Protein 8GY0 (pdb70)

CATH classification: 1.10.600.10

Nearest PDB structures (foldseek):
  8gy0-assembly1_A  TM=9.994E-01  e=1.488E-43  Agrocybe pediades
  8h72-assembly1_A  TM=9.267E-01  e=7.657E-19  Dendrothele bispora CBS 962.96
  8gr7-assembly2_B  TM=8.664E-01  e=2.071E-15  Taiwanofungus camphoratus
  7ofl-assembly1_B  TM=8.681E-01  e=1.494E-14  Coniophora puteana RWD-64-598 SS2
  8gr5-assembly1_A  TM=8.695E-01  e=6.087E-14  Taiwanofungus camphoratus

Sequence (628 aa):
IYIPDLLITWPWQKVRNPLLQEVQDEANEWVKSFVLFEPEQFEKFKACDFNLLGALVGPLGTKEELRISCDLMNFYFAFDEYTDLASADEAKVIARDVMESFRHTDKPSHNKITEMARQFFERTINTVGNDPTGIEQFIADFDAYTTSIIQEADDRASGHIRSVEDYFILRRDTCGGKPSFSFFGLGLNIPKEVFAHPMFISMTESATDLIAITNDMHSYNLEQSRGLDGHNVITAIMHEYKINLQGALYWLSGYATKTIAKFISDRKNLPSWGPVVDRAVEQYFDRVGRCVRGYDAWSYETKRYYGKNGLEIQIYIPDLLITWPWQKVRNPLLQEVQDEANEWVKSFVLFEPEQFEKFKACDFNLLGALVGPLGTKEELRISCDLMNFYFAFDEYTDLASADEAKVIARDVMESFRHTDKPSHNKITEMARQFFERTINTVGNDPTGIEQFIADFDAYTTSIIQEADDRASGHIRSVEDYFILRRDTCGGKPSFSFFGLGLNIPKEVFAHPMFISMTESATDLIAITNDMHSYNLEQSRGLDGHNVITAIMHEYKINLQGALYWLSGYATKTIAKFISDRKNLPSWGPVVDRAVEQYFDRVGRCVRGYDAWSYETKRYYGKNGLEIQ

Foldseek 3Di:
DFFDDLCPVQPDAWDFQPCPVVLVVVLVVLLVVLDVQDPVNVVVLVLLPLLRLLRQQADNDDNLSSSLSSLVSSLVVSLCVVCVPPALVRLLVLLVLLLVLLVCLPDDHDGSSSNSSSVSNVSLCVVQPDAVLLSVQLSVLSNLQSNLVSVVVVVPPDDDQAALVRLLVSQLNPLSLRNSLSSSLRNLNADNVLCVPVLVVLLSSLLSSLLQQLLLSLQCVVCVVPVNNRSGSLNNQCVNVVDDSVVSSVVSSVVSVVSSVSSVVSLVPPDDPDDSNNVSSVVSVVSSSSSSNSSSVSSNCSSPNDDPDGDDPD/DFFDDLCPVQPDAWDFQPCPVVQVVVLVVQLVVQDVADPVRVVVVVLLPQLRLLRQAADNDDNLSSSLSSLVSSLVVSLCVVCVPPALVRLLVLLVLLLVLLVCLPDDHDGSSSPSSSVSNVSLCVPLPDAVLLSVQLSVLSNLLSNLVSVCVVCPPDDDLDALVRLLVSQLNPLCLRNSLSSSLRNLNADNVLCVPVLVVLLSSLLSVLLLQLLLSLQCCVCVVPPRNSSGSLNNCCVNVVDDSVVSSVVSSVVSVVSSVSSVVSLVPPDDPDDSNNVSSVVSVVSSSSNSNSSSVSSNCNNPNDDPPRDDDD

Structure (mmCIF, N/CA/C/O backbone):
data_8GY0
#
_entry.id   8GY0
#
_cell.length_a   69.925
_cell.length_b   80.665
_cell.length_c   69.906
_cell.angle_alpha   90.000
_cell.angle_beta   96.050
_cell.angle_gamma   90.000
#
_symmetry.space_group_name_H-M   'P 1 21 1'
#
loop_
_entity.id
_entity.type
_entity.pdbx_description
1 polymer 'Terpene synthase'
2 water water
#
loop_
_atom_site.group_PDB
_atom_site.id
_atom_site.type_symbol
_atom_site.label_atom_id
_atom_site.label_alt_id
_atom_site.label_comp_id
_atom_site.label_asym_id
_atom_site.label_entity_id
_atom_site.label_seq_id
_atom_site.pdbx_PDB_ins_code
_atom_site.Cartn_x
_atom_site.Cartn_y
_atom_site.Cartn_z
_atom_site.occupancy
_atom_site.B_iso_or_equiv
_atom_site.auth_seq_id
_atom_site.auth_comp_id
_atom_site.auth_asym_id
_atom_site.auth_atom_id
_atom_site.pdbx_PDB_model_num
ATOM 1 N N . ILE A 1 5 ? 0.568 -27.680 12.341 1.000 77.451 5 ILE B N 1
ATOM 2 C CA . ILE A 1 5 ? 1.314 -27.484 11.054 1.000 73.117 5 ILE B CA 1
ATOM 3 C C . ILE A 1 5 ? 2.322 -28.615 10.910 1.000 68.593 5 ILE B C 1
ATOM 4 O O . ILE A 1 5 ? 3.020 -28.872 11.890 1.000 71.142 5 ILE B O 1
ATOM 9 N N . TYR A 1 6 ? 2.372 -29.269 9.744 1.000 65.520 6 TYR B N 1
ATOM 10 C CA . TYR A 1 6 ? 3.368 -30.320 9.414 1.000 60.636 6 TYR B CA 1
ATOM 11 C C . TYR A 1 6 ? 4.428 -29.696 8.489 1.000 56.727 6 TYR B C 1
ATOM 12 O O . TYR A 1 6 ? 4.080 -29.144 7.427 1.000 56.717 6 TYR B O 1
ATOM 21 N N . ILE A 1 7 ? 5.687 -29.744 8.923 1.000 58.690 7 ILE B N 1
ATOM 22 C CA . ILE A 1 7 ? 6.866 -29.178 8.217 1.000 58.364 7 ILE B CA 1
ATOM 23 C C . ILE A 1 7 ? 7.602 -30.319 7.537 1.000 57.269 7 ILE B C 1
ATOM 24 O O . ILE A 1 7 ? 8.214 -31.155 8.188 1.000 57.544 7 ILE B O 1
ATOM 29 N N . PRO A 1 8 ? 7.550 -30.406 6.196 1.000 52.494 8 PRO B N 1
ATOM 30 C CA . PRO A 1 8 ? 8.257 -31.471 5.487 1.000 52.706 8 PRO B CA 1
ATOM 31 C C . PRO A 1 8 ? 9.765 -31.250 5.572 1.000 46.378 8 PRO B C 1
ATOM 32 O O . PRO A 1 8 ? 10.155 -30.130 5.774 1.000 48.910 8 PRO B O 1
ATOM 36 N N . ASP A 1 9 ? 10.523 -32.337 5.465 1.000 50.674 9 ASP B N 1
ATOM 37 C CA . ASP A 1 9 ? 11.995 -32.359 5.294 1.000 49.213 9 ASP B CA 1
ATOM 38 C C . ASP A 1 9 ? 12.301 -32.185 3.803 1.000 45.537 9 ASP B C 1
ATOM 39 O O . ASP A 1 9 ? 12.153 -33.166 3.052 1.000 45.922 9 ASP B O 1
ATOM 44 N N . LEU A 1 10 ? 12.675 -30.970 3.380 1.000 45.027 10 LEU B N 1
ATOM 45 C CA . LEU A 1 10 ? 12.913 -30.655 1.942 1.000 49.178 10 LEU B CA 1
ATOM 46 C C . LEU A 1 10 ? 14.097 -31.447 1.393 1.000 44.716 10 LEU B C 1
ATOM 47 O O . LEU A 1 10 ? 14.166 -31.579 0.182 1.000 46.941 10 LEU B O 1
ATOM 52 N N . LEU A 1 11 ? 15.005 -31.923 2.246 1.000 52.223 11 LEU B N 1
ATOM 53 C CA . LEU A 1 11 ? 16.234 -32.649 1.804 1.000 52.321 11 LEU B CA 1
ATOM 54 C C . LEU A 1 11 ? 16.135 -34.160 2.066 1.000 53.443 11 LEU B C 1
ATOM 55 O O . LEU A 1 11 ? 17.182 -34.820 1.935 1.000 49.697 11 LEU B O 1
ATOM 60 N N . ILE A 1 12 ? 14.934 -34.707 2.313 1.000 52.504 12 ILE B N 1
ATOM 61 C CA . ILE A 1 12 ? 14.735 -36.172 2.549 1.000 52.706 12 ILE B CA 1
ATOM 62 C C . ILE A 1 12 ? 15.340 -36.960 1.398 1.000 50.770 12 ILE B C 1
ATOM 63 O O . ILE A 1 12 ? 15.824 -38.041 1.674 1.000 53.727 12 ILE B O 1
ATOM 68 N N . THR A 1 13 ? 15.312 -36.446 0.167 1.000 53.602 13 THR B N 1
ATOM 69 C CA . THR A 1 13 ? 15.829 -37.148 -1.043 1.000 48.899 13 THR B CA 1
ATOM 70 C C . THR A 1 13 ? 17.266 -36.712 -1.365 1.000 48.660 13 THR B C 1
ATOM 71 O O . THR A 1 13 ? 17.821 -37.177 -2.393 1.000 45.135 13 THR B O 1
ATOM 75 N N . TRP A 1 14 ? 17.860 -35.844 -0.551 1.000 47.608 14 TRP B N 1
ATOM 76 C CA . TRP A 1 14 ? 19.260 -35.387 -0.757 1.000 49.481 14 TRP B CA 1
ATOM 77 C C . TRP A 1 14 ? 20.217 -36.411 -0.154 1.000 48.848 14 TRP B C 1
ATOM 78 O O . TRP A 1 14 ? 20.243 -36.591 1.060 1.000 47.385 14 TRP B O 1
ATOM 89 N N . PRO A 1 15 ? 21.046 -37.093 -0.966 1.000 46.504 15 PRO B N 1
ATOM 90 C CA . PRO A 1 15 ? 21.797 -38.247 -0.479 1.000 55.563 15 PRO B CA 1
ATOM 91 C C . PRO A 1 15 ? 22.864 -37.887 0.567 1.000 58.990 15 PRO B C 1
ATOM 92 O O . PRO A 1 15 ? 23.104 -38.666 1.451 1.000 60.223 15 PRO B O 1
ATOM 96 N N . TRP A 1 16 ? 23.434 -36.695 0.487 1.000 57.199 16 TRP B N 1
ATOM 97 C CA . TRP A 1 16 ? 24.549 -36.271 1.366 1.000 49.039 16 TRP B CA 1
ATOM 98 C C . TRP A 1 16 ? 23.993 -36.160 2.760 1.000 53.149 16 TRP B C 1
ATOM 99 O O . TRP A 1 16 ? 22.882 -35.586 2.877 1.000 60.720 16 TRP B O 1
ATOM 110 N N . GLN A 1 17 ? 24.729 -36.694 3.747 1.000 54.822 17 GLN B N 1
ATOM 111 C CA . GLN A 1 17 ? 24.302 -36.752 5.173 1.000 53.470 17 GLN B CA 1
ATOM 112 C C . GLN A 1 17 ? 25.144 -35.756 5.980 1.000 54.589 17 GLN B C 1
ATOM 113 O O . GLN A 1 17 ? 26.293 -35.459 5.578 1.000 57.011 17 GLN B O 1
ATOM 119 N N . LYS A 1 18 ? 24.554 -35.228 7.048 1.000 58.123 18 LYS B N 1
ATOM 120 C CA . LYS A 1 18 ? 25.160 -34.269 8.010 1.000 64.277 18 LYS B CA 1
ATOM 121 C C . LYS A 1 18 ? 26.383 -34.878 8.723 1.000 71.865 18 LYS B C 1
ATOM 122 O O . LYS A 1 18 ? 26.284 -35.995 9.252 1.000 67.541 18 LYS B O 1
ATOM 128 N N . VAL A 1 19 ? 27.522 -34.180 8.718 1.000 68.267 19 VAL B N 1
ATOM 129 C CA . VAL A 1 19 ? 28.782 -34.607 9.406 1.000 60.006 19 VAL B CA 1
ATOM 130 C C . VAL A 1 19 ? 29.482 -33.348 9.963 1.000 68.179 19 VAL B C 1
ATOM 131 O O . VAL A 1 19 ? 29.732 -32.384 9.180 1.000 68.386 19 VAL B O 1
ATOM 135 N N . ARG A 1 20 ? 29.759 -33.321 11.272 1.000 75.000 20 ARG B N 1
ATOM 136 C CA . ARG A 1 20 ? 30.433 -32.186 11.958 1.000 70.602 20 ARG B CA 1
ATOM 137 C C . ARG A 1 20 ? 31.929 -32.433 11.954 1.000 67.492 20 ARG B C 1
ATOM 138 O O . ARG A 1 20 ? 32.326 -33.492 12.437 1.000 89.192 20 ARG B O 1
ATOM 146 N N . ASN A 1 21 ? 32.722 -31.495 11.435 1.000 70.616 21 ASN B N 1
ATOM 147 C CA . ASN A 1 21 ? 34.207 -31.603 11.474 1.000 74.399 21 ASN B CA 1
ATOM 148 C C . ASN A 1 21 ? 34.602 -31.789 12.939 1.000 80.711 21 ASN B C 1
ATOM 149 O O . ASN A 1 21 ? 34.236 -30.966 13.782 1.000 80.066 21 ASN B O 1
ATOM 154 N N . PRO A 1 22 ? 35.270 -32.914 13.303 1.000 85.450 22 PRO B N 1
ATOM 155 C CA . PRO A 1 22 ? 35.718 -33.132 14.683 1.000 89.725 22 PRO B CA 1
ATOM 156 C C . PRO A 1 22 ? 36.748 -32.102 15.191 1.000 94.774 22 PRO B C 1
ATOM 157 O O . PRO A 1 22 ? 36.805 -31.921 16.385 1.000 93.537 22 PRO B O 1
ATOM 161 N N . LEU A 1 23 ? 37.495 -31.441 14.285 1.000 93.934 23 LEU B N 1
ATOM 162 C CA . LEU A 1 23 ? 38.588 -30.472 14.599 1.000 76.319 23 LEU B CA 1
ATOM 163 C C . LEU A 1 23 ? 38.019 -29.124 15.058 1.000 75.116 23 LEU B C 1
ATOM 164 O O . LEU A 1 23 ? 38.840 -28.235 15.324 1.000 80.121 23 LEU B O 1
ATOM 169 N N . LEU A 1 24 ? 36.690 -28.937 15.098 1.000 70.679 24 LEU B N 1
ATOM 170 C CA . LEU A 1 24 ? 36.074 -27.756 15.757 1.000 76.145 24 LEU B CA 1
ATOM 171 C C . LEU A 1 24 ? 36.512 -27.792 17.223 1.000 98.249 24 LEU B C 1
ATOM 172 O O . LEU A 1 24 ? 37.130 -28.805 17.612 1.000 123.110 24 LEU B O 1
ATOM 177 N N . GLN A 1 25 ? 36.236 -26.739 18.000 1.000 108.897 25 GLN B N 1
ATOM 178 C CA . GLN A 1 25 ? 36.631 -26.629 19.434 1.000 101.704 25 GLN B CA 1
ATOM 179 C C . GLN A 1 25 ? 38.163 -26.558 19.530 1.000 94.192 25 GLN B C 1
ATOM 180 O O . GLN A 1 25 ? 38.644 -26.215 20.599 1.000 117.377 25 GLN B O 1
ATOM 186 N N . GLU A 1 26 ? 38.881 -26.871 18.444 1.000 91.647 26 GLU B N 1
ATOM 187 C CA . GLU A 1 26 ? 40.362 -26.826 18.292 1.000 92.086 26 GLU B CA 1
ATOM 188 C C . GLU A 1 26 ? 40.788 -25.666 17.373 1.000 101.038 26 GLU B C 1
ATOM 189 O O . GLU A 1 26 ? 42.006 -25.378 17.329 1.000 89.030 26 GLU B O 1
ATOM 195 N N . VAL A 1 27 ? 39.852 -25.074 16.611 1.000 107.511 27 VAL B N 1
ATOM 196 C CA . VAL A 1 27 ? 40.070 -23.815 15.825 1.000 98.772 27 VAL B CA 1
ATOM 197 C C . VAL A 1 27 ? 39.010 -22.763 16.194 1.000 93.771 27 VAL B C 1
ATOM 198 O O . VAL A 1 27 ? 39.228 -21.595 15.835 1.000 87.939 27 VAL B O 1
ATOM 202 N N . GLN A 1 28 ? 37.973 -23.137 16.953 1.000 82.549 28 GLN B N 1
ATOM 203 C CA . GLN A 1 28 ? 36.825 -22.271 17.359 1.000 89.788 28 GLN B CA 1
ATOM 204 C C . GLN A 1 28 ? 37.284 -20.994 18.107 1.000 93.633 28 GLN B C 1
ATOM 205 O O . GLN A 1 28 ? 36.545 -19.983 18.074 1.000 91.516 28 GLN B O 1
ATOM 211 N N . ASP A 1 29 ? 38.439 -21.036 18.782 1.000 98.979 29 ASP B N 1
ATOM 212 C CA . ASP A 1 29 ? 38.972 -19.955 19.662 1.000 95.468 29 ASP B CA 1
ATOM 213 C C . ASP A 1 29 ? 39.755 -18.928 18.821 1.000 85.869 29 ASP B C 1
ATOM 214 O O . ASP A 1 29 ? 39.321 -17.758 18.768 1.000 77.388 29 ASP B O 1
ATOM 219 N N . GLU A 1 30 ? 40.843 -19.359 18.167 1.000 78.919 30 GLU B N 1
ATOM 220 C CA . GLU A 1 30 ? 41.723 -18.530 17.300 1.000 82.377 30 GLU B CA 1
ATOM 221 C C . GLU A 1 30 ? 40.913 -17.956 16.133 1.000 95.510 30 GLU B C 1
ATOM 222 O O . GLU A 1 30 ? 41.333 -16.923 15.593 1.000 109.620 30 GLU B O 1
ATOM 228 N N . ALA A 1 31 ? 39.836 -18.631 15.725 1.000 85.713 31 ALA B N 1
ATOM 229 C CA . ALA A 1 31 ? 38.906 -18.165 14.680 1.000 87.495 31 ALA B CA 1
ATOM 230 C C . ALA A 1 31 ? 38.068 -17.013 15.223 1.000 87.529 31 ALA B C 1
ATOM 231 O O . ALA A 1 31 ? 37.877 -16.021 14.478 1.000 86.099 31 ALA B O 1
ATOM 233 N N . ASN A 1 32 ? 37.563 -17.155 16.447 1.000 80.513 32 ASN B N 1
ATOM 234 C CA . ASN A 1 32 ? 36.759 -16.098 17.114 1.000 87.839 32 ASN B CA 1
ATOM 235 C C . ASN A 1 32 ? 37.675 -14.953 17.566 1.000 84.819 32 ASN B C 1
ATOM 236 O O . ASN A 1 32 ? 37.174 -13.826 17.690 1.000 86.789 32 ASN B O 1
ATOM 241 N N . GLU A 1 33 ? 38.961 -15.224 17.796 1.000 78.673 33 GLU B N 1
ATOM 242 C CA . GLU A 1 33 ? 39.966 -14.181 18.129 1.000 86.816 33 GLU B CA 1
ATOM 243 C C . GLU A 1 33 ? 40.085 -13.269 16.904 1.000 93.077 33 GLU B C 1
ATOM 244 O O . GLU A 1 33 ? 39.833 -12.050 17.015 1.000 106.241 33 GLU B O 1
ATOM 246 N N . TRP A 1 34 ? 40.393 -13.870 15.760 1.000 83.649 34 TRP B N 1
ATOM 247 C CA . TRP A 1 34 ? 40.646 -13.170 14.480 1.000 81.922 34 TRP B CA 1
ATOM 248 C C . TRP A 1 34 ? 39.559 -12.134 14.196 1.000 84.774 34 TRP B C 1
ATOM 249 O O . TRP A 1 34 ? 39.905 -11.003 13.824 1.000 87.581 34 TRP B O 1
ATOM 260 N N . VAL A 1 35 ? 38.295 -12.526 14.338 1.000 77.589 35 VAL B N 1
ATOM 261 C CA . VAL A 1 35 ? 37.127 -11.690 13.946 1.000 78.081 35 VAL B CA 1
ATOM 262 C C . VAL A 1 35 ? 37.052 -10.482 14.887 1.000 82.574 35 VAL B C 1
ATOM 263 O O . VAL A 1 35 ? 36.834 -9.366 14.383 1.000 81.119 35 VAL B O 1
ATOM 267 N N . LYS A 1 36 ? 37.238 -10.689 16.197 1.000 95.929 36 LYS B N 1
ATOM 268 C CA . LYS A 1 36 ? 37.082 -9.623 17.227 1.000 92.450 36 LYS B CA 1
ATOM 269 C C . LYS A 1 36 ? 38.154 -8.548 16.994 1.000 89.867 36 LYS B C 1
ATOM 270 O O . LYS A 1 36 ? 37.828 -7.356 17.176 1.000 79.580 36 LYS B O 1
ATOM 276 N N . SER A 1 37 ? 39.344 -8.954 16.527 1.000 83.237 37 SER B N 1
ATOM 277 C CA . SER A 1 37 ? 40.468 -8.063 16.140 1.000 76.703 37 SER B CA 1
ATOM 278 C C . SER A 1 37 ? 40.060 -7.072 15.031 1.000 83.825 37 SER B C 1
ATOM 279 O O . SER A 1 37 ? 40.748 -6.046 14.902 1.000 87.832 37 SER B O 1
ATOM 282 N N . PHE A 1 38 ? 38.996 -7.342 14.261 1.000 84.802 38 PHE B N 1
ATOM 283 C CA . PHE A 1 38 ? 38.535 -6.508 13.115 1.000 76.378 38 PHE B CA 1
ATOM 284 C C . PHE A 1 38 ? 37.183 -5.847 13.388 1.000 80.111 38 PHE B C 1
ATOM 285 O O . PHE A 1 38 ? 36.916 -4.807 12.780 1.000 80.846 38 PHE B O 1
ATOM 293 N N . VAL A 1 39 ? 36.345 -6.433 14.243 1.000 88.154 39 VAL B N 1
ATOM 294 C CA . VAL A 1 39 ? 35.007 -5.874 14.599 1.000 87.470 39 VAL B CA 1
ATOM 295 C C . VAL A 1 39 ? 35.058 -5.431 16.063 1.000 90.567 39 VAL B C 1
ATOM 296 O O . VAL A 1 39 ? 35.345 -6.279 16.935 1.000 93.366 39 VAL B O 1
ATOM 300 N N . LEU A 1 40 ? 34.830 -4.143 16.318 1.000 102.384 40 LEU B N 1
ATOM 301 C CA . LEU A 1 40 ? 34.573 -3.602 17.681 1.000 104.391 40 LEU B CA 1
ATOM 302 C C . LEU A 1 40 ? 33.169 -4.047 18.106 1.000 92.181 40 LEU B C 1
ATOM 303 O O . LEU A 1 40 ? 32.193 -3.301 17.887 1.000 83.886 40 LEU B O 1
ATOM 308 N N . PHE A 1 41 ? 33.070 -5.244 18.676 1.000 97.920 41 PHE B N 1
ATOM 309 C CA . PHE A 1 41 ? 31.783 -5.849 19.107 1.000 109.565 41 PHE B CA 1
ATOM 310 C C . PHE A 1 41 ? 31.218 -5.047 20.282 1.000 105.862 41 PHE B C 1
ATOM 311 O O . PHE A 1 41 ? 31.895 -4.957 21.323 1.000 110.138 41 PHE B O 1
AT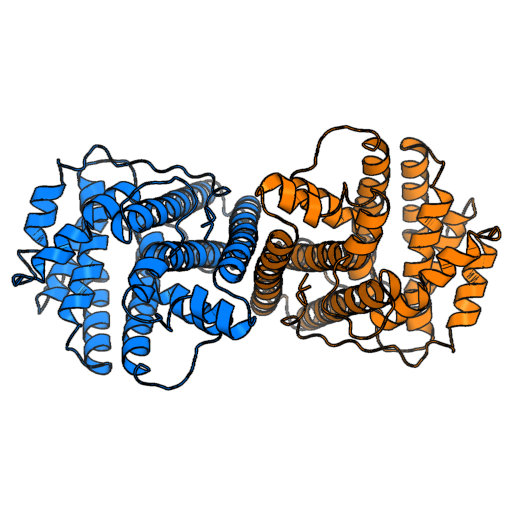OM 319 N N . GLU A 1 42 ? 30.025 -4.479 20.117 1.000 97.116 42 GLU B N 1
ATOM 320 C CA . GLU A 1 42 ? 29.227 -3.944 21.251 1.000 118.697 42 GLU B CA 1
ATOM 321 C C . GLU A 1 42 ? 28.562 -5.123 21.968 1.000 137.698 42 GLU B C 1
ATOM 322 O O . GLU A 1 42 ? 28.370 -6.185 21.372 1.000 139.120 42 GLU B O 1
ATOM 328 N N . PRO A 1 43 ? 28.262 -5.018 23.287 1.000 147.473 43 PRO B N 1
ATOM 329 C CA . PRO A 1 43 ? 27.320 -5.934 23.934 1.000 144.693 43 PRO B CA 1
ATOM 330 C C . PRO A 1 43 ? 25.960 -5.914 23.213 1.000 148.683 43 PRO B C 1
ATOM 331 O O . PRO A 1 43 ? 25.522 -4.835 22.850 1.000 163.741 43 PRO B O 1
ATOM 335 N N . GLU A 1 44 ? 25.348 -7.090 23.008 1.000 140.025 44 GLU B N 1
ATOM 336 C CA . GLU A 1 44 ? 24.057 -7.288 22.282 1.000 137.031 44 GLU B CA 1
ATOM 337 C C . GLU A 1 44 ? 24.339 -7.604 20.809 1.000 135.320 44 GLU B C 1
ATOM 338 O O . GLU A 1 44 ? 23.475 -8.246 20.181 1.000 121.699 44 GLU B O 1
ATOM 340 N N . GLN A 1 45 ? 25.488 -7.150 20.288 1.000 133.745 45 GLN B N 1
ATOM 341 C CA . GLN A 1 45 ? 25.990 -7.448 18.917 1.000 137.633 45 GLN B CA 1
ATOM 342 C C . GLN A 1 45 ? 26.853 -8.714 18.965 1.000 126.573 45 GLN B C 1
ATOM 343 O O . GLN A 1 45 ? 26.773 -9.505 18.005 1.000 126.917 45 GLN B O 1
ATOM 349 N N . PHE A 1 46 ? 27.642 -8.893 20.032 1.000 110.506 46 PHE B N 1
ATOM 350 C CA . PHE A 1 46 ? 28.414 -10.134 20.303 1.000 102.040 46 PHE B CA 1
ATOM 351 C C . PHE A 1 46 ? 27.446 -11.299 20.585 1.000 109.955 46 PHE B C 1
ATOM 352 O O . PHE A 1 46 ? 27.773 -12.452 20.230 1.000 118.216 46 PHE B O 1
ATOM 360 N N . GLU A 1 47 ? 26.287 -11.012 21.192 1.000 105.881 47 GLU B N 1
ATOM 361 C CA . GLU A 1 47 ? 25.232 -12.014 21.509 1.000 108.244 47 GLU B CA 1
ATOM 362 C C . GLU A 1 47 ? 24.786 -12.684 20.202 1.000 114.845 47 GLU B C 1
ATOM 363 O O . GLU A 1 47 ? 25.242 -13.816 19.946 1.000 118.271 47 GLU B O 1
ATOM 365 N N . LYS A 1 48 ? 23.990 -11.983 19.384 1.000 115.385 48 LYS B N 1
ATOM 366 C CA . LYS A 1 48 ? 23.355 -12.519 18.144 1.000 115.167 48 LYS B CA 1
ATOM 367 C C . LYS A 1 48 ? 24.424 -13.093 17.198 1.000 110.141 48 LYS B C 1
ATOM 368 O O . LYS A 1 48 ? 24.108 -14.095 16.524 1.000 130.973 48 LYS B O 1
ATOM 374 N N . PHE A 1 49 ? 25.627 -12.499 17.133 1.000 97.511 49 PHE B N 1
ATOM 375 C CA . PHE A 1 49 ? 26.800 -13.043 16.384 1.000 105.147 49 PHE B CA 1
ATOM 376 C C . PHE A 1 49 ? 27.056 -14.497 16.824 1.000 108.795 49 PHE B C 1
ATOM 377 O O . PHE A 1 49 ? 26.997 -15.409 15.963 1.000 107.177 49 PHE B O 1
ATOM 385 N N . LYS A 1 50 ? 27.314 -14.723 18.118 1.000 112.271 50 LYS B N 1
ATOM 386 C CA . LYS A 1 50 ? 27.648 -16.073 18.657 1.000 114.285 50 LYS B CA 1
ATOM 387 C C . LYS A 1 50 ? 26.383 -16.939 18.797 1.000 106.336 50 LYS B C 1
ATOM 388 O O . LYS A 1 50 ? 26.541 -18.165 18.920 1.000 116.758 50 LYS B O 1
ATOM 394 N N . ALA A 1 51 ? 25.184 -16.344 18.769 1.000 107.226 51 ALA B N 1
ATOM 395 C CA . ALA A 1 51 ? 23.877 -17.054 18.789 1.000 112.967 51 ALA B CA 1
ATOM 396 C C . ALA A 1 51 ? 23.541 -17.557 17.374 1.000 118.379 51 ALA B C 1
ATOM 397 O O . ALA A 1 51 ? 22.685 -18.467 17.240 1.000 105.262 51 ALA B O 1
ATOM 399 N N . CYS A 1 52 ? 24.170 -16.972 16.351 1.000 110.211 52 CYS B N 1
ATOM 400 C CA . CYS A 1 52 ? 24.160 -17.495 14.962 1.000 103.643 52 CYS B CA 1
ATOM 401 C C . CYS A 1 52 ? 25.089 -18.717 14.895 1.000 95.783 52 CYS B C 1
ATOM 402 O O . CYS A 1 52 ? 24.631 -19.770 14.428 1.000 96.812 52 CYS B O 1
ATOM 405 N N . ASP A 1 53 ? 26.324 -18.573 15.385 1.000 84.831 53 ASP B N 1
ATOM 406 C CA . ASP A 1 53 ? 27.342 -19.647 15.567 1.000 87.618 53 ASP B CA 1
ATOM 407 C C . ASP A 1 53 ? 27.947 -20.045 14.215 1.000 94.997 53 ASP B C 1
ATOM 408 O O . ASP A 1 53 ? 27.794 -21.201 13.807 1.000 89.831 53 ASP B O 1
ATOM 413 N N . PHE A 1 54 ? 28.686 -19.136 13.587 1.000 91.250 54 PHE B N 1
ATOM 414 C CA . PHE A 1 54 ? 29.153 -19.257 12.185 1.000 76.406 54 PHE B CA 1
ATOM 415 C C . PHE A 1 54 ? 30.269 -20.307 12.086 1.000 72.854 54 PHE B C 1
ATOM 416 O O . PHE A 1 54 ? 30.508 -20.836 10.998 1.000 63.802 54 PHE B O 1
ATOM 424 N N . ASN A 1 55 ? 30.932 -20.638 13.186 1.000 73.451 55 ASN B N 1
ATOM 425 C CA . ASN A 1 55 ? 32.065 -21.604 13.170 1.000 76.564 55 ASN B CA 1
ATOM 426 C C . ASN A 1 55 ? 31.541 -23.035 12.967 1.000 79.661 55 ASN B C 1
ATOM 427 O O . ASN A 1 55 ? 32.231 -23.871 12.312 1.000 67.354 55 ASN B O 1
ATOM 432 N N . LEU A 1 56 ? 30.386 -23.327 13.556 1.000 77.215 56 LEU B N 1
ATOM 433 C CA . LEU A 1 56 ? 29.705 -24.638 13.448 1.000 80.140 56 LEU B CA 1
ATOM 434 C C . LEU A 1 56 ? 29.366 -24.834 11.970 1.000 82.171 56 LEU B C 1
ATOM 435 O O . LEU A 1 56 ? 29.712 -25.910 11.417 1.000 75.082 56 LEU B O 1
ATOM 440 N N . LEU A 1 57 ? 28.753 -23.803 11.372 1.000 69.839 57 LEU B N 1
ATOM 441 C CA . LEU A 1 57 ? 28.435 -23.744 9.926 1.000 67.649 57 LEU B CA 1
ATOM 442 C C . LEU A 1 57 ? 29.674 -24.123 9.095 1.000 59.906 57 LEU B C 1
ATOM 443 O O . LEU A 1 57 ? 29.522 -25.006 8.254 1.000 58.055 57 LEU B O 1
ATOM 448 N N . GLY A 1 58 ? 30.842 -23.538 9.355 1.000 57.112 58 GLY B N 1
ATOM 449 C CA . GLY A 1 58 ? 32.109 -23.888 8.683 1.000 61.334 58 GLY B CA 1
ATOM 450 C C . GLY A 1 58 ? 32.445 -25.374 8.824 1.000 69.476 58 GLY B C 1
ATOM 451 O O . GLY A 1 58 ? 33.003 -25.948 7.867 1.000 57.449 58 GLY B O 1
ATOM 452 N N . ALA A 1 59 ? 32.163 -25.965 9.992 1.000 69.338 59 ALA B N 1
ATOM 453 C CA . ALA A 1 59 ? 32.410 -27.388 10.344 1.000 66.531 59 ALA B CA 1
ATOM 454 C C . ALA A 1 59 ? 31.392 -28.298 9.648 1.000 57.419 59 ALA B C 1
ATOM 455 O O . ALA A 1 59 ? 31.750 -29.422 9.355 1.000 64.545 59 ALA B O 1
ATOM 457 N N . LEU A 1 60 ? 30.173 -27.819 9.398 1.000 54.871 60 LEU B N 1
ATOM 458 C CA . LEU A 1 60 ? 29.113 -28.584 8.703 1.000 55.236 60 LEU B CA 1
ATOM 459 C C . LEU A 1 60 ? 29.248 -28.533 7.178 1.000 53.035 60 LEU B C 1
ATOM 460 O O . LEU A 1 60 ? 28.675 -29.440 6.536 1.000 56.941 60 LEU B O 1
ATOM 465 N N . VAL A 1 61 ? 29.913 -27.530 6.590 1.000 50.583 61 VAL B N 1
ATOM 466 C CA . VAL A 1 61 ? 29.874 -27.348 5.109 1.000 50.320 61 VAL B CA 1
ATOM 467 C C . VAL A 1 61 ? 31.277 -27.509 4.528 1.000 48.703 61 VAL B C 1
ATOM 468 O O . VAL A 1 61 ? 31.389 -27.936 3.412 1.000 47.998 61 VAL B O 1
ATOM 472 N N . GLY A 1 62 ? 32.311 -27.126 5.243 1.000 47.565 62 GLY B N 1
ATOM 473 C CA . GLY A 1 62 ? 33.673 -27.163 4.693 1.000 49.240 62 GLY B CA 1
ATOM 474 C C . GLY A 1 62 ? 34.174 -28.596 4.531 1.000 56.884 62 GLY B C 1
ATOM 475 O O . GLY A 1 62 ? 33.609 -29.526 5.105 1.000 49.807 62 GLY B O 1
ATOM 476 N N . PRO A 1 63 ? 35.263 -28.794 3.761 1.000 61.978 63 PRO B N 1
ATOM 477 C CA . PRO A 1 63 ? 35.931 -30.088 3.670 1.000 67.971 63 PRO B CA 1
ATOM 478 C C . PRO A 1 63 ? 36.277 -30.639 5.065 1.000 75.277 63 PRO B C 1
ATOM 479 O O . PRO A 1 63 ? 36.665 -29.874 5.951 1.000 77.349 63 PRO B O 1
ATOM 483 N N . LEU A 1 64 ? 36.072 -31.946 5.246 1.000 77.444 64 LEU B N 1
ATOM 484 C CA . LEU A 1 64 ? 36.599 -32.722 6.401 1.000 74.837 64 LEU B CA 1
ATOM 485 C C . LEU A 1 64 ? 38.072 -32.986 6.105 1.000 77.492 64 LEU B C 1
ATOM 486 O O . LEU A 1 64 ? 38.349 -33.701 5.123 1.000 83.455 64 LEU B O 1
ATOM 491 N N . GLY A 1 65 ? 38.979 -32.351 6.845 1.000 69.105 65 GLY B N 1
ATOM 492 C CA . GLY A 1 65 ? 40.397 -32.280 6.446 1.000 72.701 65 GLY B CA 1
ATOM 493 C C . GLY A 1 65 ? 41.248 -31.794 7.595 1.000 75.950 65 GLY B C 1
ATOM 494 O O . GLY A 1 65 ? 40.871 -32.060 8.760 1.000 69.441 65 GLY B O 1
ATOM 495 N N . THR A 1 66 ? 42.314 -31.048 7.293 1.000 78.386 66 THR B N 1
ATOM 496 C CA . THR A 1 66 ? 43.297 -30.553 8.303 1.000 73.723 66 THR B CA 1
ATOM 497 C C . THR A 1 66 ? 42.631 -29.493 9.186 1.000 76.411 66 THR B C 1
ATOM 498 O O . THR A 1 66 ? 41.465 -29.132 8.926 1.000 94.140 66 THR B O 1
ATOM 502 N N . LYS A 1 67 ? 43.323 -29.030 10.224 1.000 88.767 67 LYS B N 1
ATOM 503 C CA . LYS A 1 67 ? 42.790 -27.999 11.157 1.000 87.330 67 LYS B CA 1
ATOM 504 C C . LYS A 1 67 ? 42.821 -26.643 10.439 1.000 87.795 67 LYS B C 1
ATOM 505 O O . LYS A 1 67 ? 42.005 -25.771 10.812 1.000 71.069 67 LYS B O 1
ATOM 511 N N . GLU A 1 68 ? 43.760 -26.496 9.486 1.000 78.058 68 GLU B N 1
ATOM 512 C CA . GLU A 1 68 ? 44.021 -25.287 8.662 1.000 83.393 68 GLU B CA 1
ATOM 513 C C . GLU A 1 68 ? 42.906 -25.147 7.621 1.000 83.589 68 GLU B C 1
ATOM 514 O O . GLU A 1 68 ? 42.526 -24.001 7.311 1.000 80.630 68 GLU B O 1
ATOM 520 N N . GLU A 1 69 ? 42.387 -26.262 7.107 1.000 76.125 69 GLU B N 1
ATOM 521 C CA . GLU A 1 69 ? 41.258 -26.228 6.139 1.000 68.190 69 GLU B CA 1
ATOM 522 C C . GLU A 1 69 ? 39.995 -25.814 6.890 1.000 60.372 69 GLU B C 1
ATOM 523 O O . GLU A 1 69 ? 39.233 -24.968 6.355 1.000 60.079 69 GLU B O 1
ATOM 529 N N . LEU A 1 70 ? 39.780 -26.329 8.097 1.000 54.329 70 LEU B N 1
ATOM 530 C CA . LEU A 1 70 ? 38.588 -25.904 8.880 1.000 64.388 70 LEU B CA 1
ATOM 531 C C . LEU A 1 70 ? 38.743 -24.423 9.239 1.000 70.310 70 LEU B C 1
ATOM 532 O O . LEU A 1 70 ? 37.723 -23.729 9.422 1.000 67.072 70 LEU B O 1
ATOM 537 N N . ARG A 1 71 ? 39.996 -23.982 9.365 1.000 77.445 71 ARG B N 1
ATOM 538 C CA . ARG A 1 71 ? 40.378 -22.572 9.626 1.000 76.452 71 ARG B CA 1
ATOM 539 C C . ARG A 1 71 ? 39.736 -21.651 8.570 1.000 64.104 71 ARG B C 1
ATOM 540 O O . ARG A 1 71 ? 38.852 -20.832 8.946 1.000 52.920 71 ARG B O 1
ATOM 548 N N . ILE A 1 72 ? 40.131 -21.816 7.305 1.000 52.883 72 ILE B N 1
ATOM 549 C CA . ILE A 1 72 ? 39.647 -21.004 6.159 1.000 62.648 72 ILE B CA 1
ATOM 550 C C . ILE A 1 72 ? 38.137 -21.185 5.986 1.000 58.736 72 ILE B C 1
ATOM 551 O O . ILE A 1 72 ? 37.519 -20.216 5.591 1.000 65.059 72 ILE B O 1
ATOM 556 N N . SER A 1 73 ? 37.547 -22.343 6.304 1.000 63.833 73 SER B N 1
ATOM 557 C CA . SER A 1 73 ? 36.072 -22.559 6.217 1.000 62.743 73 SER B CA 1
ATOM 558 C C . SER A 1 73 ? 35.354 -21.644 7.210 1.000 59.520 73 SER B C 1
ATOM 559 O O . SER A 1 73 ? 34.254 -21.135 6.881 1.000 54.977 73 SER B O 1
ATOM 562 N N . CYS A 1 74 ? 35.954 -21.440 8.378 1.000 57.161 74 CYS B N 1
ATOM 563 C CA . CYS A 1 74 ? 35.428 -20.578 9.469 1.000 60.675 74 CYS B CA 1
ATOM 564 C C . CYS A 1 74 ? 35.574 -19.101 9.087 1.000 50.294 74 CYS B C 1
ATOM 565 O O . CYS A 1 74 ? 34.694 -18.286 9.402 1.000 44.607 74 CYS B O 1
ATOM 568 N N . ASP A 1 75 ? 36.646 -18.771 8.393 1.000 53.555 75 ASP B N 1
ATOM 569 C CA . ASP A 1 75 ? 36.938 -17.373 8.002 1.000 55.488 75 ASP B CA 1
ATOM 570 C C . ASP A 1 75 ? 35.930 -16.945 6.942 1.000 67.345 75 ASP B C 1
ATOM 571 O O . ASP A 1 75 ? 35.420 -15.795 7.020 1.000 61.048 75 ASP B O 1
ATOM 576 N N . LEU A 1 76 ? 35.625 -17.830 5.990 1.000 62.016 76 LEU B N 1
ATOM 577 C CA . LEU A 1 76 ? 34.634 -17.468 4.952 1.000 61.502 76 LEU B CA 1
ATOM 578 C C . LEU A 1 76 ? 33.365 -17.008 5.676 1.000 54.417 76 LEU B C 1
ATOM 579 O O . LEU A 1 76 ? 32.915 -15.901 5.426 1.000 50.488 76 LEU B O 1
ATOM 584 N N . MET A 1 77 ? 32.811 -17.831 6.551 1.000 56.882 77 MET B N 1
ATOM 585 C CA . MET A 1 77 ? 31.451 -17.576 7.096 1.000 62.163 77 MET B CA 1
ATOM 586 C C . MET A 1 77 ? 31.499 -16.326 7.963 1.000 54.286 77 MET B C 1
ATOM 587 O O . MET A 1 77 ? 30.509 -15.564 8.009 1.000 60.804 77 MET B O 1
ATOM 592 N N . ASN A 1 78 ? 32.632 -16.142 8.622 1.000 55.201 78 ASN B N 1
ATOM 593 C CA . ASN A 1 78 ? 32.867 -15.020 9.556 1.000 59.553 78 ASN B CA 1
ATOM 594 C C . ASN A 1 78 ? 33.024 -13.739 8.722 1.000 62.404 78 ASN B C 1
ATOM 595 O O . ASN A 1 78 ? 32.327 -12.726 9.022 1.000 60.552 78 ASN B O 1
ATOM 600 N N . PHE A 1 79 ? 33.834 -13.813 7.663 1.000 55.791 79 PHE B N 1
ATOM 601 C CA . PHE A 1 79 ? 34.006 -12.718 6.680 1.000 53.297 79 PHE B CA 1
ATOM 602 C C . PHE A 1 79 ? 32.664 -12.261 6.100 1.000 53.303 79 PHE B C 1
ATOM 603 O O . PHE A 1 79 ? 32.499 -11.037 6.002 1.000 49.422 79 PHE B O 1
ATOM 611 N N . TYR A 1 80 ? 31.754 -13.172 5.706 1.000 58.249 80 TYR B N 1
ATOM 612 C CA . TYR A 1 80 ? 30.387 -12.793 5.238 1.000 55.968 80 TYR B CA 1
ATOM 613 C C . TYR A 1 80 ? 29.730 -11.911 6.308 1.000 55.679 80 TYR B C 1
ATOM 614 O O . TYR A 1 80 ? 29.127 -10.895 5.980 1.000 58.878 80 TYR B O 1
ATOM 623 N N . PHE A 1 81 ? 29.858 -12.270 7.579 1.000 59.988 81 PHE B N 1
ATOM 624 C CA . PHE A 1 81 ? 29.202 -11.526 8.687 1.000 68.350 81 PHE B CA 1
ATOM 625 C C . PHE A 1 81 ? 29.812 -10.124 8.768 1.000 64.671 81 PHE B C 1
ATOM 626 O O . PHE A 1 81 ? 29.055 -9.126 8.729 1.000 64.748 81 PHE B O 1
ATOM 634 N N . ALA A 1 82 ? 31.142 -10.084 8.871 1.000 59.383 82 ALA B N 1
ATOM 635 C CA . ALA A 1 82 ? 31.978 -8.861 8.962 1.000 65.978 82 ALA B CA 1
ATOM 636 C C . ALA A 1 82 ? 31.683 -7.933 7.774 1.000 60.694 82 ALA B C 1
ATOM 637 O O . ALA A 1 82 ? 31.480 -6.738 7.980 1.000 60.048 82 ALA B O 1
ATOM 639 N N . PHE A 1 83 ? 31.596 -8.468 6.566 1.000 60.682 83 PHE B N 1
ATOM 640 C CA . PHE A 1 83 ? 31.335 -7.630 5.380 1.000 58.553 83 PHE B CA 1
ATOM 641 C C . PHE A 1 83 ? 29.979 -6.937 5.531 1.000 68.136 83 PHE B C 1
ATOM 642 O O . PHE A 1 83 ? 29.930 -5.722 5.230 1.000 66.199 83 PHE B O 1
ATOM 650 N N . ASP A 1 84 ? 28.932 -7.661 5.959 1.000 66.786 84 ASP B N 1
ATOM 651 C CA . ASP A 1 84 ? 27.546 -7.113 6.092 1.000 70.942 84 ASP B CA 1
ATOM 652 C C . ASP A 1 84 ? 27.500 -6.023 7.169 1.000 65.830 84 ASP B C 1
ATOM 653 O O . ASP A 1 84 ? 26.790 -5.019 6.941 1.000 65.394 84 ASP B O 1
ATOM 658 N N . GLU A 1 85 ? 28.233 -6.216 8.271 1.000 59.023 85 GLU B N 1
ATOM 659 C CA . GLU A 1 85 ? 28.314 -5.261 9.405 1.000 72.728 85 GLU B CA 1
ATOM 660 C C . GLU A 1 85 ? 29.095 -4.012 8.985 1.000 75.336 85 GLU B C 1
ATOM 661 O O . GLU A 1 85 ? 28.642 -2.906 9.297 1.000 81.158 85 GLU B O 1
ATOM 667 N N . TYR A 1 86 ? 30.223 -4.183 8.308 1.000 70.308 86 TYR B N 1
ATOM 668 C CA . TYR A 1 86 ? 31.080 -3.060 7.869 1.000 66.900 86 TYR B CA 1
ATOM 669 C C . TYR A 1 86 ? 30.324 -2.181 6.886 1.000 67.246 86 TYR B C 1
ATOM 670 O O . TYR A 1 86 ? 30.696 -1.020 6.798 1.000 79.494 86 TYR B O 1
ATOM 679 N N . THR A 1 87 ? 29.357 -2.726 6.139 1.000 70.706 87 THR B N 1
ATOM 680 C CA . THR A 1 87 ? 28.635 -1.998 5.061 1.000 58.759 87 THR B CA 1
ATOM 681 C C . THR A 1 87 ? 27.175 -1.772 5.463 1.000 61.227 87 THR B C 1
ATOM 682 O O . THR A 1 87 ? 26.407 -1.392 4.567 1.000 66.637 87 THR B O 1
ATOM 686 N N . ASP A 1 88 ? 26.826 -1.955 6.746 1.000 67.023 88 ASP B N 1
ATOM 687 C CA . ASP A 1 88 ? 25.425 -1.906 7.261 1.000 77.500 88 ASP B CA 1
ATOM 688 C C . ASP A 1 88 ? 24.820 -0.511 7.009 1.000 80.884 88 ASP B C 1
ATOM 689 O O . ASP A 1 88 ? 23.796 -0.422 6.301 1.000 81.890 88 ASP B O 1
ATOM 694 N N . LEU A 1 89 ? 25.462 0.547 7.515 1.000 89.773 89 LEU B N 1
ATOM 695 C CA . LEU A 1 89 ? 24.990 1.953 7.398 1.000 92.071 89 LEU B CA 1
ATOM 696 C C . LEU A 1 89 ? 25.723 2.692 6.268 1.000 92.745 89 LEU B C 1
ATOM 697 O O . LEU A 1 89 ? 25.664 3.932 6.243 1.000 97.488 89 LEU B O 1
ATOM 702 N N . ALA A 1 90 ? 26.361 1.972 5.340 1.000 82.745 90 ALA B N 1
ATOM 703 C CA . ALA A 1 90 ? 26.892 2.547 4.086 1.000 78.730 90 ALA B CA 1
ATOM 704 C C . ALA A 1 90 ? 25.756 2.665 3.065 1.000 74.439 90 ALA B C 1
ATOM 705 O O . ALA A 1 90 ? 24.885 1.810 3.088 1.000 85.252 90 ALA B O 1
ATOM 707 N N . SER A 1 91 ? 25.773 3.688 2.204 1.000 72.036 91 SER B N 1
ATOM 708 C CA . SER A 1 91 ? 24.836 3.858 1.056 1.000 70.396 91 SER B CA 1
ATOM 709 C C . SER A 1 91 ? 25.111 2.788 -0.009 1.000 65.728 91 SER B C 1
ATOM 710 O O . SER A 1 91 ? 26.187 2.142 0.043 1.000 66.741 91 SER B O 1
ATOM 713 N N . ALA A 1 92 ? 24.243 2.676 -1.012 1.000 65.179 92 ALA B N 1
ATOM 714 C CA . ALA A 1 92 ? 24.462 1.758 -2.152 1.000 69.378 92 ALA B CA 1
ATOM 715 C C . ALA A 1 92 ? 25.852 2.005 -2.780 1.000 78.033 92 ALA B C 1
ATOM 716 O O . ALA A 1 92 ? 26.648 1.056 -2.847 1.000 75.076 92 ALA B O 1
ATOM 718 N N . ASP A 1 93 ? 26.167 3.232 -3.197 1.000 72.795 93 ASP B N 1
ATOM 719 C CA . ASP A 1 93 ? 27.371 3.530 -4.026 1.000 69.435 93 ASP B CA 1
ATOM 720 C C . ASP A 1 93 ? 28.648 3.307 -3.208 1.000 64.054 93 ASP B C 1
ATOM 721 O O . ASP A 1 93 ? 29.678 2.909 -3.800 1.000 61.127 93 ASP B O 1
ATOM 726 N N . GLU A 1 94 ? 28.600 3.586 -1.912 1.000 56.759 94 GLU B N 1
ATOM 727 C CA . GLU A 1 94 ? 29.744 3.357 -0.994 1.000 63.075 94 GLU B CA 1
ATOM 728 C C . GLU A 1 94 ? 29.979 1.853 -0.806 1.000 75.598 94 GLU B C 1
ATOM 729 O O . GLU A 1 94 ? 31.159 1.433 -0.859 1.000 68.420 94 GLU B O 1
ATOM 735 N N . ALA A 1 95 ? 28.897 1.093 -0.562 1.000 63.576 95 ALA B N 1
ATOM 736 C CA . ALA A 1 95 ? 28.901 -0.387 -0.458 1.000 62.843 95 ALA B CA 1
ATOM 737 C C . ALA A 1 95 ? 29.520 -1.012 -1.720 1.000 53.544 95 ALA B C 1
ATOM 738 O O . ALA A 1 95 ? 30.349 -1.895 -1.538 1.000 55.154 95 ALA B O 1
ATOM 740 N N . LYS A 1 96 ? 29.180 -0.538 -2.924 1.000 56.409 96 LYS B N 1
ATOM 741 C CA . LYS A 1 96 ? 29.698 -1.061 -4.215 1.000 58.120 96 LYS B CA 1
ATOM 742 C C . LYS A 1 96 ? 31.208 -0.820 -4.303 1.000 59.821 96 LYS B C 1
ATOM 743 O O . LYS A 1 96 ? 31.931 -1.673 -4.877 1.000 52.669 96 LYS B O 1
ATOM 749 N N . VAL A 1 97 ? 31.678 0.303 -3.775 1.000 56.587 97 VAL B N 1
ATOM 750 C CA . VAL A 1 97 ? 33.135 0.627 -3.789 1.000 59.631 97 VAL B CA 1
ATOM 751 C C . VAL A 1 97 ? 33.842 -0.310 -2.804 1.000 51.234 97 VAL B C 1
ATOM 752 O O . VAL A 1 97 ? 34.899 -0.807 -3.121 1.000 49.309 97 VAL B O 1
ATOM 756 N N . ILE A 1 98 ? 33.250 -0.531 -1.644 1.000 52.531 98 ILE B N 1
ATOM 757 C CA . ILE A 1 98 ? 33.816 -1.391 -0.571 1.000 59.325 98 ILE B CA 1
ATOM 758 C C . ILE A 1 98 ? 33.951 -2.818 -1.108 1.000 59.340 98 ILE B C 1
ATOM 759 O O . ILE A 1 98 ? 35.063 -3.387 -0.990 1.000 56.616 98 ILE B O 1
ATOM 764 N N . ALA A 1 99 ? 32.889 -3.321 -1.734 1.000 47.582 99 ALA B N 1
ATOM 765 C CA . ALA A 1 99 ? 32.843 -4.654 -2.367 1.000 51.432 99 ALA B CA 1
ATOM 766 C C . ALA A 1 99 ? 33.917 -4.741 -3.460 1.000 51.209 99 ALA B C 1
ATOM 767 O O . ALA A 1 99 ? 34.590 -5.789 -3.557 1.000 48.830 99 ALA B O 1
ATOM 769 N N . ARG A 1 100 ? 34.100 -3.684 -4.238 1.000 50.016 100 ARG B N 1
ATOM 770 C CA . ARG A 1 100 ? 35.095 -3.672 -5.343 1.000 57.885 100 ARG B CA 1
ATOM 771 C C . ARG A 1 100 ? 36.511 -3.709 -4.762 1.000 50.997 100 ARG B C 1
ATOM 772 O O . ARG A 1 100 ? 37.364 -4.448 -5.308 1.000 56.118 100 ARG B O 1
ATOM 780 N N . ASP A 1 101 ? 36.733 -3.010 -3.657 1.000 49.444 101 ASP B N 1
ATOM 781 C CA . ASP A 1 101 ? 38.040 -2.994 -2.962 1.000 51.764 101 ASP B CA 1
ATOM 782 C C . ASP A 1 101 ? 38.285 -4.376 -2.342 1.000 52.797 101 ASP B C 1
ATOM 783 O O . ASP A 1 101 ? 39.364 -4.893 -2.506 1.000 51.075 101 ASP B O 1
ATOM 788 N N . VAL A 1 102 ? 37.310 -4.957 -1.654 1.000 51.117 102 VAL B N 1
ATOM 789 C CA . VAL A 1 102 ? 37.402 -6.357 -1.163 1.000 49.063 102 VAL B CA 1
ATOM 790 C C . VAL A 1 102 ? 37.812 -7.320 -2.289 1.000 49.343 102 VAL B C 1
ATOM 791 O O . VAL A 1 102 ? 38.677 -8.181 -2.068 1.000 53.615 102 VAL B O 1
ATOM 795 N N . MET A 1 103 ? 37.227 -7.207 -3.467 1.000 49.889 103 MET B N 1
ATOM 796 C CA . MET A 1 103 ? 37.533 -8.126 -4.580 1.000 52.444 103 MET B CA 1
ATOM 797 C C . MET A 1 103 ? 38.960 -7.892 -5.083 1.000 60.880 103 MET B C 1
ATOM 798 O O . MET A 1 103 ? 39.543 -8.872 -5.605 1.000 57.367 103 MET B O 1
ATOM 803 N N . GLU A 1 104 ? 39.509 -6.680 -4.921 1.000 57.441 104 GLU B N 1
ATOM 804 C CA . GLU A 1 104 ? 40.889 -6.350 -5.375 1.000 60.794 104 GLU B CA 1
ATOM 805 C C . GLU A 1 104 ? 41.877 -7.005 -4.408 1.000 58.841 104 GLU B C 1
ATOM 806 O O . GLU A 1 104 ? 42.920 -7.536 -4.889 1.000 58.725 104 GLU B O 1
ATOM 812 N N . SER A 1 105 ? 41.537 -6.996 -3.119 1.000 53.422 105 SER B N 1
ATOM 813 C CA . SER A 1 105 ? 42.288 -7.655 -2.022 1.000 51.049 105 SER B CA 1
ATOM 814 C C . SER A 1 105 ? 42.393 -9.161 -2.266 1.000 58.415 105 SER B C 1
ATOM 815 O O . SER A 1 105 ? 43.475 -9.709 -1.972 1.000 58.657 105 SER B O 1
ATOM 818 N N . PHE A 1 106 ? 41.319 -9.796 -2.761 1.000 52.377 106 PHE B N 1
ATOM 819 C CA . PHE A 1 106 ? 41.305 -11.229 -3.155 1.000 51.615 106 PHE B CA 1
ATOM 820 C C . PHE A 1 106 ? 42.262 -11.431 -4.340 1.000 60.203 106 PHE B C 1
ATOM 821 O O . PHE A 1 106 ? 43.113 -12.329 -4.276 1.000 66.046 106 PHE B O 1
ATOM 829 N N . ARG A 1 107 ? 42.135 -10.600 -5.377 1.000 63.442 107 ARG B N 1
ATOM 830 C CA . ARG A 1 107 ? 42.898 -10.692 -6.655 1.000 65.025 107 ARG B CA 1
ATOM 831 C C . ARG A 1 107 ? 44.412 -10.489 -6.430 1.000 63.989 107 ARG B C 1
ATOM 832 O O . ARG A 1 107 ? 45.206 -11.133 -7.126 1.000 76.352 107 ARG B O 1
ATOM 840 N N . HIS A 1 108 ? 44.808 -9.601 -5.528 1.000 66.199 108 HIS B N 1
ATOM 841 C CA . HIS A 1 108 ? 46.228 -9.257 -5.274 1.000 69.564 108 HIS B CA 1
ATOM 842 C C . HIS A 1 108 ? 46.411 -9.150 -3.762 1.000 62.121 108 HIS B C 1
ATOM 843 O O . HIS A 1 108 ? 46.228 -8.061 -3.250 1.000 66.456 108 HIS B O 1
ATOM 850 N N . THR A 1 109 ? 46.798 -10.249 -3.108 1.000 64.892 109 THR B N 1
ATOM 851 C CA . THR A 1 109 ? 47.034 -10.364 -1.643 1.000 66.039 109 THR B CA 1
ATOM 852 C C . THR A 1 109 ? 48.413 -9.791 -1.262 1.000 67.976 109 THR B C 1
ATOM 853 O O . THR A 1 109 ? 48.690 -9.680 -0.041 1.000 56.291 109 THR B O 1
ATOM 857 N N . ASP A 1 110 ? 49.260 -9.501 -2.260 1.000 75.008 110 ASP B N 1
ATOM 858 C CA . ASP A 1 110 ? 50.641 -8.967 -2.094 1.000 86.071 110 ASP B CA 1
ATOM 859 C C . ASP A 1 110 ? 50.560 -7.460 -1.801 1.000 91.029 110 ASP B C 1
ATOM 860 O O . ASP A 1 110 ? 51.286 -7.014 -0.902 1.000 104.236 110 ASP B O 1
ATOM 865 N N . LYS A 1 111 ? 49.688 -6.728 -2.515 1.000 94.590 111 LYS B N 1
ATOM 866 C CA . LYS A 1 111 ? 49.380 -5.277 -2.329 1.000 77.855 111 LYS B CA 1
ATOM 867 C C . LYS A 1 111 ? 48.826 -5.038 -0.920 1.000 73.697 111 LYS B C 1
ATOM 868 O O . LYS A 1 111 ? 48.097 -5.867 -0.378 1.000 68.749 111 LYS B O 1
ATOM 870 N N . PRO A 1 112 ? 49.166 -3.912 -0.251 1.000 82.016 112 PRO B N 1
ATOM 871 C CA . PRO A 1 112 ? 48.649 -3.623 1.094 1.000 72.146 112 PRO B CA 1
ATOM 872 C C . PRO A 1 112 ? 47.203 -3.090 1.065 1.000 66.772 112 PRO B C 1
ATOM 873 O O . PRO A 1 112 ? 46.777 -2.581 0.029 1.000 63.130 112 PRO B O 1
ATOM 877 N N . SER A 1 113 ? 46.474 -3.243 2.173 1.000 58.627 113 SER B N 1
ATOM 878 C CA . SER A 1 113 ? 45.061 -2.813 2.316 1.000 63.414 113 SER B CA 1
ATOM 879 C C . SER A 1 113 ? 45.019 -1.359 2.767 1.000 64.333 113 SER B C 1
ATOM 880 O O . SER A 1 113 ? 46.077 -0.820 3.098 1.000 63.964 113 SER B O 1
ATOM 883 N N . HIS A 1 114 ? 43.826 -0.766 2.807 1.000 61.554 114 HIS B N 1
ATOM 884 C CA . HIS A 1 114 ? 43.664 0.639 3.245 1.000 62.180 114 HIS B CA 1
ATOM 885 C C . HIS A 1 114 ? 42.568 0.799 4.293 1.000 60.345 114 HIS B C 1
ATOM 886 O O . HIS A 1 114 ? 42.265 1.950 4.582 1.000 61.464 114 HIS B O 1
ATOM 893 N N . ASN A 1 115 ? 41.991 -0.280 4.838 1.000 55.476 115 ASN B N 1
ATOM 894 C CA . ASN A 1 115 ? 40.974 -0.175 5.923 1.000 53.788 115 ASN B CA 1
ATOM 895 C C . ASN A 1 115 ? 40.707 -1.565 6.495 1.000 52.916 115 ASN B C 1
ATOM 896 O O . ASN A 1 115 ? 41.300 -2.550 6.013 1.000 55.249 115 ASN B O 1
ATOM 901 N N . LYS A 1 116 ? 39.868 -1.636 7.524 1.000 53.984 116 LYS B N 1
ATOM 902 C CA . LYS A 1 116 ? 39.633 -2.876 8.313 1.000 56.638 116 LYS B CA 1
ATOM 903 C C . LYS A 1 116 ? 39.179 -4.034 7.409 1.000 57.232 116 LYS B C 1
ATOM 904 O O . LYS A 1 116 ? 39.725 -5.127 7.526 1.000 62.878 116 LYS B O 1
ATOM 910 N N . ILE A 1 117 ? 38.232 -3.794 6.508 1.000 58.097 117 ILE B N 1
ATOM 911 C CA . ILE A 1 117 ? 37.516 -4.878 5.782 1.000 55.831 117 ILE B CA 1
ATOM 912 C C . ILE A 1 117 ? 38.351 -5.345 4.592 1.000 55.970 117 ILE B C 1
ATOM 913 O O . ILE A 1 117 ? 38.304 -6.555 4.299 1.000 56.090 117 ILE B O 1
ATOM 918 N N . THR A 1 118 ? 39.135 -4.472 3.964 1.000 56.888 118 THR B N 1
ATOM 919 C CA . THR A 1 118 ? 40.101 -4.888 2.904 1.000 62.431 118 THR B CA 1
ATOM 920 C C . THR A 1 118 ? 41.243 -5.691 3.530 1.000 59.409 118 THR B C 1
ATOM 921 O O . THR A 1 118 ? 41.726 -6.599 2.865 1.000 68.064 118 THR B O 1
ATOM 925 N N . GLU A 1 119 ? 41.645 -5.378 4.758 1.000 59.792 119 GLU B N 1
ATOM 926 C CA . GLU A 1 119 ? 42.759 -6.090 5.436 1.000 63.661 119 GLU B CA 1
ATOM 927 C C . GLU A 1 119 ? 42.241 -7.486 5.812 1.000 69.115 119 GLU B C 1
ATOM 928 O O . GLU A 1 119 ? 42.947 -8.467 5.466 1.000 61.037 119 GLU B O 1
ATOM 934 N N . MET A 1 120 ? 41.048 -7.563 6.430 1.000 61.133 120 MET B N 1
ATOM 935 C CA . MET A 1 120 ? 40.352 -8.839 6.747 1.000 64.821 120 MET B CA 1
ATOM 936 C C . MET A 1 120 ? 40.284 -9.708 5.494 1.000 59.365 120 MET B C 1
ATOM 937 O O . MET A 1 120 ? 40.786 -10.818 5.538 1.000 69.954 120 MET B O 1
ATOM 942 N N . ALA A 1 121 ? 39.739 -9.175 4.406 1.000 57.930 121 ALA B N 1
ATOM 943 C CA . ALA A 1 121 ? 39.609 -9.868 3.105 1.000 56.450 121 ALA B CA 1
ATOM 944 C C . ALA A 1 121 ? 40.975 -10.364 2.627 1.000 59.419 121 ALA B C 1
ATOM 945 O O . ALA A 1 121 ? 41.019 -11.470 2.024 1.000 49.849 121 ALA B O 1
ATOM 947 N N . ARG A 1 122 ? 42.036 -9.568 2.830 1.000 57.448 122 ARG B N 1
ATOM 948 C CA . ARG A 1 122 ? 43.374 -9.846 2.233 1.000 63.884 122 ARG B CA 1
ATOM 949 C C . ARG A 1 122 ? 44.025 -11.032 2.964 1.000 65.716 122 ARG B C 1
ATOM 950 O O . ARG A 1 122 ? 44.566 -11.960 2.268 1.000 62.395 122 ARG B O 1
ATOM 958 N N . GLN A 1 123 ? 43.964 -10.983 4.298 1.000 53.488 123 GLN B N 1
ATOM 959 C CA . GLN A 1 123 ? 44.476 -11.999 5.242 1.000 61.238 123 GLN B CA 1
ATOM 960 C C . GLN A 1 123 ? 43.798 -13.346 4.968 1.000 66.145 123 GLN B C 1
ATOM 961 O O . GLN A 1 123 ? 44.508 -14.351 4.788 1.000 62.968 123 GLN B O 1
ATOM 967 N N . PHE A 1 124 ? 42.467 -13.354 4.945 1.000 68.729 124 PHE B N 1
ATOM 968 C CA . PHE A 1 124 ? 41.638 -14.585 4.872 1.000 68.364 124 PHE B CA 1
ATOM 969 C C . PHE A 1 124 ? 41.923 -15.293 3.545 1.000 64.671 124 PHE B C 1
ATOM 970 O O . PHE A 1 124 ? 42.180 -16.524 3.574 1.000 62.025 124 PHE B O 1
ATOM 978 N N . PHE A 1 125 ? 41.967 -14.550 2.441 1.000 56.861 125 PHE B N 1
ATOM 979 C CA . PHE A 1 125 ? 42.185 -15.130 1.091 1.000 60.901 125 PHE B CA 1
ATOM 980 C C . PHE A 1 125 ? 43.658 -15.496 0.878 1.000 62.375 125 PHE B C 1
ATOM 981 O O . PHE A 1 125 ? 43.930 -16.396 0.075 1.000 70.284 125 PHE B O 1
ATOM 989 N N . GLU A 1 126 ? 44.590 -14.789 1.508 1.000 69.102 126 GLU B N 1
ATOM 990 C CA . GLU A 1 126 ? 46.036 -15.156 1.468 1.000 69.636 126 GLU B CA 1
ATOM 991 C C . GLU A 1 126 ? 46.244 -16.497 2.186 1.000 67.013 126 GLU B C 1
ATOM 992 O O . GLU A 1 126 ? 46.998 -17.364 1.655 1.000 58.393 126 GLU B O 1
ATOM 998 N N . ARG A 1 127 ? 45.623 -16.649 3.359 1.000 58.141 127 ARG B N 1
ATOM 999 C CA . ARG A 1 127 ? 45.603 -17.926 4.110 1.000 64.575 127 ARG B CA 1
ATOM 1000 C C . ARG A 1 127 ? 45.018 -19.020 3.190 1.000 72.158 127 ARG B C 1
ATOM 1001 O O . ARG A 1 127 ? 45.648 -20.074 3.023 1.000 74.363 127 ARG B O 1
ATOM 1009 N N . THR A 1 128 ? 43.880 -18.751 2.549 1.000 69.930 128 THR B N 1
ATOM 1010 C CA . THR A 1 128 ? 43.131 -19.731 1.732 1.000 61.391 128 THR B CA 1
ATOM 1011 C C . THR A 1 128 ? 44.043 -20.270 0.640 1.000 65.130 128 THR B C 1
ATOM 1012 O O . THR A 1 128 ? 43.994 -21.479 0.414 1.000 67.725 128 THR B O 1
ATOM 1016 N N . ILE A 1 129 ? 44.797 -19.395 -0.025 1.000 61.816 129 ILE B N 1
ATOM 1017 C CA . ILE A 1 129 ? 45.678 -19.750 -1.185 1.000 68.514 129 ILE B CA 1
ATOM 1018 C C . ILE A 1 129 ? 46.957 -20.440 -0.679 1.000 70.863 129 ILE B C 1
ATOM 1019 O O . ILE A 1 129 ? 47.551 -21.214 -1.440 1.000 70.141 129 ILE B O 1
ATOM 1024 N N . ASN A 1 130 ? 47.370 -20.162 0.557 1.000 72.778 130 ASN B N 1
ATOM 1025 C CA . ASN A 1 130 ? 48.449 -20.921 1.236 1.000 78.516 130 ASN B CA 1
ATOM 1026 C C . ASN A 1 130 ? 47.968 -22.369 1.374 1.000 75.331 130 ASN B C 1
ATOM 1027 O O . ASN A 1 130 ? 48.597 -23.240 0.776 1.000 80.709 130 ASN B O 1
ATOM 1032 N N . THR A 1 131 ? 46.860 -22.592 2.086 1.000 83.484 131 THR B N 1
ATOM 1033 C CA . THR A 1 131 ? 46.256 -23.929 2.334 1.000 78.229 131 THR B CA 1
ATOM 1034 C C . THR A 1 131 ? 45.993 -24.638 0.992 1.000 72.224 131 THR B C 1
ATOM 1035 O O . THR A 1 131 ? 46.476 -25.740 0.798 1.000 79.986 131 THR B O 1
ATOM 1039 N N . VAL A 1 132 ? 45.284 -23.999 0.071 1.000 70.114 132 VAL B N 1
ATOM 1040 C CA . VAL A 1 132 ? 44.573 -24.664 -1.062 1.000 65.173 132 VAL B CA 1
ATOM 1041 C C . VAL A 1 132 ? 45.407 -24.625 -2.352 1.000 65.045 132 VAL B C 1
ATOM 1042 O O . VAL A 1 132 ? 45.100 -25.404 -3.267 1.000 61.275 132 VAL B O 1
ATOM 1046 N N . GLY A 1 133 ? 46.423 -23.768 -2.444 1.000 65.197 133 GLY B N 1
ATOM 1047 C CA . GLY A 1 133 ? 47.287 -23.664 -3.633 1.000 60.327 133 GLY B CA 1
ATOM 1048 C C . GLY A 1 133 ? 46.777 -22.602 -4.588 1.000 77.962 133 GLY B C 1
ATOM 1049 O O . GLY A 1 133 ? 45.802 -21.912 -4.235 1.000 74.847 133 GLY B O 1
ATOM 1050 N N . ASN A 1 134 ? 47.411 -22.464 -5.760 1.000 81.056 134 ASN B N 1
ATOM 1051 C CA . ASN A 1 134 ? 47.042 -21.457 -6.791 1.000 84.562 134 ASN B CA 1
ATOM 1052 C C . ASN A 1 134 ? 45.926 -22.045 -7.639 1.000 80.043 134 ASN B C 1
ATOM 1053 O O . ASN A 1 134 ? 45.970 -23.258 -7.907 1.000 82.221 134 ASN B O 1
ATOM 1058 N N . ASP A 1 135 ? 44.964 -21.215 -8.036 1.000 74.605 135 ASP B N 1
ATOM 1059 C CA . ASP A 1 135 ? 43.812 -21.670 -8.857 1.000 73.729 135 ASP B CA 1
ATOM 1060 C C . ASP A 1 135 ? 43.314 -20.461 -9.646 1.000 73.523 135 ASP B C 1
ATOM 1061 O O . ASP A 1 135 ? 42.318 -19.834 -9.296 1.000 69.488 135 ASP B O 1
ATOM 1066 N N . PRO A 1 136 ? 44.036 -20.054 -10.710 1.000 75.298 136 PRO B N 1
ATOM 1067 C CA . PRO A 1 136 ? 43.639 -18.896 -11.493 1.000 74.912 136 PRO B CA 1
ATOM 1068 C C . PRO A 1 136 ? 42.144 -18.952 -11.828 1.000 64.840 136 PRO B C 1
ATOM 1069 O O . PRO A 1 136 ? 41.484 -18.003 -11.524 1.000 65.615 136 PRO B O 1
ATOM 1073 N N . THR A 1 137 ? 41.661 -20.025 -12.456 1.000 64.427 137 THR B N 1
ATOM 1074 C CA . THR A 1 137 ? 40.269 -20.098 -12.985 1.000 60.899 137 THR B CA 1
ATOM 1075 C C . THR A 1 137 ? 39.258 -20.174 -11.833 1.000 57.767 137 THR B C 1
ATOM 1076 O O . THR A 1 137 ? 38.198 -19.584 -11.929 1.000 58.215 137 THR B O 1
ATOM 1080 N N . GLY A 1 138 ? 39.603 -20.886 -10.779 1.000 62.907 138 GLY B N 1
ATOM 1081 C CA . GLY A 1 138 ? 38.747 -21.025 -9.604 1.000 57.927 138 GLY B CA 1
ATOM 1082 C C . GLY A 1 138 ? 38.616 -19.692 -8.931 1.000 59.202 138 GLY B C 1
ATOM 1083 O O . GLY A 1 138 ? 37.495 -19.387 -8.446 1.000 54.644 138 GLY B O 1
ATOM 1084 N N . ILE A 1 139 ? 39.718 -18.934 -8.867 1.000 65.996 139 ILE B N 1
ATOM 1085 C CA . ILE A 1 139 ? 39.762 -17.642 -8.114 1.000 65.294 139 ILE B CA 1
ATOM 1086 C C . ILE A 1 139 ? 38.859 -16.655 -8.847 1.000 60.982 139 ILE B C 1
ATOM 1087 O O . ILE A 1 139 ? 38.073 -15.959 -8.176 1.000 56.675 139 ILE B O 1
ATOM 1092 N N . GLU A 1 140 ? 38.914 -16.674 -10.172 1.000 53.241 140 GLU B N 1
ATOM 1093 C CA . GLU A 1 140 ? 38.067 -15.803 -11.019 1.000 66.019 140 GLU B CA 1
ATOM 1094 C C . GLU A 1 140 ? 36.585 -16.192 -10.813 1.000 65.344 140 GLU B C 1
ATOM 1095 O O . GLU A 1 140 ? 35.719 -15.288 -10.729 1.000 55.505 140 GLU B O 1
ATOM 1101 N N . GLN A 1 141 ? 36.275 -17.485 -10.742 1.000 52.668 141 GLN B N 1
ATOM 1102 C CA . GLN A 1 141 ? 34.882 -17.938 -10.555 1.000 55.506 141 GLN B CA 1
ATOM 1103 C C . GLN A 1 141 ? 34.341 -17.411 -9.218 1.000 52.252 141 GLN B C 1
ATOM 1104 O O . GLN A 1 141 ? 33.243 -16.857 -9.213 1.000 51.692 141 GLN B O 1
ATOM 1110 N N . PHE A 1 142 ? 35.092 -17.604 -8.128 1.000 47.706 142 PHE B N 1
ATOM 1111 C CA . PHE A 1 142 ? 34.756 -17.118 -6.777 1.000 47.334 142 PHE B CA 1
ATOM 1112 C C . PHE A 1 142 ? 34.559 -15.600 -6.770 1.000 50.414 142 PHE B C 1
ATOM 1113 O O . PHE A 1 142 ? 33.631 -15.141 -6.109 1.000 50.699 142 PHE B O 1
ATOM 1121 N N . ILE A 1 143 ? 35.420 -14.830 -7.429 1.000 50.029 143 ILE B N 1
ATOM 1122 C CA . ILE A 1 143 ? 35.310 -13.350 -7.350 1.000 52.448 143 ILE B CA 1
ATOM 1123 C C . ILE A 1 143 ? 34.055 -12.974 -8.129 1.000 47.958 143 ILE B C 1
ATOM 1124 O O . ILE A 1 143 ? 33.337 -12.073 -7.673 1.000 49.311 143 ILE B O 1
ATOM 1129 N N . ALA A 1 144 ? 33.798 -13.647 -9.251 1.000 43.899 144 ALA B N 1
ATOM 1130 C CA . ALA A 1 144 ? 32.590 -13.393 -10.063 1.000 46.654 144 ALA B CA 1
ATOM 1131 C C . ALA A 1 144 ? 31.350 -13.687 -9.194 1.000 53.307 144 ALA B C 1
ATOM 1132 O O . ALA A 1 144 ? 30.426 -12.874 -9.222 1.000 51.480 144 ALA B O 1
ATOM 1134 N N . ASP A 1 145 ? 31.342 -14.783 -8.433 1.000 51.137 145 ASP B N 1
ATOM 1135 C CA . ASP A 1 145 ? 30.200 -15.161 -7.556 1.000 50.253 145 ASP B CA 1
ATOM 1136 C C . ASP A 1 145 ? 30.083 -14.170 -6.404 1.000 46.291 145 ASP B C 1
ATOM 1137 O O . ASP A 1 145 ? 28.948 -13.804 -6.046 1.000 46.263 145 ASP B O 1
ATOM 1142 N N . PHE A 1 146 ? 31.211 -13.697 -5.877 1.000 46.354 146 PHE B N 1
ATOM 1143 C CA . PHE A 1 146 ? 31.222 -12.762 -4.733 1.000 43.623 146 PHE B CA 1
ATOM 1144 C C . PHE A 1 146 ? 30.658 -11.424 -5.218 1.000 52.939 146 PHE B C 1
ATOM 1145 O O . PHE A 1 146 ? 29.926 -10.771 -4.472 1.000 49.550 146 PHE B O 1
ATOM 1153 N N . ASP A 1 147 ? 30.982 -11.036 -6.446 1.000 50.206 147 ASP B N 1
ATOM 1154 C CA . ASP A 1 147 ? 30.465 -9.796 -7.088 1.000 51.591 147 ASP B CA 1
ATOM 1155 C C . ASP A 1 147 ? 28.934 -9.854 -7.271 1.000 54.634 147 ASP B C 1
ATOM 1156 O O . ASP A 1 147 ? 28.267 -8.892 -6.872 1.000 50.470 147 ASP B O 1
ATOM 1161 N N . ALA A 1 148 ? 28.393 -10.899 -7.908 1.000 44.585 148 ALA B N 1
ATOM 1162 C CA . ALA A 1 148 ? 26.939 -11.088 -8.031 1.000 46.400 148 ALA B CA 1
ATOM 1163 C C . ALA A 1 148 ? 26.248 -11.118 -6.639 1.000 47.670 148 ALA B C 1
ATOM 1164 O O . ALA A 1 148 ? 25.147 -10.574 -6.496 1.000 52.195 148 ALA B O 1
ATOM 1166 N N . TYR A 1 149 ? 26.877 -11.677 -5.613 1.000 48.094 149 TYR B N 1
ATOM 1167 C CA . TYR A 1 149 ? 26.330 -11.766 -4.234 1.000 44.793 149 TYR B CA 1
ATOM 1168 C C . TYR A 1 149 ? 26.218 -10.368 -3.609 1.000 48.470 149 TYR B C 1
ATOM 1169 O O . TYR A 1 149 ? 25.109 -10.002 -3.123 1.000 45.092 149 TYR B O 1
ATOM 1178 N N . THR A 1 150 ? 27.324 -9.616 -3.557 1.000 47.954 150 THR B N 1
ATOM 1179 C CA . THR A 1 150 ? 27.402 -8.245 -2.966 1.000 46.410 150 THR B CA 1
ATOM 1180 C C . THR A 1 150 ? 26.456 -7.307 -3.735 1.000 51.114 150 THR B C 1
ATOM 1181 O O . THR A 1 150 ? 25.744 -6.507 -3.095 1.000 51.183 150 THR B O 1
ATOM 1185 N N . THR A 1 151 ? 26.402 -7.422 -5.063 1.000 49.489 151 THR B N 1
ATOM 1186 C CA . THR A 1 151 ? 25.486 -6.604 -5.890 1.000 51.140 151 THR B CA 1
ATOM 1187 C C . THR A 1 151 ? 24.054 -6.878 -5.425 1.000 54.112 151 THR B C 1
ATOM 1188 O O . THR A 1 151 ? 23.355 -5.924 -5.113 1.000 56.443 151 THR B O 1
ATOM 1192 N N . SER A 1 152 ? 23.645 -8.137 -5.350 1.000 51.037 152 SER B N 1
ATOM 1193 C CA . SER A 1 152 ? 22.233 -8.510 -5.089 1.000 48.642 152 SER B CA 1
ATOM 1194 C C . SER A 1 152 ? 21.788 -7.938 -3.738 1.000 52.264 152 SER B C 1
ATOM 1195 O O . SER A 1 152 ? 20.663 -7.397 -3.670 1.000 50.114 152 SER B O 1
ATOM 1198 N N . ILE A 1 153 ? 22.654 -7.995 -2.718 1.000 51.587 153 ILE B N 1
ATOM 1199 C CA . ILE A 1 153 ? 22.337 -7.540 -1.330 1.000 57.116 153 ILE B CA 1
ATOM 1200 C C . ILE A 1 153 ? 22.298 -6.004 -1.262 1.000 70.432 153 ILE B C 1
ATOM 1201 O O . ILE A 1 153 ? 21.385 -5.466 -0.593 1.000 65.544 153 ILE B O 1
ATOM 1206 N N . ILE A 1 154 ? 23.296 -5.338 -1.850 1.000 70.238 154 ILE B N 1
ATOM 1207 C CA . ILE A 1 154 ? 23.421 -3.853 -1.878 1.000 74.145 154 ILE B CA 1
ATOM 1208 C C . ILE A 1 154 ? 22.191 -3.274 -2.597 1.000 74.215 154 ILE B C 1
ATOM 1209 O O . ILE A 1 154 ? 21.691 -2.242 -2.136 1.000 80.452 154 ILE B O 1
ATOM 1214 N N . GLN A 1 155 ? 21.709 -3.917 -3.665 1.000 77.350 155 GLN B N 1
ATOM 1215 C CA . GLN A 1 155 ? 20.636 -3.378 -4.549 1.000 85.211 155 GLN B CA 1
ATOM 1216 C C . GLN A 1 155 ? 19.258 -3.851 -4.072 1.000 93.431 155 GLN B C 1
ATOM 1217 O O . GLN A 1 155 ? 18.247 -3.379 -4.624 1.000 113.803 155 GLN B O 1
ATOM 1223 N N . GLU A 1 156 ? 19.215 -4.734 -3.081 1.000 82.421 156 GLU B N 1
ATOM 1224 C CA . GLU A 1 156 ? 17.957 -5.181 -2.442 1.000 82.744 156 GLU B CA 1
ATOM 1225 C C . GLU A 1 156 ? 17.686 -4.291 -1.231 1.000 91.064 156 GLU B C 1
ATOM 1226 O O . GLU A 1 156 ? 16.522 -4.118 -0.860 1.000 110.978 156 GLU B O 1
ATOM 1232 N N . ALA A 1 157 ? 18.744 -3.767 -0.624 1.000 92.129 157 ALA B N 1
ATOM 1233 C CA . ALA A 1 157 ? 18.661 -2.761 0.453 1.000 96.947 157 ALA B CA 1
ATOM 1234 C C . ALA A 1 157 ? 18.256 -1.419 -0.167 1.000 105.538 157 ALA B C 1
ATOM 1235 O O . ALA A 1 157 ? 17.724 -0.577 0.578 1.000 126.172 157 ALA B O 1
ATOM 1237 N N . ASP A 1 158 ? 18.490 -1.244 -1.477 1.000 107.650 158 ASP B N 1
ATOM 1238 C CA . ASP A 1 158 ? 18.160 -0.021 -2.267 1.000 104.597 158 ASP B CA 1
ATOM 1239 C C . ASP A 1 158 ? 16.695 -0.094 -2.712 1.000 96.780 158 ASP B C 1
ATOM 1240 O O . ASP A 1 158 ? 16.111 0.962 -2.990 1.000 99.554 158 ASP B O 1
ATOM 1245 N N . ASP A 1 159 ? 16.142 -1.306 -2.789 1.000 99.116 159 ASP B N 1
ATOM 1246 C CA . ASP A 1 159 ? 14.731 -1.588 -3.167 1.000 104.210 159 ASP B CA 1
ATOM 1247 C C . ASP A 1 159 ? 13.859 -1.547 -1.906 1.000 108.682 159 ASP B C 1
ATOM 1248 O O . ASP A 1 159 ? 12.691 -1.117 -2.020 1.000 107.206 159 ASP B O 1
ATOM 1253 N N . ARG A 1 160 ? 14.409 -1.978 -0.759 1.000 106.702 160 ARG B N 1
ATOM 1254 C CA . ARG A 1 160 ? 13.729 -1.983 0.567 1.000 111.099 160 ARG B CA 1
ATOM 1255 C C . ARG A 1 160 ? 12.979 -0.659 0.738 1.000 118.293 160 ARG B C 1
ATOM 1256 O O . ARG A 1 160 ? 13.342 0.323 0.059 1.000 125.517 160 ARG B O 1
ATOM 1258 N N . ALA A 1 161 ? 11.968 -0.644 1.608 1.000 119.176 161 ALA B N 1
ATOM 1259 C CA . ALA A 1 161 ? 10.919 0.397 1.652 1.000 114.894 161 ALA B CA 1
ATOM 1260 C C . ALA A 1 161 ? 10.268 0.473 0.265 1.000 102.933 161 ALA B C 1
ATOM 1261 O O . ALA A 1 161 ? 10.475 1.460 -0.456 1.000 97.170 161 ALA B O 1
ATOM 1263 N N . SER A 1 162 ? 9.552 -0.588 -0.109 1.000 105.966 162 SER B N 1
ATOM 1264 C CA . SER A 1 162 ? 8.671 -0.643 -1.302 1.000 115.987 162 SER B CA 1
ATOM 1265 C C . SER A 1 162 ? 7.463 -1.552 -1.007 1.000 124.587 162 SER B C 1
ATOM 1266 O O . SER A 1 162 ? 7.607 -2.523 -0.199 1.000 116.658 162 SER B O 1
ATOM 1269 N N . GLY A 1 163 ? 6.315 -1.234 -1.628 1.000 117.561 163 GLY B N 1
ATOM 1270 C CA . GLY A 1 163 ? 4.994 -1.839 -1.352 1.000 115.444 163 GLY B CA 1
ATOM 1271 C C . GLY A 1 163 ? 4.620 -2.952 -2.325 1.000 105.752 163 GLY B C 1
ATOM 1272 O O . GLY A 1 163 ? 3.522 -3.520 -2.172 1.000 100.812 163 GLY B O 1
ATOM 1273 N N . HIS A 1 164 ? 5.495 -3.280 -3.279 1.000 100.062 164 HIS B N 1
ATOM 1274 C CA . HIS A 1 164 ? 5.316 -4.411 -4.229 1.000 99.477 164 HIS B CA 1
ATOM 1275 C C . HIS A 1 164 ? 5.558 -5.746 -3.495 1.000 95.207 164 HIS B C 1
ATOM 1276 O O . HIS A 1 164 ? 6.626 -5.894 -2.813 1.000 77.458 164 HIS B O 1
ATOM 1283 N N . ILE A 1 165 ? 4.599 -6.679 -3.612 1.000 83.851 165 ILE B N 1
ATOM 1284 C CA . ILE A 1 165 ? 4.733 -8.085 -3.125 1.000 86.085 165 ILE B CA 1
ATOM 1285 C C . ILE A 1 165 ? 5.460 -8.884 -4.223 1.000 83.333 165 ILE B C 1
ATOM 1286 O O . ILE A 1 165 ? 4.956 -8.938 -5.353 1.000 76.931 165 ILE B O 1
ATOM 1291 N N . ARG A 1 166 ? 6.627 -9.455 -3.927 1.000 80.797 166 ARG B N 1
ATOM 1292 C CA . ARG A 1 166 ? 7.483 -10.113 -4.953 1.000 72.192 166 ARG B CA 1
ATOM 1293 C C . ARG A 1 166 ? 6.834 -11.442 -5.378 1.000 62.750 166 ARG B C 1
ATOM 1294 O O . ARG A 1 166 ? 6.309 -12.148 -4.506 1.000 58.559 166 ARG B O 1
ATOM 1302 N N . SER A 1 167 ? 6.803 -11.744 -6.678 1.000 54.088 167 SER B N 1
ATOM 1303 C CA . SER A 1 167 ? 6.256 -13.013 -7.215 1.000 53.207 167 SER B CA 1
ATOM 1304 C C . SER A 1 167 ? 7.225 -14.144 -6.889 1.000 51.876 167 SER B C 1
ATOM 1305 O O . SER A 1 167 ? 8.342 -13.858 -6.421 1.000 56.184 167 SER B O 1
ATOM 1308 N N . VAL A 1 168 ? 6.826 -15.391 -7.113 1.000 50.640 168 VAL B N 1
ATOM 1309 C CA . VAL A 1 168 ? 7.691 -16.567 -6.804 1.000 52.194 168 VAL B CA 1
ATOM 1310 C C . VAL A 1 168 ? 8.928 -16.534 -7.721 1.000 49.436 168 VAL B C 1
ATOM 1311 O O . VAL A 1 168 ? 10.051 -16.688 -7.209 1.000 54.894 168 VAL B O 1
ATOM 1315 N N . GLU A 1 169 ? 8.746 -16.282 -9.010 1.000 54.155 169 GLU B N 1
ATOM 1316 C CA . GLU A 1 169 ? 9.848 -16.222 -10.008 1.000 61.352 169 GLU B CA 1
ATOM 1317 C C . GLU A 1 169 ? 10.862 -15.153 -9.595 1.000 67.234 169 GLU B C 1
ATOM 1318 O O . GLU A 1 169 ? 12.070 -15.414 -9.671 1.000 58.912 169 GLU B O 1
ATOM 1324 N N . ASP A 1 170 ? 10.380 -13.979 -9.187 1.000 59.001 170 ASP B N 1
ATOM 1325 C CA . ASP A 1 170 ? 11.270 -12.840 -8.853 1.000 58.917 170 ASP B CA 1
ATOM 1326 C C . ASP A 1 170 ? 11.923 -13.103 -7.486 1.000 55.966 170 ASP B C 1
ATOM 1327 O O . ASP A 1 170 ? 13.102 -12.743 -7.324 1.000 52.534 170 ASP B O 1
ATOM 1332 N N . TYR A 1 171 ? 11.222 -13.756 -6.549 1.000 48.155 171 TYR B N 1
ATOM 1333 C CA . TYR A 1 171 ? 11.851 -14.245 -5.303 1.000 50.848 171 TYR B CA 1
ATOM 1334 C C . TYR A 1 171 ? 13.096 -15.091 -5.652 1.000 51.488 171 TYR B C 1
ATOM 1335 O O . TYR A 1 171 ? 14.142 -14.887 -5.025 1.000 48.958 171 TYR B O 1
ATOM 1344 N N . PHE A 1 172 ? 13.010 -16.038 -6.584 1.000 51.101 172 PHE B N 1
ATOM 1345 C CA . PHE A 1 172 ? 14.144 -16.973 -6.831 1.000 52.918 172 PHE B CA 1
ATOM 1346 C C . PHE A 1 172 ? 15.282 -16.205 -7.524 1.000 54.137 172 PHE B C 1
ATOM 1347 O O . PHE A 1 172 ? 16.429 -16.321 -7.089 1.000 55.435 172 PHE B O 1
ATOM 1355 N N . ILE A 1 173 ? 14.973 -15.417 -8.548 1.000 52.699 173 ILE B N 1
ATOM 1356 C CA . ILE A 1 173 ? 16.001 -14.655 -9.303 1.000 55.549 173 ILE B CA 1
ATOM 1357 C C . ILE A 1 173 ? 16.850 -13.846 -8.306 1.000 61.437 173 ILE B C 1
ATOM 1358 O O . ILE A 1 173 ? 18.092 -13.840 -8.441 1.000 58.898 173 ILE B O 1
ATOM 1363 N N . LEU A 1 174 ? 16.227 -13.210 -7.317 1.000 55.040 174 LEU B N 1
ATOM 1364 C CA . LEU A 1 174 ? 16.996 -12.429 -6.319 1.000 58.019 174 LEU B CA 1
ATOM 1365 C C . LEU A 1 174 ? 17.725 -13.344 -5.329 1.000 55.253 174 LEU B C 1
ATOM 1366 O O . LEU A 1 174 ? 18.886 -13.031 -5.013 1.000 52.057 174 LEU B O 1
ATOM 1371 N N . ARG A 1 175 ? 17.062 -14.378 -4.802 1.000 47.556 175 ARG B N 1
ATOM 1372 C CA . ARG A 1 175 ? 17.566 -15.122 -3.625 1.000 48.765 175 ARG B CA 1
ATOM 1373 C C . ARG A 1 175 ? 18.708 -16.039 -4.053 1.000 47.472 175 ARG B C 1
ATOM 1374 O O . ARG A 1 175 ? 19.537 -16.322 -3.210 1.000 47.628 175 ARG B O 1
ATOM 1382 N N . ARG A 1 176 ? 18.760 -16.434 -5.320 1.000 44.253 176 ARG B N 1
ATOM 1383 C CA . ARG A 1 176 ? 19.887 -17.227 -5.860 1.000 50.739 176 ARG B CA 1
ATOM 1384 C C . ARG A 1 176 ? 21.219 -16.477 -5.670 1.000 50.927 176 ARG B C 1
ATOM 1385 O O . ARG A 1 176 ? 22.263 -17.159 -5.636 1.000 53.435 176 ARG B O 1
ATOM 1393 N N . ASP A 1 177 ? 21.205 -15.146 -5.624 1.000 50.095 177 ASP B N 1
ATOM 1394 C CA . ASP A 1 177 ? 22.435 -14.346 -5.433 1.000 51.305 177 ASP B CA 1
ATOM 1395 C C . ASP A 1 177 ? 22.552 -13.935 -3.973 1.000 54.164 177 ASP B C 1
ATOM 1396 O O . ASP A 1 177 ? 23.684 -13.964 -3.441 1.000 55.628 177 ASP B O 1
ATOM 1401 N N . THR A 1 178 ? 21.431 -13.625 -3.334 1.000 49.696 178 THR B N 1
ATOM 1402 C CA . THR A 1 178 ? 21.402 -13.095 -1.946 1.000 50.228 178 THR B CA 1
ATOM 1403 C C . THR A 1 178 ? 21.797 -14.153 -0.920 1.000 50.005 178 THR B C 1
ATOM 1404 O O . THR A 1 178 ? 22.427 -13.762 0.092 1.000 54.653 178 THR B O 1
ATOM 1408 N N . CYS A 1 179 ? 21.400 -15.418 -1.087 1.000 46.669 179 CYS B N 1
ATOM 1409 C CA . CYS A 1 179 ? 21.616 -16.457 -0.034 1.000 50.525 179 CYS B CA 1
ATOM 1410 C C . CYS A 1 179 ? 23.109 -16.811 0.159 1.000 46.924 179 CYS B C 1
ATOM 1411 O O . CYS A 1 179 ? 23.424 -17.487 1.126 1.000 48.279 179 CYS B O 1
ATOM 1414 N N . GLY A 1 180 ? 24.009 -16.413 -0.742 1.000 49.287 180 GLY B N 1
ATOM 1415 C CA . GLY A 1 180 ? 25.462 -16.626 -0.601 1.000 47.555 180 GLY B CA 1
ATOM 1416 C C . GLY A 1 180 ? 25.891 -18.060 -0.891 1.000 54.334 180 GLY B C 1
ATOM 1417 O O . GLY A 1 180 ? 27.082 -18.373 -0.621 1.000 47.872 180 GLY B O 1
ATOM 1418 N N . GLY A 1 181 ? 25.003 -18.892 -1.467 1.000 48.873 181 GLY B N 1
ATOM 1419 C CA . GLY A 1 181 ? 25.332 -20.250 -1.946 1.000 47.210 181 GLY B CA 1
ATOM 1420 C C . GLY A 1 181 ? 26.494 -20.244 -2.934 1.000 47.090 181 GLY B C 1
ATOM 1421 O O . GLY A 1 181 ? 27.405 -21.045 -2.766 1.000 51.714 181 GLY B O 1
ATOM 1422 N N . LYS A 1 182 ? 26.444 -19.375 -3.939 1.000 45.487 182 LYS B N 1
ATOM 1423 C CA . LYS A 1 182 ? 27.272 -19.450 -5.169 1.000 50.807 182 LYS B CA 1
ATOM 1424 C C . LYS A 1 182 ? 28.724 -19.205 -4.810 1.000 47.404 182 LYS B C 1
ATOM 1425 O O . LYS A 1 182 ? 29.569 -20.026 -5.137 1.000 51.857 182 LYS B O 1
ATOM 1431 N N . PRO A 1 183 ? 29.048 -18.139 -4.059 1.000 50.682 183 PRO B N 1
ATOM 1432 C CA . PRO A 1 183 ? 30.411 -17.935 -3.582 1.000 47.166 183 PRO B CA 1
ATOM 1433 C C . PRO A 1 183 ? 30.893 -18.945 -2.539 1.000 46.948 183 PRO B C 1
ATOM 1434 O O . PRO A 1 183 ? 32.093 -19.126 -2.433 1.000 46.584 183 PRO B O 1
ATOM 1438 N N . SER A 1 184 ? 29.998 -19.538 -1.753 1.000 45.235 184 SER B N 1
ATOM 1439 C CA . SER A 1 184 ? 30.360 -20.645 -0.831 1.000 42.383 184 SER B CA 1
ATOM 1440 C C . SER A 1 184 ? 30.843 -21.834 -1.677 1.000 43.717 184 SER B C 1
ATOM 1441 O O . SER A 1 184 ? 31.914 -22.417 -1.353 1.000 43.952 184 SER B O 1
ATOM 1444 N N . PHE A 1 185 ? 30.091 -22.197 -2.709 1.000 40.443 185 PHE B N 1
ATOM 1445 C CA . PHE A 1 185 ? 30.399 -23.361 -3.576 1.000 40.734 185 PHE B CA 1
ATOM 1446 C C . PHE A 1 185 ? 31.743 -23.125 -4.277 1.000 48.677 185 PHE B C 1
ATOM 1447 O O . PHE A 1 185 ? 32.550 -24.084 -4.401 1.000 48.212 185 PHE B O 1
ATOM 1455 N N . SER A 1 186 ? 31.959 -21.932 -4.828 1.000 48.896 186 SER B N 1
ATOM 1456 C CA . SER A 1 186 ? 33.154 -21.677 -5.679 1.000 45.825 186 SER B CA 1
ATOM 1457 C C . SER A 1 186 ? 34.385 -21.542 -4.782 1.000 48.350 186 SER B C 1
ATOM 1458 O O . SER A 1 186 ? 35.500 -21.873 -5.236 1.000 57.645 186 SER B O 1
ATOM 1461 N N . PHE A 1 187 ? 34.195 -21.139 -3.530 1.000 46.788 187 PHE B N 1
ATOM 1462 C CA . PHE A 1 187 ? 35.289 -21.064 -2.529 1.000 48.690 187 PHE B CA 1
ATOM 1463 C C . PHE A 1 187 ? 35.738 -22.489 -2.142 1.000 48.408 187 PHE B C 1
ATOM 1464 O O . PHE A 1 187 ? 36.942 -22.799 -2.272 1.000 47.338 187 PHE B O 1
ATOM 1472 N N . PHE A 1 188 ? 34.798 -23.359 -1.767 1.000 47.080 188 PHE B N 1
ATOM 1473 C CA . PHE A 1 188 ? 35.071 -24.760 -1.352 1.000 46.172 188 PHE B CA 1
ATOM 1474 C C . PHE A 1 188 ? 35.648 -25.568 -2.509 1.000 44.460 188 PHE B C 1
ATOM 1475 O O . PHE A 1 188 ? 36.271 -26.627 -2.230 1.000 51.669 188 PHE B O 1
ATOM 1483 N N . GLY A 1 189 ? 35.497 -25.059 -3.729 1.000 45.081 189 GLY B N 1
ATOM 1484 C CA . GLY A 1 189 ? 36.013 -25.652 -4.971 1.000 49.136 189 GLY B CA 1
ATOM 1485 C C . GLY A 1 189 ? 37.381 -25.134 -5.349 1.000 50.546 189 GLY B C 1
ATOM 1486 O O . GLY A 1 189 ? 37.903 -25.626 -6.345 1.000 49.757 189 GLY B O 1
ATOM 1487 N N . LEU A 1 190 ? 37.923 -24.158 -4.619 1.000 56.896 190 LEU B N 1
ATOM 1488 C CA . LEU A 1 190 ? 39.262 -23.561 -4.902 1.000 59.380 190 LEU B CA 1
ATOM 1489 C C . LEU A 1 190 ? 40.335 -24.634 -4.726 1.000 55.493 190 LEU B C 1
ATOM 1490 O O . LEU A 1 190 ? 40.367 -25.242 -3.647 1.000 61.821 190 LEU B O 1
ATOM 1495 N N . GLY A 1 191 ? 41.209 -24.778 -5.711 1.000 59.366 191 GLY B N 1
ATOM 1496 C CA . GLY A 1 191 ? 42.276 -25.792 -5.726 1.000 64.966 191 GLY B CA 1
ATOM 1497 C C . GLY A 1 191 ? 42.009 -26.856 -6.779 1.000 63.467 191 GLY B C 1
ATOM 1498 O O . GLY A 1 191 ? 42.954 -27.473 -7.216 1.000 68.091 191 GLY B O 1
ATOM 1499 N N . LEU A 1 192 ? 40.758 -27.052 -7.185 1.000 62.775 192 LEU B N 1
ATOM 1500 C CA . LEU A 1 192 ? 40.372 -28.123 -8.133 1.000 57.770 192 LEU B CA 1
ATOM 1501 C C . LEU A 1 192 ? 40.790 -27.732 -9.539 1.000 61.356 192 LEU B C 1
ATOM 1502 O O . LEU A 1 192 ? 40.769 -28.609 -10.391 1.000 61.432 192 LEU B O 1
ATOM 1507 N N . ASN A 1 193 ? 41.103 -26.458 -9.785 1.000 64.060 193 ASN B N 1
ATOM 1508 C CA . ASN A 1 193 ? 41.649 -25.999 -11.095 1.000 61.387 193 ASN B CA 1
ATOM 1509 C C . ASN A 1 193 ? 40.710 -26.453 -12.212 1.000 62.505 193 ASN B C 1
ATOM 1510 O O . ASN A 1 193 ? 41.178 -27.017 -13.207 1.000 71.657 193 ASN B O 1
ATOM 1515 N N . ILE A 1 194 ? 39.422 -26.206 -12.046 1.000 61.764 194 ILE B N 1
ATOM 1516 C CA . ILE A 1 194 ? 38.412 -26.480 -13.096 1.000 62.600 194 ILE B CA 1
ATOM 1517 C C . ILE A 1 194 ? 38.542 -25.426 -14.192 1.000 62.154 194 ILE B C 1
ATOM 1518 O O . ILE A 1 194 ? 38.653 -24.238 -13.915 1.000 77.427 194 ILE B O 1
ATOM 1523 N N . PRO A 1 195 ? 38.549 -25.823 -15.479 1.000 65.814 195 PRO B N 1
ATOM 1524 C CA . PRO A 1 195 ? 38.645 -24.855 -16.563 1.000 68.306 195 PRO B CA 1
ATOM 1525 C C . PRO A 1 195 ? 37.424 -23.934 -16.691 1.000 72.851 195 PRO B C 1
ATOM 1526 O O . PRO A 1 195 ? 36.287 -24.343 -16.446 1.000 70.728 195 PRO B O 1
ATOM 1530 N N . LYS A 1 196 ? 37.706 -22.701 -17.094 1.000 62.766 196 LYS B N 1
ATOM 1531 C CA . LYS A 1 196 ? 36.705 -21.630 -17.305 1.000 68.853 196 LYS B CA 1
ATOM 1532 C C . LYS A 1 196 ? 35.558 -22.138 -18.192 1.000 66.723 196 LYS B C 1
ATOM 1533 O O . LYS A 1 196 ? 34.402 -21.746 -17.925 1.000 65.492 196 LYS B O 1
ATOM 1539 N N . GLU A 1 197 ? 35.845 -22.984 -19.185 1.000 66.388 197 GLU B N 1
ATOM 1540 C CA . GLU A 1 197 ? 34.833 -23.525 -20.143 1.000 70.741 197 GLU B CA 1
ATOM 1541 C C . GLU A 1 197 ? 33.831 -24.455 -19.430 1.000 71.847 197 GLU B C 1
ATOM 1542 O O . GLU A 1 197 ? 32.680 -24.533 -19.892 1.000 66.637 197 GLU B O 1
ATOM 1548 N N . VAL A 1 198 ? 34.252 -25.157 -18.374 1.000 61.911 198 VAL B N 1
ATOM 1549 C CA . VAL A 1 198 ? 33.394 -26.070 -17.569 1.000 57.789 198 VAL B CA 1
ATOM 1550 C C . VAL A 1 198 ? 32.485 -25.207 -16.695 1.000 60.925 198 VAL B C 1
ATOM 1551 O O . VAL A 1 198 ? 31.300 -25.493 -16.640 1.000 69.053 198 VAL B O 1
ATOM 1555 N N . PHE A 1 199 ? 33.002 -24.153 -16.075 1.000 62.089 199 PHE B N 1
ATOM 1556 C CA . PHE A 1 199 ? 32.165 -23.220 -15.279 1.000 61.585 199 PHE B CA 1
ATOM 1557 C C . PHE A 1 199 ? 31.057 -22.595 -16.141 1.000 63.279 199 PHE B C 1
ATOM 1558 O O . PHE A 1 199 ? 29.979 -22.326 -15.595 1.000 73.580 199 PHE B O 1
ATOM 1566 N N . ALA A 1 200 ? 31.294 -22.360 -17.429 1.000 62.660 200 ALA B N 1
ATOM 1567 C CA . ALA A 1 200 ? 30.330 -21.702 -18.350 1.000 65.321 200 ALA B CA 1
ATOM 1568 C C . ALA A 1 200 ? 29.417 -22.727 -19.042 1.000 66.402 200 ALA B C 1
ATOM 1569 O O . ALA A 1 200 ? 28.522 -22.289 -19.797 1.000 81.620 200 ALA B O 1
ATOM 1571 N N . HIS A 1 201 ? 29.653 -24.027 -18.847 1.000 64.779 201 HIS B N 1
ATOM 1572 C CA . HIS A 1 201 ? 28.780 -25.114 -19.364 1.000 73.035 201 HIS B CA 1
ATOM 1573 C C . HIS A 1 201 ? 27.402 -24.985 -18.720 1.000 75.271 201 HIS B C 1
ATOM 1574 O O . HIS A 1 201 ? 27.307 -24.882 -17.499 1.000 62.925 201 HIS B O 1
ATOM 1581 N N . PRO A 1 202 ? 26.310 -24.944 -19.519 1.000 71.527 202 PRO B N 1
ATOM 1582 C CA . PRO A 1 202 ? 24.963 -24.733 -18.983 1.000 81.071 202 PRO B CA 1
ATOM 1583 C C . PRO A 1 202 ? 24.529 -25.712 -17.872 1.000 75.857 202 PRO B C 1
ATOM 1584 O O . PRO A 1 202 ? 23.696 -25.361 -17.064 1.000 70.433 202 PRO B O 1
ATOM 1588 N N . MET A 1 203 ? 25.082 -26.920 -17.867 1.000 65.017 203 MET B N 1
ATOM 1589 C CA . MET A 1 203 ? 24.688 -27.998 -16.935 1.000 70.919 203 MET B CA 1
ATOM 1590 C C . MET A 1 203 ? 25.399 -27.791 -15.602 1.000 75.596 203 MET B C 1
ATOM 1591 O O . MET A 1 203 ? 24.768 -28.055 -14.564 1.000 93.724 203 MET B O 1
ATOM 1596 N N . PHE A 1 204 ? 26.636 -27.291 -15.638 1.000 67.761 204 PHE B N 1
ATOM 1597 C CA . PHE A 1 204 ? 27.326 -26.715 -14.461 1.000 61.701 204 PHE B CA 1
ATOM 1598 C C . PHE A 1 204 ? 26.481 -25.596 -13.821 1.000 57.575 204 PHE B C 1
ATOM 1599 O O . PHE A 1 204 ? 26.372 -25.575 -12.580 1.000 57.566 204 PHE B O 1
ATOM 1607 N N . ILE A 1 205 ? 25.953 -24.665 -14.626 1.000 50.873 205 ILE B N 1
ATOM 1608 C CA . ILE A 1 205 ? 25.243 -23.453 -14.133 1.000 54.383 205 ILE B CA 1
ATOM 1609 C C . ILE A 1 205 ? 23.893 -23.905 -13.579 1.000 56.486 205 ILE B C 1
ATOM 1610 O O . ILE A 1 205 ? 23.444 -23.352 -12.556 1.000 51.065 205 ILE B O 1
ATOM 1615 N N . SER A 1 206 ? 23.301 -24.888 -14.257 1.000 58.332 206 SER B N 1
ATOM 1616 C CA . SER A 1 206 ? 21.962 -25.453 -13.977 1.000 58.830 206 SER B CA 1
ATOM 1617 C C . SER A 1 206 ? 22.027 -26.170 -12.630 1.000 48.745 206 SER B C 1
ATOM 1618 O O . SER A 1 206 ? 21.192 -25.873 -11.787 1.000 53.238 206 SER B O 1
ATOM 1621 N N . MET A 1 207 ? 23.045 -26.997 -12.416 1.000 48.895 207 MET B N 1
ATOM 1622 C CA . MET A 1 207 ? 23.271 -27.706 -11.124 1.000 49.992 207 MET B CA 1
ATOM 1623 C C . MET A 1 207 ? 23.557 -26.697 -10.004 1.000 48.444 207 MET B C 1
ATOM 1624 O O . MET A 1 207 ? 22.942 -26.804 -8.916 1.000 47.568 207 MET B O 1
ATOM 1629 N N . THR A 1 208 ? 24.382 -25.695 -10.290 1.000 44.536 208 THR B N 1
ATOM 1630 C CA . THR A 1 208 ? 24.664 -24.583 -9.358 1.000 46.658 208 THR B CA 1
ATOM 1631 C C . THR A 1 208 ? 23.350 -23.897 -8.953 1.000 45.393 208 THR B C 1
ATOM 1632 O O . THR A 1 208 ? 23.219 -23.544 -7.784 1.000 41.852 208 THR B O 1
ATOM 1636 N N . GLU A 1 209 ? 22.488 -23.586 -9.917 1.000 45.890 209 GLU B N 1
ATOM 1637 C CA . GLU A 1 209 ? 21.187 -22.890 -9.707 1.000 50.179 209 GLU B CA 1
ATOM 1638 C C . GLU A 1 209 ? 20.285 -23.801 -8.830 1.000 45.443 209 GLU B C 1
ATOM 1639 O O . GLU A 1 209 ? 19.738 -23.332 -7.826 1.000 47.634 209 GLU B O 1
ATOM 1645 N N . SER A 1 210 ? 20.174 -25.085 -9.153 1.000 49.302 210 SER B N 1
ATOM 1646 C CA . SER A 1 210 ? 19.358 -26.038 -8.356 1.000 48.107 210 SER B CA 1
ATOM 1647 C C . SER A 1 210 ? 19.864 -26.075 -6.902 1.000 47.649 210 SER B C 1
ATOM 1648 O O . SER A 1 210 ? 19.036 -25.973 -5.985 1.000 44.303 210 SER B O 1
ATOM 1651 N N . ALA A 1 211 ? 21.177 -26.190 -6.675 1.000 46.158 211 ALA B N 1
ATOM 1652 C CA . ALA A 1 211 ? 21.750 -26.233 -5.305 1.000 47.971 211 ALA B CA 1
ATOM 1653 C C . ALA A 1 211 ? 21.489 -24.915 -4.577 1.000 47.886 211 ALA B C 1
ATOM 1654 O O . ALA A 1 211 ? 21.281 -24.928 -3.330 1.000 44.323 211 ALA B O 1
ATOM 1656 N N . THR A 1 212 ? 21.480 -23.799 -5.302 1.000 45.975 212 THR B N 1
ATOM 1657 C CA . THR A 1 212 ? 21.262 -22.484 -4.655 1.000 52.674 212 THR B CA 1
ATOM 1658 C C . THR A 1 212 ? 19.806 -22.389 -4.184 1.000 43.325 212 THR B C 1
ATOM 1659 O O . THR A 1 212 ? 19.568 -21.915 -3.070 1.000 41.898 212 THR B O 1
ATOM 1663 N N . ASP A 1 213 ? 18.871 -22.776 -5.026 1.000 41.824 213 ASP B N 1
ATOM 1664 C CA . ASP A 1 213 ? 17.435 -22.798 -4.685 1.000 49.408 213 ASP B CA 1
ATOM 1665 C C . ASP A 1 213 ? 17.257 -23.565 -3.381 1.000 47.750 213 ASP B C 1
ATOM 1666 O O . ASP A 1 213 ? 16.514 -23.087 -2.520 1.000 45.846 213 ASP B O 1
ATOM 1671 N N . LEU A 1 214 ? 17.939 -24.702 -3.230 1.000 49.504 214 LEU B N 1
ATOM 1672 C CA . LEU A 1 214 ? 17.773 -25.562 -2.030 1.000 46.918 214 LEU B CA 1
ATOM 1673 C C . LEU A 1 214 ? 18.302 -24.820 -0.802 1.000 49.459 214 LEU B C 1
ATOM 1674 O O . LEU A 1 214 ? 17.684 -24.918 0.263 1.000 49.281 214 LEU B O 1
ATOM 1679 N N . ILE A 1 215 ? 19.407 -24.097 -0.932 1.000 45.480 215 ILE B N 1
ATOM 1680 C CA . ILE A 1 215 ? 19.932 -23.279 0.199 1.000 50.803 215 ILE B CA 1
ATOM 1681 C C . ILE A 1 215 ? 18.946 -22.149 0.540 1.000 52.943 215 ILE B C 1
ATOM 1682 O O . ILE A 1 215 ? 18.737 -21.884 1.746 1.000 50.464 215 ILE B O 1
ATOM 1687 N N . ALA A 1 216 ? 18.346 -21.502 -0.462 1.000 47.553 216 ALA B N 1
ATOM 1688 C CA . ALA A 1 216 ? 17.408 -20.383 -0.222 1.000 44.859 216 ALA B CA 1
ATOM 1689 C C . ALA A 1 216 ? 16.128 -20.899 0.451 1.000 44.452 216 ALA B C 1
ATOM 1690 O O . ALA A 1 216 ? 15.739 -20.324 1.469 1.000 51.647 216 ALA B O 1
ATOM 1692 N N . ILE A 1 217 ? 15.522 -21.967 -0.068 1.000 48.866 217 ILE B N 1
ATOM 1693 C CA . ILE A 1 217 ? 14.167 -22.413 0.370 1.000 55.824 217 ILE B CA 1
ATOM 1694 C C . ILE A 1 217 ? 14.291 -23.120 1.721 1.000 56.864 217 ILE B C 1
ATOM 1695 O O . ILE A 1 217 ? 13.405 -22.931 2.554 1.000 64.757 217 ILE B O 1
ATOM 1700 N N . THR A 1 218 ? 15.366 -23.855 1.983 1.000 59.810 218 THR B N 1
ATOM 1701 C CA . THR A 1 218 ? 15.529 -24.508 3.310 1.000 61.292 218 THR B CA 1
ATOM 1702 C C . THR A 1 218 ? 15.712 -23.415 4.360 1.000 62.292 218 THR B C 1
ATOM 1703 O O . THR A 1 218 ? 15.031 -23.475 5.384 1.000 69.143 218 THR B O 1
ATOM 1707 N N . ASN A 1 219 ? 16.575 -22.443 4.098 1.000 55.433 219 ASN B N 1
ATOM 1708 C CA . ASN A 1 219 ? 16.786 -21.293 4.994 1.000 55.415 219 ASN B CA 1
ATOM 1709 C C . ASN A 1 219 ? 15.449 -20.565 5.260 1.000 55.610 219 ASN B C 1
ATOM 1710 O O . ASN A 1 219 ? 15.194 -20.196 6.395 1.000 62.090 219 ASN B O 1
ATOM 1715 N N . ASP A 1 220 ? 14.636 -20.292 4.249 1.000 53.865 220 ASP B N 1
ATOM 1716 C CA . ASP A 1 220 ? 13.333 -19.615 4.471 1.000 47.725 220 ASP B CA 1
ATOM 1717 C C . ASP A 1 220 ? 12.385 -20.500 5.263 1.000 56.428 220 ASP B C 1
ATOM 1718 O O . ASP A 1 220 ? 11.692 -19.962 6.107 1.000 58.082 220 ASP B O 1
ATOM 1723 N N . MET A 1 221 ? 12.327 -21.801 4.971 1.000 58.573 221 MET B N 1
ATOM 1724 C CA . MET A 1 221 ? 11.387 -22.706 5.680 1.000 69.613 221 MET B CA 1
ATOM 1725 C C . MET A 1 221 ? 11.768 -22.761 7.163 1.000 63.757 221 MET B C 1
ATOM 1726 O O . MET A 1 221 ? 10.865 -22.570 7.993 1.000 70.132 221 MET B O 1
ATOM 1731 N N . HIS A 1 222 ? 13.054 -22.897 7.467 1.000 62.007 222 HIS B N 1
ATOM 1732 C CA . HIS A 1 222 ? 13.589 -23.060 8.847 1.000 62.221 222 HIS B CA 1
ATOM 1733 C C . HIS A 1 222 ? 13.511 -21.736 9.609 1.000 69.201 222 HIS B C 1
ATOM 1734 O O . HIS A 1 222 ? 13.446 -21.764 10.853 1.000 82.826 222 HIS B O 1
ATOM 1741 N N . SER A 1 223 ? 13.462 -20.609 8.911 1.000 66.725 223 SER B N 1
ATOM 1742 C CA . SER A 1 223 ? 13.424 -19.283 9.573 1.000 70.336 223 SER B CA 1
ATOM 1743 C C . SER A 1 223 ? 12.006 -18.708 9.571 1.000 69.701 223 SER B C 1
ATOM 1744 O O . SER A 1 223 ? 11.840 -17.643 10.171 1.000 76.431 223 SER B O 1
ATOM 1747 N N . TYR A 1 224 ? 11.042 -19.347 8.895 1.000 70.645 224 TYR B N 1
ATOM 1748 C CA . TYR A 1 224 ? 9.720 -18.723 8.617 1.000 72.663 224 TYR B CA 1
ATOM 1749 C C . TYR A 1 224 ? 8.959 -18.499 9.928 1.000 81.459 224 TYR B C 1
ATOM 1750 O O . TYR A 1 224 ? 8.300 -17.423 10.028 1.000 68.030 224 TYR B O 1
ATOM 1759 N N . ASN A 1 225 ? 9.008 -19.478 10.846 1.000 85.677 225 ASN B N 1
ATOM 1760 C CA . ASN A 1 225 ? 8.274 -19.425 12.143 1.000 94.680 225 ASN B CA 1
ATOM 1761 C C . ASN A 1 225 ? 8.743 -18.180 12.896 1.000 84.786 225 ASN B C 1
ATOM 1762 O O . ASN A 1 225 ? 7.881 -17.379 13.278 1.000 88.255 225 ASN B O 1
ATOM 1767 N N . LEU A 1 226 ? 10.060 -18.011 13.038 1.000 88.335 226 LEU B N 1
ATOM 1768 C CA . LEU A 1 226 ? 10.676 -16.799 13.640 1.000 96.041 226 LEU B CA 1
ATOM 1769 C C . LEU A 1 226 ? 10.132 -15.571 12.902 1.000 97.770 226 LEU B C 1
ATOM 1770 O O . LEU A 1 226 ? 9.509 -14.704 13.568 1.000 87.510 226 LEU B O 1
ATOM 1775 N N . GLU A 1 227 ? 10.336 -15.534 11.576 1.000 91.914 227 GLU B N 1
ATOM 1776 C CA . GLU A 1 227 ? 10.054 -14.362 10.700 1.000 95.480 227 GLU B CA 1
ATOM 1777 C C . GLU A 1 227 ? 8.591 -13.913 10.898 1.000 96.556 227 GLU B C 1
ATOM 1778 O O . GLU A 1 227 ? 8.362 -12.719 11.168 1.000 76.495 227 GLU B O 1
ATOM 1784 N N . GLN A 1 228 ? 7.623 -14.831 10.797 1.000 95.951 228 GLN B N 1
ATOM 1785 C CA . GLN A 1 228 ? 6.174 -14.494 10.844 1.000 87.074 228 GLN B CA 1
ATOM 1786 C C . GLN A 1 228 ? 5.798 -14.047 12.264 1.000 92.654 228 GLN B C 1
ATOM 1787 O O . GLN A 1 228 ? 4.775 -13.338 12.411 1.000 80.559 228 GLN B O 1
ATOM 1793 N N . SER A 1 229 ? 6.612 -14.402 13.264 1.000 97.172 229 SER B N 1
ATOM 1794 C CA . SER A 1 229 ? 6.378 -14.059 14.692 1.000 102.705 229 SER B CA 1
ATOM 1795 C C . SER A 1 229 ? 6.399 -12.536 14.886 1.000 111.157 229 SER B C 1
ATOM 1796 O O . SER A 1 229 ? 5.598 -12.078 15.722 1.000 113.488 229 SER B O 1
ATOM 1799 N N . ARG A 1 230 ? 7.226 -11.794 14.124 1.000 116.932 230 ARG B N 1
ATOM 1800 C CA . ARG A 1 230 ? 7.458 -10.323 14.280 1.000 122.954 230 ARG B CA 1
ATOM 1801 C C . ARG A 1 230 ? 7.348 -9.580 12.929 1.000 131.022 230 ARG B C 1
ATOM 1802 O O . ARG A 1 230 ? 8.071 -8.569 12.760 1.000 127.052 230 ARG B O 1
ATOM 1810 N N . GLY A 1 231 ? 6.472 -10.016 12.009 1.000 126.113 231 GLY B N 1
ATOM 1811 C CA . GLY A 1 231 ? 6.326 -9.418 10.662 1.000 122.090 231 GLY B CA 1
ATOM 1812 C C . GLY A 1 231 ? 7.671 -9.212 9.959 1.000 133.368 231 GLY B C 1
ATOM 1813 O O . GLY A 1 231 ? 7.953 -8.067 9.550 1.000 132.236 231 GLY B O 1
ATOM 1814 N N . LEU A 1 232 ? 8.493 -10.271 9.865 1.000 137.280 232 LEU B N 1
ATOM 1815 C CA . LEU A 1 232 ? 9.746 -10.362 9.051 1.000 122.203 232 LEU B CA 1
ATOM 1816 C C . LEU A 1 232 ? 9.509 -11.304 7.847 1.000 110.424 232 LEU B C 1
ATOM 1817 O O . LEU A 1 232 ? 10.433 -11.445 7.009 1.000 98.068 232 LEU B O 1
ATOM 1822 N N . ASP A 1 233 ? 8.304 -11.896 7.760 1.000 98.128 233 ASP B N 1
ATOM 1823 C CA . ASP A 1 233 ? 7.888 -12.997 6.847 1.000 84.522 233 ASP B CA 1
ATOM 1824 C C . ASP A 1 233 ? 7.426 -12.445 5.493 1.000 84.355 233 ASP B C 1
ATOM 1825 O O . ASP A 1 233 ? 6.792 -13.205 4.744 1.000 87.949 233 ASP B O 1
ATOM 1830 N N . GLY A 1 234 ? 7.738 -11.187 5.180 1.000 86.605 234 GLY B N 1
ATOM 1831 C CA . GLY A 1 234 ? 7.329 -10.509 3.933 1.000 87.333 234 GLY B CA 1
ATOM 1832 C C . GLY A 1 234 ? 8.167 -10.883 2.719 1.000 76.350 234 GLY B C 1
ATOM 1833 O O . GLY A 1 234 ? 7.600 -10.809 1.613 1.000 85.750 234 GLY B O 1
ATOM 1834 N N . HIS A 1 235 ? 9.453 -11.229 2.896 1.000 72.184 235 HIS B N 1
ATOM 1835 C CA . HIS A 1 235 ? 10.429 -11.538 1.806 1.000 72.447 235 HIS B CA 1
ATOM 1836 C C . HIS A 1 235 ? 10.678 -13.053 1.717 1.000 68.764 235 HIS B C 1
ATOM 1837 O O . HIS A 1 235 ? 11.570 -13.489 0.944 1.000 76.881 235 HIS B O 1
ATOM 1844 N N . ASN A 1 236 ? 9.871 -13.838 2.433 1.000 61.057 236 ASN B N 1
ATOM 1845 C CA . ASN A 1 236 ? 9.999 -15.311 2.524 1.000 57.181 236 ASN B CA 1
ATOM 1846 C C . ASN A 1 236 ? 9.311 -15.961 1.322 1.000 51.193 236 ASN B C 1
ATOM 1847 O O . ASN A 1 236 ? 8.265 -15.479 0.869 1.000 47.752 236 ASN B O 1
ATOM 1852 N N . VAL A 1 237 ? 9.851 -17.080 0.879 1.000 49.902 237 VAL B N 1
ATOM 1853 C CA . VAL A 1 237 ? 9.278 -17.852 -0.249 1.000 46.839 237 VAL B CA 1
ATOM 1854 C C . VAL A 1 237 ? 7.877 -18.361 0.135 1.000 45.145 237 VAL B C 1
ATOM 1855 O O . VAL A 1 237 ? 7.012 -18.412 -0.721 1.000 44.456 237 VAL B O 1
ATOM 1859 N N . ILE A 1 238 ? 7.637 -18.680 1.399 1.000 46.948 238 ILE B N 1
ATOM 1860 C CA . ILE A 1 238 ? 6.303 -19.151 1.860 1.000 47.853 238 ILE B CA 1
ATOM 1861 C C . ILE A 1 238 ? 5.275 -18.036 1.638 1.000 50.185 238 ILE B C 1
ATOM 1862 O O . ILE A 1 238 ? 4.133 -18.348 1.253 1.000 50.892 238 ILE B O 1
ATOM 1867 N N . THR A 1 239 ? 5.652 -16.782 1.863 1.000 51.681 239 THR B N 1
ATOM 1868 C CA . THR A 1 239 ? 4.741 -15.623 1.695 1.000 48.650 239 THR B CA 1
ATOM 1869 C C . THR A 1 239 ? 4.441 -15.438 0.205 1.000 51.035 239 THR B C 1
ATOM 1870 O O . THR A 1 239 ? 3.268 -15.331 -0.164 1.000 50.027 239 THR B O 1
ATOM 1874 N N . ALA A 1 240 ? 5.471 -15.472 -0.633 1.000 47.345 240 ALA B N 1
ATOM 1875 C CA . ALA A 1 240 ? 5.325 -15.397 -2.096 1.000 47.559 240 ALA B CA 1
ATOM 1876 C C . ALA A 1 240 ? 4.360 -16.504 -2.583 1.000 48.664 240 ALA B C 1
ATOM 1877 O O . ALA A 1 240 ? 3.414 -16.216 -3.369 1.000 49.518 240 ALA B O 1
ATOM 1879 N N . ILE A 1 241 ? 4.549 -17.731 -2.117 1.000 43.638 241 ILE B N 1
ATOM 1880 C CA . ILE A 1 241 ? 3.747 -18.906 -2.564 1.000 50.503 241 ILE B CA 1
ATOM 1881 C C . ILE A 1 241 ? 2.297 -18.719 -2.097 1.000 48.618 241 ILE B C 1
ATOM 1882 O O . ILE A 1 241 ? 1.375 -18.893 -2.908 1.000 44.239 241 ILE B O 1
ATOM 1887 N N . MET A 1 242 ? 2.097 -18.398 -0.826 1.000 46.809 242 MET B N 1
ATOM 1888 C CA . MET A 1 242 ? 0.726 -18.184 -0.277 1.000 53.554 242 MET B CA 1
ATOM 1889 C C . MET A 1 242 ? -0.004 -17.097 -1.073 1.000 47.943 242 MET B C 1
ATOM 1890 O O . MET A 1 242 ? -1.160 -17.312 -1.449 1.000 49.901 242 MET B O 1
ATOM 1895 N N . HIS A 1 243 ? 0.679 -16.004 -1.373 1.000 51.172 243 HIS B N 1
ATOM 1896 C CA . HIS A 1 243 ? 0.084 -14.842 -2.071 1.000 56.252 243 HIS B CA 1
ATOM 1897 C C . HIS A 1 243 ? -0.222 -15.266 -3.507 1.000 59.770 243 HIS B C 1
ATOM 1898 O O . HIS A 1 243 ? -1.387 -15.161 -3.921 1.000 62.297 243 HIS B O 1
ATOM 1905 N N . GLU A 1 244 ? 0.757 -15.830 -4.212 1.000 58.406 244 GLU B N 1
ATOM 1906 C CA . GLU A 1 244 ? 0.620 -16.110 -5.666 1.000 53.330 244 GLU B CA 1
ATOM 1907 C C . GLU A 1 244 ? -0.393 -17.230 -5.936 1.000 43.309 244 GLU B C 1
ATOM 1908 O O . GLU A 1 244 ? -1.003 -17.194 -6.981 1.000 48.357 244 GLU B O 1
ATOM 1914 N N . TYR A 1 245 ? -0.523 -18.236 -5.086 1.000 46.378 245 TYR B N 1
ATOM 1915 C CA . TYR A 1 245 ? -1.359 -19.443 -5.356 1.000 46.653 245 TYR B CA 1
ATOM 1916 C C . TYR A 1 245 ? -2.633 -19.406 -4.491 1.000 49.179 245 TYR B C 1
ATOM 1917 O O . TYR A 1 245 ? -3.439 -20.311 -4.571 1.000 52.146 245 TYR B O 1
ATOM 1926 N N . LYS A 1 246 ? -2.781 -18.389 -3.647 1.000 56.219 246 LYS B N 1
ATOM 1927 C CA . LYS A 1 246 ? -3.997 -18.145 -2.827 1.000 66.553 246 LYS B CA 1
ATOM 1928 C C . LYS A 1 246 ? -4.280 -19.373 -1.968 1.000 59.899 246 LYS B C 1
ATOM 1929 O O . LYS A 1 246 ? -5.422 -19.791 -1.930 1.000 74.904 246 LYS B O 1
ATOM 1935 N N . ILE A 1 247 ? -3.252 -19.909 -1.309 1.000 56.649 247 ILE B N 1
ATOM 1936 C CA . ILE A 1 247 ? -3.316 -21.142 -0.480 1.000 54.296 247 ILE B CA 1
ATOM 1937 C C . ILE A 1 247 ? -2.809 -20.788 0.914 1.000 53.649 247 ILE B C 1
ATOM 1938 O O . ILE A 1 247 ? -2.045 -19.831 1.011 1.000 56.267 247 ILE B O 1
ATOM 1943 N N . ASN A 1 248 ? -3.189 -21.570 1.925 1.000 54.773 248 ASN B N 1
ATOM 1944 C CA . ASN A 1 248 ? -2.770 -21.353 3.330 1.000 62.335 248 ASN B CA 1
ATOM 1945 C C . ASN A 1 248 ? -1.344 -21.898 3.528 1.000 62.753 248 ASN B C 1
ATOM 1946 O O . ASN A 1 248 ? -0.819 -22.561 2.624 1.000 59.916 248 ASN B O 1
ATOM 1951 N N . LEU A 1 249 ? -0.782 -21.658 4.713 1.000 59.044 249 LEU B N 1
ATOM 1952 C CA . LEU A 1 249 ? 0.603 -22.008 5.110 1.000 59.306 249 LEU B CA 1
ATOM 1953 C C . LEU A 1 249 ? 0.871 -23.499 4.884 1.000 58.818 249 LEU B C 1
ATOM 1954 O O . LEU A 1 249 ? 1.946 -23.839 4.346 1.000 48.142 249 LEU B O 1
ATOM 1959 N N . GLN A 1 250 ? -0.047 -24.367 5.313 1.000 49.212 250 GLN B N 1
ATOM 1960 C CA . GLN A 1 250 ? 0.128 -25.821 5.171 1.000 55.647 250 GLN B CA 1
ATOM 1961 C C . GLN A 1 250 ? 0.314 -26.136 3.676 1.000 50.628 250 GLN B C 1
ATOM 1962 O O . GLN A 1 250 ? 1.177 -26.947 3.357 1.000 50.849 250 GLN B O 1
ATOM 1968 N N . GLY A 1 251 ? -0.496 -25.517 2.820 1.000 52.694 251 GLY B N 1
ATOM 1969 C CA . GLY A 1 251 ? -0.497 -25.731 1.366 1.000 52.775 251 GLY B CA 1
ATOM 1970 C C . GLY A 1 251 ? 0.847 -25.333 0.803 1.000 48.180 251 GLY B C 1
ATOM 1971 O O . GLY A 1 251 ? 1.425 -26.133 0.110 1.000 46.361 251 GLY B O 1
ATOM 1972 N N . ALA A 1 252 ? 1.344 -24.162 1.178 1.000 47.144 252 ALA B N 1
ATOM 1973 C CA . ALA A 1 252 ? 2.627 -23.616 0.687 1.000 50.130 252 ALA B CA 1
ATOM 1974 C C . ALA A 1 252 ? 3.782 -24.550 1.089 1.000 49.744 252 ALA B C 1
ATOM 1975 O O . ALA A 1 252 ? 4.776 -24.626 0.341 1.000 46.138 252 ALA B O 1
ATOM 1977 N N . LEU A 1 253 ? 3.659 -25.283 2.199 1.000 51.537 253 LEU B N 1
ATOM 1978 C CA . LEU A 1 253 ? 4.765 -26.165 2.662 1.000 49.820 253 LEU B CA 1
ATOM 1979 C C . LEU A 1 253 ? 4.733 -27.454 1.843 1.000 46.450 253 LEU B C 1
ATOM 1980 O O . LEU A 1 253 ? 5.811 -27.967 1.526 1.000 49.755 253 LEU B O 1
ATOM 1985 N N . TYR A 1 254 ? 3.548 -27.948 1.489 1.000 46.246 254 TYR B N 1
ATOM 1986 C CA . TYR A 1 254 ? 3.423 -29.130 0.601 1.000 46.599 254 TYR B CA 1
ATOM 1987 C C . TYR A 1 254 ? 3.967 -28.764 -0.784 1.000 43.316 254 TYR B C 1
ATOM 1988 O O . TYR A 1 254 ? 4.603 -29.597 -1.464 1.000 40.573 254 TYR B O 1
ATOM 1997 N N . TRP A 1 255 ? 3.745 -27.519 -1.164 1.000 41.904 255 TRP B N 1
ATOM 1998 C CA . TRP A 1 255 ? 4.131 -26.974 -2.473 1.000 43.764 255 TRP B CA 1
ATOM 1999 C C . TRP A 1 255 ? 5.650 -27.010 -2.517 1.000 45.968 255 TRP B C 1
ATOM 2000 O O . TRP A 1 255 ? 6.162 -27.524 -3.484 1.000 45.775 255 TRP B O 1
ATOM 2011 N N . LEU A 1 256 ? 6.305 -26.532 -1.456 1.000 44.473 256 LEU B N 1
ATOM 2012 C CA . LEU A 1 256 ? 7.780 -26.473 -1.380 1.000 44.732 256 LEU B CA 1
ATOM 2013 C C . LEU A 1 256 ? 8.350 -27.890 -1.441 1.000 44.567 256 LEU B C 1
ATOM 2014 O O . LEU A 1 256 ? 9.355 -28.081 -2.089 1.000 42.145 256 LEU B O 1
ATOM 2019 N N . SER A 1 257 ? 7.752 -28.831 -0.734 1.000 42.522 257 SER B N 1
ATOM 2020 C CA . SER A 1 257 ? 8.173 -30.252 -0.784 1.000 45.294 257 SER B CA 1
ATOM 2021 C C . SER A 1 257 ? 8.199 -30.748 -2.248 1.000 44.693 257 SER B C 1
ATOM 2022 O O . SER A 1 257 ? 9.188 -31.404 -2.668 1.000 44.115 257 SER B O 1
ATOM 2025 N N . GLY A 1 258 ? 7.165 -30.431 -3.031 1.000 43.790 258 GLY B N 1
ATOM 2026 C CA . GLY A 1 258 ? 7.110 -30.808 -4.457 1.000 41.013 258 GLY B CA 1
ATOM 2027 C C . GLY A 1 258 ? 8.200 -30.118 -5.270 1.000 39.207 258 GLY B C 1
ATOM 2028 O O . GLY A 1 258 ? 8.870 -30.792 -6.110 1.000 37.882 258 GLY B O 1
ATOM 2029 N N . TYR A 1 259 ? 8.341 -28.810 -5.063 1.000 39.534 259 TYR B N 1
ATOM 2030 C CA . TYR A 1 259 ? 9.328 -27.941 -5.751 1.000 40.440 259 TYR B CA 1
ATOM 2031 C C . TYR A 1 259 ? 10.732 -28.445 -5.432 1.000 42.520 259 TYR B C 1
ATOM 2032 O O . TYR A 1 259 ? 11.565 -28.552 -6.359 1.000 44.791 259 TYR B O 1
ATOM 2041 N N . ALA A 1 260 ? 10.965 -28.822 -4.174 1.000 42.483 260 ALA B N 1
ATOM 2042 C CA . ALA A 1 260 ? 12.262 -29.339 -3.696 1.000 44.500 260 ALA B CA 1
ATOM 2043 C C . ALA A 1 260 ? 12.540 -30.686 -4.349 1.000 44.003 260 ALA B C 1
ATOM 2044 O O . ALA A 1 260 ? 13.678 -30.894 -4.811 1.000 45.846 260 ALA B O 1
ATOM 2046 N N . THR A 1 261 ? 11.539 -31.567 -4.423 1.000 44.000 261 THR B N 1
ATOM 2047 C CA . THR A 1 261 ? 11.748 -32.927 -4.979 1.000 44.657 261 THR B CA 1
ATOM 2048 C C . THR A 1 261 ? 12.234 -32.838 -6.422 1.000 42.934 261 THR B C 1
ATOM 2049 O O . THR A 1 261 ? 13.168 -33.599 -6.773 1.000 41.459 261 THR B O 1
ATOM 2053 N N . LYS A 1 262 ? 11.614 -31.977 -7.221 1.000 39.940 262 LYS B N 1
ATOM 2054 C CA . LYS A 1 262 ? 11.964 -31.826 -8.647 1.000 43.163 262 LYS B CA 1
ATOM 2055 C C . LYS A 1 262 ? 13.373 -31.237 -8.734 1.000 45.919 262 LYS B C 1
ATOM 2056 O O . LYS A 1 262 ? 14.172 -31.734 -9.531 1.000 43.048 262 LYS B O 1
ATOM 2062 N N . THR A 1 263 ? 13.654 -30.216 -7.943 1.000 42.784 263 THR B N 1
ATOM 2063 C CA . THR A 1 263 ? 14.965 -29.533 -7.957 1.000 46.386 263 THR B CA 1
ATOM 2064 C C . THR A 1 263 ? 16.082 -30.546 -7.682 1.000 45.463 263 THR B C 1
ATOM 2065 O O . THR A 1 263 ? 17.094 -30.494 -8.363 1.000 41.169 263 THR B O 1
ATOM 2069 N N . ILE A 1 264 ? 15.917 -31.384 -6.661 1.000 49.835 264 ILE B N 1
ATOM 2070 C CA . ILE A 1 264 ? 16.941 -32.380 -6.231 1.000 46.003 264 ILE B CA 1
ATOM 2071 C C . ILE A 1 264 ? 17.117 -33.392 -7.347 1.000 45.964 264 ILE B C 1
ATOM 2072 O O . ILE A 1 264 ? 18.275 -33.653 -7.722 1.000 46.430 264 ILE B O 1
ATOM 2077 N N . ALA A 1 265 ? 16.009 -33.914 -7.877 1.000 46.769 265 ALA B N 1
ATOM 2078 C CA . ALA A 1 265 ? 16.019 -34.964 -8.926 1.000 54.733 265 ALA B CA 1
ATOM 2079 C C . ALA A 1 265 ? 16.740 -34.453 -10.187 1.000 48.818 265 ALA B C 1
ATOM 2080 O O . ALA A 1 265 ? 17.409 -35.254 -10.828 1.000 52.753 265 ALA B O 1
ATOM 2082 N N . LYS A 1 266 ? 16.589 -33.178 -10.529 1.000 47.724 266 LYS B N 1
ATOM 2083 C CA . LYS A 1 266 ? 17.244 -32.567 -11.706 1.000 50.557 266 LYS B CA 1
ATOM 2084 C C . LYS A 1 266 ? 18.723 -32.319 -11.391 1.000 48.623 266 LYS B C 1
ATOM 2085 O O . LYS A 1 266 ? 19.525 -32.401 -12.308 1.000 48.946 266 LYS B O 1
ATOM 2091 N N . PHE A 1 267 ? 19.076 -32.033 -10.140 1.000 47.306 267 PHE B N 1
ATOM 2092 C CA . PHE A 1 267 ? 20.490 -31.876 -9.727 1.000 48.235 267 PHE B CA 1
ATOM 2093 C C . PHE A 1 267 ? 21.193 -33.211 -9.957 1.000 45.073 267 PHE B C 1
ATOM 2094 O O . PHE A 1 267 ? 22.229 -33.220 -10.648 1.000 44.160 267 PHE B O 1
ATOM 2102 N N . ILE A 1 268 ? 20.608 -34.298 -9.479 1.000 42.981 268 ILE B N 1
ATOM 2103 C CA . ILE A 1 268 ? 21.232 -35.650 -9.565 1.000 46.050 268 ILE B CA 1
ATOM 2104 C C . ILE A 1 268 ? 21.298 -36.123 -11.023 1.000 53.581 268 ILE B C 1
ATOM 2105 O O . ILE A 1 268 ? 22.361 -36.650 -11.437 1.000 50.764 268 ILE B O 1
ATOM 2110 N N . SER A 1 269 ? 20.211 -35.957 -11.776 1.000 51.946 269 SER B N 1
ATOM 2111 C CA . SER A 1 269 ? 20.138 -36.321 -13.208 1.000 50.190 269 SER B CA 1
ATOM 2112 C C . SER A 1 269 ? 21.207 -35.540 -14.011 1.000 53.381 269 SER B C 1
ATOM 2113 O O . SER A 1 269 ? 21.936 -36.145 -14.804 1.000 52.421 269 SER B O 1
ATOM 2116 N N . ASP A 1 270 ? 21.322 -34.229 -13.813 1.000 52.943 270 ASP B N 1
ATOM 2117 C CA . ASP A 1 270 ? 22.328 -33.378 -14.497 1.000 50.210 270 ASP B CA 1
ATOM 2118 C C . ASP A 1 270 ? 23.736 -33.861 -14.142 1.000 57.626 270 ASP B C 1
ATOM 2119 O O . ASP A 1 270 ? 24.574 -33.927 -15.062 1.000 60.033 270 ASP B O 1
ATOM 2124 N N . ARG A 1 271 ? 24.004 -34.177 -12.871 1.000 50.963 271 ARG B N 1
ATOM 2125 C CA . ARG A 1 271 ? 25.314 -34.754 -12.467 1.000 56.582 271 ARG B CA 1
ATOM 2126 C C . ARG A 1 271 ? 25.646 -35.980 -13.342 1.000 55.267 271 ARG B C 1
ATOM 2127 O O . ARG A 1 271 ? 26.714 -36.015 -13.949 1.000 53.870 271 ARG B O 1
ATOM 2135 N N . LYS A 1 272 ? 24.713 -36.922 -13.447 1.000 62.965 272 LYS B N 1
ATOM 2136 C CA . LYS A 1 272 ? 24.864 -38.205 -14.178 1.000 57.446 272 LYS B CA 1
ATOM 2137 C C . LYS A 1 272 ? 25.040 -37.937 -15.672 1.000 60.033 272 LYS B C 1
ATOM 2138 O O . LYS A 1 272 ? 25.630 -38.809 -16.294 1.000 68.058 272 LYS B O 1
ATOM 2144 N N . ASN A 1 273 ? 24.598 -36.789 -16.218 1.000 56.516 273 ASN B N 1
ATOM 2145 C CA . ASN A 1 273 ? 24.607 -36.520 -17.693 1.000 62.002 273 ASN B CA 1
ATOM 2146 C C . ASN A 1 273 ? 25.617 -35.433 -18.073 1.000 61.383 273 ASN B C 1
ATOM 2147 O O . ASN A 1 273 ? 25.594 -34.982 -19.223 1.000 65.640 273 ASN B O 1
ATOM 2152 N N . LEU A 1 274 ? 26.487 -35.023 -17.161 1.000 58.145 274 LEU B N 1
ATOM 2153 C CA . LEU A 1 274 ? 27.541 -34.053 -17.515 1.000 63.320 274 LEU B CA 1
ATOM 2154 C C . LEU A 1 274 ? 28.335 -34.631 -18.682 1.000 63.813 274 LEU B C 1
ATOM 2155 O O . LEU A 1 274 ? 28.491 -35.840 -18.791 1.000 66.685 274 LEU B O 1
ATOM 2160 N N . PRO A 1 275 ? 28.913 -33.791 -19.558 1.000 68.402 275 PRO B N 1
ATOM 2161 C CA . PRO A 1 275 ? 29.902 -34.267 -20.511 1.000 70.261 275 PRO B CA 1
ATOM 2162 C C . PRO A 1 275 ? 31.203 -34.623 -19.782 1.000 78.969 275 PRO B C 1
ATOM 2163 O O . PRO A 1 275 ? 31.390 -34.217 -18.633 1.000 78.068 275 PRO B O 1
ATOM 2167 N N . SER A 1 276 ? 32.021 -35.442 -20.446 1.000 76.089 276 SER B N 1
ATOM 2168 C CA . SER A 1 276 ? 33.422 -35.736 -20.072 1.000 77.378 276 SER B CA 1
ATOM 2169 C C . SER A 1 276 ? 34.292 -34.680 -20.737 1.000 82.457 276 SER B C 1
ATOM 2170 O O . SER A 1 276 ? 33.946 -34.260 -21.862 1.000 68.819 276 SER B O 1
ATOM 2173 N N . TRP A 1 277 ? 35.321 -34.231 -20.017 1.000 89.613 277 TRP B N 1
ATOM 2174 C CA . TRP A 1 277 ? 36.397 -33.325 -20.496 1.000 81.622 277 TRP B CA 1
ATOM 2175 C C . TRP A 1 277 ? 37.739 -34.014 -20.209 1.000 88.184 277 TRP B C 1
ATOM 2176 O O . TRP A 1 277 ? 38.742 -33.313 -19.933 1.000 92.651 277 TRP B O 1
ATOM 2187 N N . GLY A 1 278 ? 37.742 -35.349 -20.227 1.000 81.784 278 GLY B N 1
ATOM 2188 C CA . GLY A 1 278 ? 38.928 -36.174 -19.947 1.000 85.521 278 GLY B CA 1
ATOM 2189 C C . GLY A 1 278 ? 38.965 -36.567 -18.480 1.000 88.789 278 GLY B C 1
ATOM 2190 O O . GLY A 1 278 ? 38.173 -36.078 -17.693 1.000 85.086 278 GLY B O 1
ATOM 2191 N N . PRO A 1 279 ? 39.904 -37.440 -18.069 1.000 103.835 279 PRO B N 1
ATOM 2192 C CA . PRO A 1 279 ? 39.908 -37.985 -16.709 1.000 95.845 279 PRO B CA 1
ATOM 2193 C C . PRO A 1 279 ? 40.184 -36.977 -15.584 1.000 81.201 279 PRO B C 1
ATOM 2194 O O . PRO A 1 279 ? 39.653 -37.171 -14.517 1.000 86.166 279 PRO B O 1
ATOM 2198 N N . VAL A 1 280 ? 41.050 -35.987 -15.822 1.000 78.494 280 VAL B N 1
ATOM 2199 C CA . VAL A 1 280 ? 41.622 -35.097 -14.760 1.000 77.778 280 VAL B CA 1
ATOM 2200 C C . VAL A 1 280 ? 40.507 -34.169 -14.256 1.000 77.384 280 VAL B C 1
ATOM 2201 O O . VAL A 1 280 ? 40.389 -34.036 -13.030 1.000 58.535 280 VAL B O 1
ATOM 2205 N N . VAL A 1 281 ? 39.768 -33.523 -15.170 1.000 74.387 281 VAL B N 1
ATOM 2206 C CA . VAL A 1 281 ? 38.765 -32.486 -14.799 1.000 84.486 281 VAL B CA 1
ATOM 2207 C C . VAL A 1 281 ? 37.503 -33.229 -14.373 1.000 78.570 281 VAL B C 1
ATOM 2208 O O . VAL A 1 281 ? 36.852 -32.776 -13.446 1.000 72.868 281 VAL B O 1
ATOM 2212 N N . ASP A 1 282 ? 37.227 -34.375 -14.983 1.000 79.281 282 ASP B N 1
ATOM 2213 C CA . ASP A 1 282 ? 36.108 -35.256 -14.564 1.000 77.959 282 ASP B CA 1
ATOM 2214 C C . ASP A 1 282 ? 36.232 -35.548 -13.063 1.000 72.975 282 ASP B C 1
ATOM 2215 O O . ASP A 1 282 ? 35.208 -35.441 -12.361 1.000 65.171 282 ASP B O 1
ATOM 2220 N N . ARG A 1 283 ? 37.421 -35.899 -12.564 1.000 62.340 283 ARG B N 1
ATOM 2221 C CA . ARG A 1 283 ? 37.589 -36.157 -11.105 1.000 63.453 283 ARG B CA 1
ATOM 2222 C C . ARG A 1 283 ? 37.331 -34.843 -10.353 1.000 60.795 283 ARG B C 1
ATOM 2223 O O . ARG A 1 283 ? 36.843 -34.909 -9.217 1.000 60.772 283 ARG B O 1
ATOM 2231 N N . ALA A 1 284 ? 37.683 -33.703 -10.964 1.000 58.201 284 ALA B N 1
ATOM 2232 C CA . ALA A 1 284 ? 37.617 -32.354 -10.352 1.000 62.806 284 ALA B CA 1
ATOM 2233 C C . ALA A 1 284 ? 36.149 -31.968 -10.211 1.000 51.339 284 ALA B C 1
ATOM 2234 O O . ALA A 1 284 ? 35.769 -31.583 -9.118 1.000 48.709 284 ALA B O 1
ATOM 2236 N N . VAL A 1 285 ? 35.397 -32.115 -11.295 1.000 46.457 285 VAL B N 1
ATOM 2237 C CA . VAL A 1 285 ? 33.943 -31.832 -11.372 1.000 55.906 285 VAL B CA 1
ATOM 2238 C C . VAL A 1 285 ? 33.193 -32.813 -10.464 1.000 57.579 285 VAL B C 1
ATOM 2239 O O . VAL A 1 285 ? 32.182 -32.397 -9.854 1.000 59.670 285 VAL B O 1
ATOM 2243 N N . GLU A 1 286 ? 33.679 -34.051 -10.337 1.000 51.556 286 GLU B N 1
ATOM 2244 C CA . GLU A 1 286 ? 33.041 -35.069 -9.469 1.000 54.550 286 GLU B CA 1
ATOM 2245 C C . GLU A 1 286 ? 33.165 -34.547 -8.043 1.000 58.109 286 GLU B C 1
ATOM 2246 O O . GLU A 1 286 ? 32.135 -34.446 -7.317 1.000 48.875 286 GLU B O 1
ATOM 2252 N N . GLN A 1 287 ? 34.384 -34.125 -7.703 1.000 54.368 287 GLN B N 1
ATOM 2253 C CA . GLN A 1 287 ? 34.694 -33.633 -6.351 1.000 54.809 287 GLN B CA 1
ATOM 2254 C C . GLN A 1 287 ? 33.951 -32.304 -6.094 1.000 51.596 287 GLN B C 1
ATOM 2255 O O . GLN A 1 287 ? 33.405 -32.150 -4.988 1.000 63.245 287 GLN B O 1
ATOM 2261 N N . TYR A 1 288 ? 33.903 -31.389 -7.061 1.000 44.184 288 TYR B N 1
ATOM 2262 C CA . TYR A 1 288 ? 33.256 -30.064 -6.930 1.000 47.506 288 TYR B CA 1
ATOM 2263 C C . TYR A 1 288 ? 31.824 -30.250 -6.389 1.000 54.676 288 TYR B C 1
ATOM 2264 O O . TYR A 1 288 ? 31.485 -29.626 -5.368 1.000 54.419 288 TYR B O 1
ATOM 2273 N N . PHE A 1 289 ? 31.010 -31.084 -7.043 1.000 48.623 289 PHE B N 1
ATOM 2274 C CA . PHE A 1 289 ? 29.564 -31.227 -6.722 1.000 53.376 289 PHE B CA 1
ATOM 2275 C C . PHE A 1 289 ? 29.373 -32.107 -5.483 1.000 52.342 289 PHE B C 1
ATOM 2276 O O . PHE A 1 289 ? 28.368 -31.867 -4.735 1.000 48.457 289 PHE B O 1
ATOM 2284 N N . ASP A 1 290 ? 30.326 -33.003 -5.200 1.000 49.605 290 ASP B N 1
ATOM 2285 C CA . ASP A 1 290 ? 30.417 -33.676 -3.874 1.000 49.659 290 ASP B CA 1
ATOM 2286 C C . ASP A 1 290 ? 30.512 -32.615 -2.782 1.000 49.174 290 ASP B C 1
ATOM 2287 O O . ASP A 1 290 ? 29.773 -32.726 -1.791 1.000 47.070 290 ASP B O 1
ATOM 2292 N N . ARG A 1 291 ? 31.345 -31.593 -2.975 1.000 46.520 291 ARG B N 1
ATOM 2293 C CA . ARG A 1 291 ? 31.487 -30.501 -1.991 1.000 41.789 291 ARG B CA 1
ATOM 2294 C C . ARG A 1 291 ? 30.203 -29.688 -1.935 1.000 40.5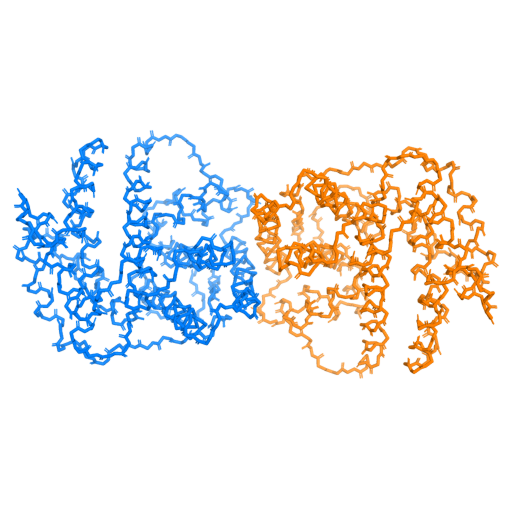42 291 ARG B C 1
ATOM 2295 O O . ARG A 1 291 ? 29.786 -29.338 -0.814 1.000 45.902 291 ARG B O 1
ATOM 2303 N N . VAL A 1 292 ? 29.592 -29.396 -3.086 1.000 40.596 292 VAL B N 1
ATOM 2304 C CA . VAL A 1 292 ? 28.288 -28.662 -3.117 1.000 43.298 292 VAL B CA 1
ATOM 2305 C C . VAL A 1 292 ? 27.268 -29.495 -2.322 1.000 49.099 292 VAL B C 1
ATOM 2306 O O . VAL A 1 292 ? 26.532 -28.932 -1.504 1.000 46.152 292 VAL B O 1
ATOM 2310 N N . GLY A 1 293 ? 27.259 -30.810 -2.524 1.000 46.215 293 GLY B N 1
ATOM 2311 C CA . GLY A 1 293 ? 26.344 -31.712 -1.813 1.000 47.795 293 GLY B CA 1
ATOM 2312 C C . GLY A 1 293 ? 26.434 -31.534 -0.319 1.000 48.897 293 GLY B C 1
ATOM 2313 O O . GLY A 1 293 ? 25.379 -31.367 0.352 1.000 50.894 293 GLY B O 1
ATOM 2314 N N . ARG A 1 294 ? 27.665 -31.567 0.192 1.000 50.399 294 ARG B N 1
ATOM 2315 C CA . ARG A 1 294 ? 27.950 -31.422 1.634 1.000 45.473 294 ARG B CA 1
ATOM 2316 C C . ARG A 1 294 ? 27.529 -30.021 2.066 1.000 43.855 294 ARG B C 1
ATOM 2317 O O . ARG A 1 294 ? 26.925 -29.870 3.136 1.000 45.194 294 ARG B O 1
ATOM 2325 N N . CYS A 1 295 ? 27.801 -29.031 1.232 1.000 42.576 295 CYS B N 1
ATOM 2326 C CA . CYS A 1 295 ? 27.450 -27.619 1.541 1.000 47.866 295 CYS B CA 1
ATOM 2327 C C . CYS A 1 295 ? 25.926 -27.429 1.679 1.000 45.951 295 CYS B C 1
ATOM 2328 O O . CYS A 1 295 ? 25.485 -26.682 2.524 1.000 42.346 295 CYS B O 1
ATOM 2331 N N . VAL A 1 296 ? 25.128 -28.017 0.802 1.000 48.239 296 VAL B N 1
ATOM 2332 C CA . VAL A 1 296 ? 23.656 -27.827 0.868 1.000 48.723 296 VAL B CA 1
ATOM 2333 C C . VAL A 1 296 ? 23.167 -28.493 2.148 1.000 51.643 296 VAL B C 1
ATOM 2334 O O . VAL A 1 296 ? 22.317 -27.914 2.830 1.000 49.749 296 VAL B O 1
ATOM 2338 N N . ARG A 1 297 ? 23.661 -29.693 2.435 1.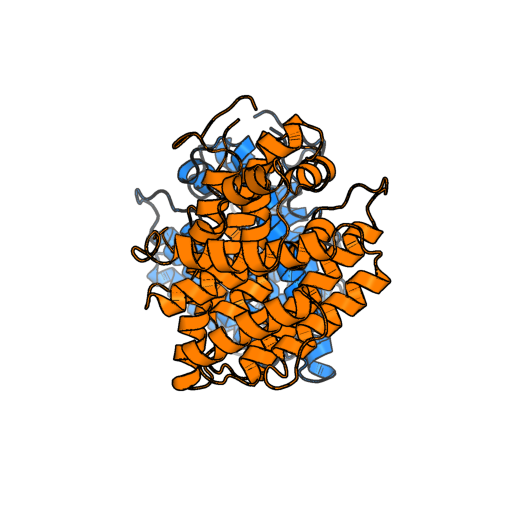000 53.018 297 ARG B N 1
ATOM 2339 C CA . ARG A 1 297 ? 23.201 -30.456 3.622 1.000 48.631 297 ARG B CA 1
ATOM 2340 C C . ARG A 1 297 ? 23.589 -29.672 4.869 1.000 53.172 297 ARG B C 1
ATOM 2341 O O . ARG A 1 297 ? 22.705 -29.465 5.742 1.000 54.212 297 ARG B O 1
ATOM 2349 N N . GLY A 1 298 ? 24.854 -29.252 4.927 1.000 49.842 298 GLY B N 1
ATOM 2350 C CA . GLY A 1 298 ? 25.433 -28.487 6.050 1.000 58.301 298 GLY B CA 1
ATOM 2351 C C . GLY A 1 298 ? 24.687 -27.189 6.337 1.000 56.820 298 GLY B C 1
ATOM 2352 O O . GLY A 1 298 ? 24.511 -26.903 7.523 1.000 57.866 298 GLY B O 1
ATOM 2353 N N . TYR A 1 299 ? 24.248 -26.440 5.317 1.000 54.559 299 TYR B N 1
ATOM 2354 C CA . TYR A 1 299 ? 23.448 -25.199 5.500 1.000 60.684 299 TYR B CA 1
ATOM 2355 C C . TYR A 1 299 ? 22.107 -25.569 6.129 1.000 58.642 299 TYR B C 1
ATOM 2356 O O . TYR A 1 299 ? 21.690 -24.874 7.028 1.000 57.255 299 TYR B O 1
ATOM 2365 N N . ASP A 1 300 ? 21.446 -26.599 5.612 1.000 60.075 300 ASP B N 1
ATOM 2366 C CA . ASP A 1 300 ? 20.130 -27.070 6.113 1.000 63.145 300 ASP B CA 1
ATOM 2367 C C . ASP A 1 300 ? 20.275 -27.485 7.580 1.000 63.384 300 ASP B C 1
ATOM 2368 O O . ASP A 1 300 ? 19.405 -27.123 8.365 1.000 66.554 300 ASP B O 1
ATOM 2373 N N . ALA A 1 301 ? 21.343 -28.197 7.936 1.000 60.804 301 ALA B N 1
ATOM 2374 C CA . ALA A 1 301 ? 21.593 -28.657 9.320 1.000 63.769 301 ALA B CA 1
ATOM 2375 C C . ALA A 1 301 ? 21.634 -27.436 10.246 1.000 74.987 301 ALA B C 1
ATOM 2376 O O . ALA A 1 301 ? 20.748 -27.305 11.120 1.000 82.668 301 ALA B O 1
ATOM 2378 N N . TRP A 1 302 ? 22.617 -26.561 10.012 1.000 80.585 302 TRP B N 1
ATOM 2379 C CA . TRP A 1 302 ? 22.856 -25.293 10.749 1.000 72.547 302 TRP B CA 1
ATOM 2380 C C . TRP A 1 302 ? 21.572 -24.438 10.785 1.000 70.370 302 TRP B C 1
ATOM 2381 O O . TRP A 1 302 ? 21.187 -23.994 11.878 1.000 69.995 302 TRP B O 1
ATOM 2392 N N . SER A 1 303 ? 20.909 -24.230 9.640 1.000 72.664 303 SER B N 1
ATOM 2393 C CA . SER A 1 303 ? 19.746 -23.313 9.480 1.000 68.487 303 SER B CA 1
ATOM 2394 C C . SER A 1 303 ? 18.500 -23.828 10.230 1.000 82.571 303 SER B C 1
ATOM 2395 O O . SER A 1 303 ? 17.627 -23.005 10.614 1.000 82.351 303 SER B O 1
ATOM 2398 N N . TYR A 1 304 ? 18.387 -25.139 10.413 1.000 94.189 304 TYR B N 1
ATOM 2399 C CA . TYR A 1 304 ? 17.323 -25.783 11.230 1.000 105.920 304 TYR B CA 1
ATOM 2400 C C . TYR A 1 304 ? 17.653 -25.605 12.719 1.000 97.391 304 TYR B C 1
ATOM 2401 O O . TYR A 1 304 ? 16.747 -25.207 13.489 1.000 77.092 304 TYR B O 1
ATOM 2410 N N . GLU A 1 305 ? 18.905 -25.880 13.100 1.000 87.596 305 GLU B N 1
ATOM 2411 C CA . GLU A 1 305 ? 19.345 -25.947 14.516 1.000 84.941 305 GLU B CA 1
ATOM 2412 C C . GLU A 1 305 ? 19.319 -24.539 15.140 1.000 90.892 305 GLU B C 1
ATOM 2413 O O . GLU A 1 305 ? 18.964 -24.461 16.321 1.000 105.850 305 GLU B O 1
ATOM 2419 N N . THR A 1 306 ? 19.623 -23.470 14.382 1.000 94.721 306 THR B N 1
ATOM 2420 C CA . THR A 1 306 ? 19.898 -22.089 14.903 1.000 103.020 306 THR B CA 1
ATOM 2421 C C . THR A 1 306 ? 18.638 -21.194 14.869 1.000 109.614 306 THR B C 1
ATOM 2422 O O . THR A 1 306 ? 18.494 -20.367 15.801 1.000 121.487 306 THR B O 1
ATOM 2426 N N . LYS A 1 307 ? 17.768 -21.310 13.854 1.000 100.678 307 LYS B N 1
ATOM 2427 C CA . LYS A 1 307 ? 16.639 -20.357 13.633 1.000 98.619 307 LYS B CA 1
ATOM 2428 C C . LYS A 1 307 ? 15.344 -20.893 14.266 1.000 104.714 307 LYS B C 1
ATOM 2429 O O . LYS A 1 307 ? 14.349 -20.144 14.298 1.000 103.398 307 LYS B O 1
ATOM 2435 N N . ARG A 1 308 ? 15.359 -22.139 14.742 1.000 111.407 308 ARG B N 1
ATOM 2436 C CA . ARG A 1 308 ? 14.359 -22.694 15.692 1.000 125.964 308 ARG B CA 1
ATOM 2437 C C . ARG A 1 308 ? 14.984 -23.902 16.397 1.000 142.493 308 ARG B C 1
ATOM 2438 O O . ARG A 1 308 ? 14.770 -25.042 15.914 1.000 135.203 308 ARG B O 1
ATOM 2446 N N . TYR A 1 309 ? 15.702 -23.641 17.501 1.000 157.090 309 TYR B N 1
ATOM 2447 C CA . TYR A 1 309 ? 16.629 -24.572 18.206 1.000 164.851 309 TYR B CA 1
ATOM 2448 C C . TYR A 1 309 ? 15.944 -25.920 18.487 1.000 166.082 309 TYR B C 1
ATOM 2449 O O . TYR A 1 309 ? 16.094 -26.833 17.644 1.000 160.109 309 TYR B O 1
ATOM 2458 N N . TYR A 1 310 ? 15.248 -26.035 19.629 1.000 167.125 310 TYR B N 1
ATOM 2459 C CA . TYR A 1 310 ? 14.542 -27.243 20.150 1.000 164.086 310 TYR B CA 1
ATOM 2460 C C . TYR A 1 310 ? 15.321 -28.527 19.790 1.000 168.178 310 TYR B C 1
ATOM 2461 O O . TYR A 1 310 ? 16.571 -28.489 19.849 1.000 188.452 310 TYR B O 1
ATOM 2470 N N . GLY A 1 311 ? 14.631 -29.635 19.477 1.000 156.457 311 GLY B N 1
ATOM 2471 C CA . GLY A 1 311 ? 15.235 -30.976 19.305 1.000 143.960 311 GLY B CA 1
ATOM 2472 C C . GLY A 1 311 ? 15.005 -31.558 17.914 1.000 142.360 311 GLY B C 1
ATOM 2473 O O . GLY A 1 311 ? 15.728 -31.149 16.976 1.000 127.502 311 GLY B O 1
ATOM 2474 N N . LYS A 1 312 ? 14.065 -32.510 17.792 1.000 145.225 312 LYS B N 1
ATOM 2475 C CA . LYS A 1 312 ? 13.603 -33.122 16.509 1.000 145.568 312 LYS B CA 1
ATOM 2476 C C . LYS A 1 312 ? 12.136 -32.731 16.251 1.000 156.840 312 LYS B C 1
ATOM 2477 O O . LYS A 1 312 ? 11.392 -33.580 15.705 1.000 154.736 312 LYS B O 1
ATOM 2483 N N . ASN A 1 313 ? 11.742 -31.498 16.613 1.000 162.493 313 ASN B N 1
ATOM 2484 C CA . ASN A 1 313 ? 10.354 -30.961 16.493 1.000 155.971 313 ASN B CA 1
ATOM 2485 C C . ASN A 1 313 ? 9.929 -30.979 15.014 1.000 155.697 313 ASN B C 1
ATOM 2486 O O . ASN A 1 313 ? 10.775 -30.667 14.142 1.000 160.812 313 ASN B O 1
ATOM 2491 N N . GLY A 1 314 ? 8.674 -31.368 14.747 1.000 143.269 314 GLY B N 1
ATOM 2492 C CA . GLY A 1 314 ? 8.130 -31.580 13.388 1.000 133.802 314 GLY B CA 1
ATOM 2493 C C . GLY A 1 314 ? 6.739 -30.986 13.173 1.000 124.445 314 GLY B C 1
ATOM 2494 O O . GLY A 1 314 ? 6.362 -30.815 11.977 1.000 90.607 314 GLY B O 1
ATOM 2495 N N . LEU A 1 315 ? 5.992 -30.714 14.258 1.000 121.508 315 LEU B N 1
ATOM 2496 C CA . LEU A 1 315 ? 4.610 -30.147 14.243 1.000 122.408 315 LEU B CA 1
ATOM 2497 C C . LEU A 1 315 ? 4.479 -29.052 15.315 1.000 129.799 315 LEU B C 1
ATOM 2498 O O . LEU A 1 315 ? 4.770 -29.333 16.493 1.000 145.502 315 LEU B O 1
ATOM 2503 N N . GLU A 1 316 ? 4.034 -27.856 14.914 1.000 124.708 316 GLU B N 1
ATOM 2504 C CA . GLU A 1 316 ? 3.785 -26.689 15.807 1.000 131.830 316 GLU B CA 1
ATOM 2505 C C . GLU A 1 316 ? 2.418 -26.062 15.478 1.000 135.248 316 GLU B C 1
ATOM 2506 O O . GLU A 1 316 ? 1.776 -26.504 14.511 1.000 127.063 316 GLU B O 1
ATOM 2508 N N . ILE A 1 317 ? 1.969 -25.088 16.277 1.000 136.466 317 ILE B N 1
ATOM 2509 C CA . ILE A 1 317 ? 0.845 -24.164 15.925 1.000 125.536 317 ILE B CA 1
ATOM 2510 C C . ILE A 1 317 ? 1.456 -22.866 15.370 1.000 127.279 317 ILE B C 1
ATOM 2511 O O . ILE A 1 317 ? 0.701 -22.092 14.744 1.000 125.591 317 ILE B O 1
ATOM 2516 N N . GLN A 1 318 ? 2.774 -22.672 15.553 1.000 125.829 318 GLN B N 1
ATOM 2517 C CA . GLN A 1 318 ? 3.543 -21.446 15.190 1.000 119.782 318 GLN B CA 1
ATOM 2518 C C . GLN A 1 318 ? 3.151 -20.323 16.161 1.000 108.511 318 GLN B C 1
ATOM 2519 O O . GLN A 1 318 ? 3.228 -19.133 15.879 1.000 134.502 318 GLN B O 1
ATOM 2525 N N . ILE B 1 5 ? -12.115 -30.492 -1.902 1.000 80.620 5 ILE A N 1
ATOM 2526 C CA . ILE B 1 5 ? -10.719 -30.569 -2.422 1.000 76.329 5 ILE A CA 1
ATOM 2527 C C . ILE B 1 5 ? -10.529 -29.439 -3.424 1.000 67.124 5 ILE A C 1
ATOM 2528 O O . ILE B 1 5 ? -11.398 -29.285 -4.260 1.000 73.080 5 ILE A O 1
ATOM 2533 N N . TYR B 1 6 ? -9.445 -28.674 -3.310 1.000 66.007 6 TYR A N 1
ATOM 2534 C CA . TYR B 1 6 ? -9.026 -27.656 -4.306 1.000 64.513 6 TYR A CA 1
ATOM 2535 C C . TYR B 1 6 ? -7.984 -28.295 -5.243 1.000 60.193 6 TYR A C 1
ATOM 2536 O O . TYR B 1 6 ? -6.965 -28.874 -4.799 1.000 58.984 6 TYR A O 1
ATOM 2545 N N . ILE B 1 7 ? -8.263 -28.207 -6.539 1.000 63.502 7 ILE A N 1
ATOM 2546 C CA . ILE B 1 7 ? -7.462 -28.814 -7.630 1.000 60.192 7 ILE A CA 1
ATOM 2547 C C . ILE B 1 7 ? -6.696 -27.684 -8.299 1.000 60.882 7 ILE A C 1
ATOM 2548 O O . ILE B 1 7 ? -7.292 -26.830 -8.943 1.000 65.161 7 ILE A O 1
ATOM 2553 N N . PRO B 1 8 ? -5.360 -27.611 -8.141 1.000 55.086 8 PRO A N 1
ATOM 2554 C CA . PRO B 1 8 ? -4.581 -26.553 -8.786 1.000 55.792 8 PRO A CA 1
ATOM 2555 C C . PRO B 1 8 ? -4.529 -26.749 -10.301 1.000 48.296 8 PRO A C 1
ATOM 2556 O O . PRO B 1 8 ? -4.712 -27.853 -10.746 1.000 50.389 8 PRO A O 1
ATOM 2560 N N . ASP B 1 9 ? -4.291 -25.663 -11.018 1.000 49.643 9 ASP A N 1
ATOM 2561 C CA . ASP B 1 9 ? -3.987 -25.637 -12.464 1.000 50.697 9 ASP A CA 1
ATOM 2562 C C . ASP B 1 9 ? -2.474 -25.795 -12.631 1.000 46.200 9 ASP A C 1
ATOM 2563 O O . ASP B 1 9 ? -1.767 -24.813 -12.436 1.000 46.266 9 ASP A O 1
ATOM 2568 N N . LEU B 1 10 ? -2.003 -27.009 -12.921 1.000 46.927 10 LEU A N 1
ATOM 2569 C CA . LEU B 1 10 ? -0.550 -27.329 -13.007 1.000 50.895 10 LEU A CA 1
ATOM 2570 C C . LEU B 1 10 ? 0.106 -26.543 -14.142 1.000 44.635 10 LEU A C 1
ATOM 2571 O O . LEU B 1 10 ? 1.311 -26.379 -14.090 1.000 46.638 10 LEU A O 1
ATOM 2576 N N . LEU B 1 11 ? -0.655 -26.067 -15.132 1.000 51.444 11 LEU A N 1
ATOM 2577 C CA . LEU B 1 11 ? -0.078 -25.350 -16.314 1.000 51.649 11 LEU A CA 1
ATOM 2578 C C . LEU B 1 11 ? -0.343 -23.842 -16.250 1.000 53.624 11 LEU A C 1
ATOM 2579 O O . LEU B 1 11 ? -0.127 -23.187 -17.280 1.000 50.166 11 LEU A O 1
ATOM 2584 N N . ILE B 1 12 ? -0.732 -23.298 -15.088 1.000 54.684 12 ILE A N 1
ATOM 2585 C CA . ILE B 1 12 ? -1.043 -21.843 -14.926 1.000 52.748 12 ILE A CA 1
ATOM 2586 C C . ILE B 1 12 ? 0.166 -21.043 -15.396 1.000 50.311 12 ILE A C 1
ATOM 2587 O O . ILE B 1 12 ? -0.046 -19.965 -15.905 1.000 50.682 12 ILE A O 1
ATOM 2592 N N . THR B 1 13 ? 1.385 -21.565 -15.239 1.000 53.772 13 THR A N 1
ATOM 2593 C CA . THR B 1 13 ? 2.641 -20.866 -15.631 1.000 48.749 13 THR A CA 1
ATOM 2594 C C . THR B 1 13 ? 3.096 -21.297 -17.033 1.000 50.804 13 THR A C 1
ATOM 2595 O O . THR B 1 13 ? 4.202 -20.864 -17.493 1.000 46.334 13 THR A O 1
ATOM 2599 N N . TRP B 1 14 ? 2.328 -22.135 -17.712 1.000 47.175 14 TRP A N 1
ATOM 2600 C CA . TRP B 1 14 ? 2.730 -22.627 -19.051 1.000 48.119 14 TRP A CA 1
ATOM 2601 C C . TRP B 1 14 ? 2.242 -21.614 -20.077 1.000 48.250 14 TRP A C 1
ATOM 2602 O O . TRP B 1 14 ? 1.039 -21.457 -20.232 1.000 49.819 14 TRP A O 1
ATOM 2613 N N . PRO B 1 15 ? 3.138 -20.896 -20.784 1.000 46.209 15 PRO A N 1
ATOM 2614 C CA . PRO B 1 15 ? 2.725 -19.741 -21.577 1.000 53.531 15 PRO A CA 1
ATOM 2615 C C . PRO B 1 15 ? 1.831 -20.084 -22.781 1.000 56.684 15 PRO A C 1
ATOM 2616 O O . PRO B 1 15 ? 1.057 -19.253 -23.172 1.000 57.163 15 PRO A O 1
ATOM 2620 N N . TRP B 1 16 ? 1.906 -21.303 -23.295 1.000 52.641 16 TRP A N 1
ATOM 2621 C CA . TRP B 1 16 ? 1.178 -21.725 -24.512 1.000 48.850 16 TRP A CA 1
ATOM 2622 C C . TRP B 1 16 ? -0.280 -21.825 -24.153 1.000 51.097 16 TRP A C 1
ATOM 2623 O O . TRP B 1 16 ? -0.547 -22.396 -23.078 1.000 58.064 16 TRP A O 1
ATOM 2634 N N . GLN B 1 17 ? -1.154 -21.303 -25.022 1.000 50.636 17 GLN A N 1
ATOM 2635 C CA . GLN B 1 17 ? -2.625 -21.250 -24.783 1.000 54.602 17 GLN A CA 1
ATOM 2636 C C . GLN B 1 17 ? -3.332 -22.254 -25.706 1.000 53.500 17 GLN A C 1
ATOM 2637 O O . GLN B 1 17 ? -2.841 -22.503 -26.829 1.000 50.571 17 GLN A O 1
ATOM 2643 N N . LYS B 1 18 ? -4.423 -22.830 -25.204 1.000 57.387 18 LYS A N 1
ATOM 2644 C CA . LYS B 1 18 ? -5.339 -23.783 -25.893 1.000 63.398 18 LYS A CA 1
ATOM 2645 C C . LYS B 1 18 ? -5.918 -23.175 -27.178 1.000 67.897 18 LYS A C 1
ATOM 2646 O O . LYS B 1 18 ? -6.465 -22.081 -27.103 1.000 65.780 18 LYS A O 1
ATOM 2652 N N . VAL B 1 19 ? -5.779 -23.849 -28.328 1.000 66.767 19 VAL A N 1
ATOM 2653 C CA . VAL B 1 19 ? -6.346 -23.403 -29.638 1.000 60.730 19 VAL A CA 1
ATOM 2654 C C . VAL B 1 19 ? -6.801 -24.639 -30.437 1.000 70.759 19 VAL A C 1
ATOM 2655 O O . VAL B 1 19 ? -5.951 -25.536 -30.702 1.000 68.039 19 VAL A O 1
ATOM 2659 N N . ARG B 1 20 ? -8.081 -24.682 -30.832 1.000 74.913 20 ARG A N 1
ATOM 2660 C CA . ARG B 1 20 ? -8.677 -25.805 -31.604 1.000 70.172 20 ARG A CA 1
ATOM 2661 C C . ARG B 1 20 ? -8.493 -25.568 -33.092 1.000 71.345 20 ARG A C 1
ATOM 2662 O O . ARG B 1 20 ? -8.912 -24.498 -33.545 1.000 95.257 20 ARG A O 1
ATOM 2670 N N . ASN B 1 21 ? -7.923 -26.531 -33.821 1.000 68.204 21 ASN A N 1
ATOM 2671 C CA . ASN B 1 21 ? -7.744 -26.400 -35.292 1.000 73.255 21 ASN A CA 1
ATOM 2672 C C . ASN B 1 21 ? -9.146 -26.229 -35.867 1.000 85.743 21 ASN A C 1
ATOM 2673 O O . ASN B 1 21 ? -9.996 -27.091 -35.640 1.000 86.839 21 ASN A O 1
ATOM 2678 N N . PRO B 1 22 ? -9.451 -25.084 -36.534 1.000 93.148 22 PRO A N 1
ATOM 2679 C CA . PRO B 1 22 ? -10.782 -24.850 -37.100 1.000 89.563 22 PRO A CA 1
ATOM 2680 C C . PRO B 1 22 ? -11.196 -25.873 -38.175 1.000 95.419 22 PRO A C 1
ATOM 2681 O O . PRO B 1 22 ? -12.377 -26.008 -38.379 1.000 92.816 22 PRO A O 1
ATOM 2685 N N . LEU B 1 23 ? -10.231 -26.573 -38.805 1.000 96.620 23 LEU A N 1
ATOM 2686 C CA . LEU B 1 23 ? -10.452 -27.542 -39.920 1.000 78.780 23 LEU A CA 1
ATOM 2687 C C . LEU B 1 23 ? -10.970 -28.889 -39.396 1.000 79.508 23 LEU A C 1
ATOM 2688 O O . LEU B 1 23 ? -11.079 -29.803 -40.230 1.000 89.843 23 LEU A O 1
ATOM 2693 N N . LEU B 1 24 ? -11.257 -29.033 -38.092 1.000 75.224 24 LEU A N 1
ATOM 2694 C CA . LEU B 1 24 ? -11.980 -30.217 -37.550 1.000 82.626 24 LEU A CA 1
ATOM 2695 C C . LEU B 1 24 ? -13.467 -30.098 -37.892 1.000 103.787 24 LEU A C 1
ATOM 2696 O O . LEU B 1 24 ? -13.958 -28.960 -37.990 1.000 133.687 24 LEU A O 1
ATOM 2701 N N . GLN B 1 25 ? -14.153 -31.236 -38.033 1.000 108.749 25 GLN A N 1
ATOM 2702 C CA . GLN B 1 25 ? -15.540 -31.334 -38.561 1.000 93.969 25 GLN A CA 1
ATOM 2703 C C . GLN B 1 25 ? -15.429 -31.518 -40.080 1.000 90.982 25 GLN A C 1
ATOM 2704 O O . GLN B 1 25 ? -16.248 -32.249 -40.633 1.000 106.646 25 GLN A O 1
ATOM 2706 N N . GLU B 1 26 ? -14.396 -30.929 -40.695 1.000 85.340 26 GLU A N 1
ATOM 2707 C CA . GLU B 1 26 ? -14.041 -31.025 -42.137 1.000 86.543 26 GLU A CA 1
ATOM 2708 C C . GLU B 1 26 ? -13.044 -32.169 -42.400 1.000 93.362 26 GLU A C 1
ATOM 2709 O O . GLU B 1 26 ? -12.823 -32.482 -43.593 1.000 81.282 26 GLU A O 1
ATOM 2715 N N . VAL B 1 27 ? -12.419 -32.745 -41.360 1.000 101.377 27 VAL A N 1
ATOM 2716 C CA . VAL B 1 27 ? -11.542 -33.956 -41.487 1.000 95.457 27 VAL A CA 1
ATOM 2717 C C . VAL B 1 27 ? -12.032 -35.078 -40.555 1.000 94.444 27 VAL A C 1
ATOM 2718 O O . VAL B 1 27 ? -11.607 -36.227 -40.780 1.000 90.579 27 VAL A O 1
ATOM 2722 N N . GLN B 1 28 ? -12.923 -34.793 -39.598 1.000 85.800 28 GLN A N 1
ATOM 2723 C CA . GLN B 1 28 ? -13.351 -35.759 -38.544 1.000 93.338 28 GLN A CA 1
ATOM 2724 C C . GLN B 1 28 ? -14.010 -37.026 -39.137 1.000 94.953 28 GLN A C 1
ATOM 2725 O O . GLN B 1 28 ? -13.903 -38.092 -38.512 1.000 97.421 28 GLN A O 1
ATOM 2731 N N . ASP B 1 29 ? -14.697 -36.910 -40.275 1.000 101.053 29 ASP A N 1
ATOM 2732 C CA . ASP B 1 29 ? -15.439 -38.013 -40.948 1.000 98.783 29 ASP A CA 1
ATOM 2733 C C . ASP B 1 29 ? -14.454 -38.986 -41.634 1.000 91.531 29 ASP A C 1
ATOM 2734 O O . ASP B 1 29 ? -14.342 -40.139 -41.153 1.000 79.368 29 ASP A O 1
ATOM 2739 N N . GLU B 1 30 ? -13.776 -38.534 -42.708 1.000 77.751 30 GLU A N 1
ATOM 2740 C CA . GLU B 1 30 ? -12.833 -39.306 -43.564 1.000 78.434 30 GLU A CA 1
ATOM 2741 C C . GLU B 1 30 ? -11.697 -39.880 -42.709 1.000 93.135 30 GLU A C 1
ATOM 2742 O O . GLU B 1 30 ? -11.143 -40.911 -43.120 1.000 111.691 30 GLU A O 1
ATOM 2744 N N . ALA B 1 31 ? -11.370 -39.252 -41.573 1.000 91.010 31 ALA A N 1
ATOM 2745 C CA . ALA B 1 31 ? -10.362 -39.732 -40.603 1.000 83.072 31 ALA A CA 1
ATOM 2746 C C . ALA B 1 31 ? -10.971 -40.833 -39.733 1.000 84.454 31 ALA A C 1
ATOM 2747 O O . ALA B 1 31 ? -10.244 -41.794 -39.393 1.000 88.303 31 ALA A O 1
ATOM 2749 N N . ASN B 1 32 ? -12.244 -40.704 -39.364 1.000 79.950 32 ASN A N 1
ATOM 2750 C CA . ASN B 1 32 ? -12.962 -41.762 -38.603 1.000 90.005 32 ASN A CA 1
ATOM 2751 C C . ASN B 1 32 ? -13.377 -42.890 -39.562 1.000 92.418 32 ASN A C 1
ATOM 2752 O O . ASN B 1 32 ? -13.556 -44.033 -39.092 1.000 83.821 32 ASN A O 1
ATOM 2757 N N . GLU B 1 33 ? -13.500 -42.585 -40.858 1.000 97.145 33 GLU A N 1
ATOM 2758 C CA . GLU B 1 33 ? -13.768 -43.575 -41.942 1.000 101.686 33 GLU A CA 1
ATOM 2759 C C . GLU B 1 33 ? -12.467 -44.306 -42.313 1.000 100.943 33 GLU A C 1
ATOM 2760 O O . GLU B 1 33 ? -12.384 -44.831 -43.439 1.000 115.075 33 GLU A O 1
ATOM 2762 N N . TRP B 1 34 ? -11.488 -44.345 -41.408 1.000 82.025 34 TRP A N 1
ATOM 2763 C CA . TRP B 1 34 ? -10.179 -45.004 -41.628 1.000 81.604 34 TRP A CA 1
ATOM 2764 C C . TRP B 1 34 ? -9.948 -46.062 -40.553 1.000 79.279 34 TRP A C 1
ATOM 2765 O O . TRP B 1 34 ? -9.530 -47.162 -40.897 1.000 84.944 34 TRP A O 1
ATOM 2776 N N . VAL B 1 35 ? -10.229 -45.730 -39.298 1.000 81.091 35 VAL A N 1
ATOM 2777 C CA . VAL B 1 35 ? -10.011 -46.634 -38.134 1.000 88.625 35 VAL A CA 1
ATOM 2778 C C . VAL B 1 35 ? -11.010 -47.796 -38.202 1.000 90.625 35 VAL A C 1
ATOM 2779 O O . VAL B 1 35 ? -10.583 -48.937 -37.941 1.000 92.428 35 VAL A O 1
ATOM 2783 N N . LYS B 1 36 ? -12.284 -47.496 -38.496 1.000 103.287 36 LYS A N 1
ATOM 2784 C CA . LYS B 1 36 ? -13.396 -48.470 -38.709 1.000 101.522 36 LYS A CA 1
ATOM 2785 C C . LYS B 1 36 ? -12.939 -49.504 -39.754 1.000 93.037 36 LYS A C 1
ATOM 2786 O O . LYS B 1 36 ? -13.069 -50.708 -39.483 1.000 85.259 36 LYS A O 1
ATOM 2792 N N . SER B 1 37 ? -12.354 -49.049 -40.868 1.000 85.906 37 SER A N 1
ATOM 2793 C CA . SER B 1 37 ? -11.810 -49.890 -41.966 1.000 79.105 37 SER A CA 1
ATOM 2794 C C . SER B 1 37 ? -10.768 -50.916 -41.459 1.000 86.510 37 SER A C 1
ATOM 2795 O O . SER B 1 37 ? -10.567 -51.922 -42.167 1.000 89.170 37 SER A O 1
ATOM 2798 N N . PHE B 1 38 ? -10.139 -50.707 -40.288 1.000 87.806 38 PHE A N 1
ATOM 2799 C CA . PHE B 1 38 ? -9.031 -51.541 -39.736 1.000 74.725 38 PHE A CA 1
ATOM 2800 C C . PHE B 1 38 ? -9.393 -52.222 -38.411 1.000 77.446 38 PHE A C 1
ATOM 2801 O O . PHE B 1 38 ? -8.818 -53.281 -38.132 1.000 84.548 38 PHE A O 1
ATOM 2809 N N . VAL B 1 39 ? -10.272 -51.638 -37.599 1.000 83.488 39 VAL A N 1
ATOM 2810 C CA . VAL B 1 39 ? -10.754 -52.261 -36.330 1.000 84.452 39 VAL A CA 1
ATOM 2811 C C . VAL B 1 39 ? -12.218 -52.671 -36.515 1.000 87.301 39 VAL A C 1
ATOM 2812 O O . VAL B 1 39 ? -13.021 -51.830 -36.954 1.000 82.272 39 VAL A O 1
ATOM 2816 N N . LEU B 1 40 ? -12.539 -53.923 -36.193 1.000 99.004 40 LEU A N 1
ATOM 2817 C CA . LEU B 1 40 ? -13.931 -54.442 -36.094 1.000 101.124 40 LEU A CA 1
ATOM 2818 C C . LEU B 1 40 ? -14.513 -53.989 -34.751 1.000 89.146 40 LEU A C 1
ATOM 2819 O O . LEU B 1 40 ? -14.407 -54.747 -33.763 1.000 92.161 40 LEU A O 1
ATOM 2824 N N . PHE B 1 41 ? -15.108 -52.801 -34.713 1.000 89.852 41 PHE A N 1
ATOM 2825 C CA . PHE B 1 41 ? -15.679 -52.204 -33.475 1.000 105.979 41 PHE A CA 1
ATOM 2826 C C . PHE B 1 41 ? -16.893 -53.029 -33.035 1.000 98.727 41 PHE A C 1
ATOM 2827 O O . PHE B 1 41 ? -17.772 -53.284 -33.873 1.000 96.335 41 PHE A O 1
ATOM 2835 N N . GLU B 1 42 ? -16.924 -53.450 -31.769 1.000 100.373 42 GLU A N 1
ATOM 2836 C CA . GLU B 1 42 ? -18.130 -54.047 -31.126 1.000 116.249 42 GLU A CA 1
ATOM 2837 C C . GLU B 1 42 ? -18.850 -52.915 -30.382 1.000 127.996 42 GLU A C 1
ATOM 2838 O O . GLU B 1 42 ? -18.250 -51.875 -30.108 1.000 123.449 42 GLU A O 1
ATOM 2844 N N . PRO B 1 43 ? -20.173 -53.018 -30.099 1.000 143.172 43 PRO A N 1
ATOM 2845 C CA . PRO B 1 43 ? -20.815 -52.150 -29.109 1.000 144.391 43 PRO A CA 1
ATOM 2846 C C . PRO B 1 43 ? -20.091 -52.206 -27.755 1.000 147.717 43 PRO A C 1
ATOM 2847 O O . PRO B 1 43 ? -19.613 -53.270 -27.413 1.000 171.034 43 PRO A O 1
ATOM 2851 N N . GLU B 1 44 ? -20.044 -51.074 -27.040 1.000 144.850 44 GLU A N 1
ATOM 2852 C CA . GLU B 1 44 ? -19.252 -50.818 -25.797 1.000 141.214 44 GLU A CA 1
ATOM 2853 C C . GLU B 1 44 ? -17.788 -50.519 -26.165 1.000 141.839 44 GLU A C 1
ATOM 2854 O O . GLU B 1 44 ? -17.106 -49.938 -25.308 1.000 143.599 44 GLU A O 1
ATOM 2860 N N . GLN B 1 45 ? -17.324 -50.878 -27.374 1.000 135.577 45 GLN A N 1
ATOM 2861 C CA . GLN B 1 45 ? -15.928 -50.632 -27.846 1.000 135.494 45 GLN A CA 1
ATOM 2862 C C . GLN B 1 45 ? -15.918 -49.371 -28.716 1.000 131.019 45 GLN A C 1
ATOM 2863 O O . GLN B 1 45 ? -14.950 -48.593 -28.598 1.000 126.183 45 GLN A O 1
ATOM 2869 N N . PHE B 1 46 ? -16.944 -49.197 -29.560 1.000 122.667 46 PHE A N 1
ATOM 2870 C CA . PHE B 1 46 ? -17.183 -47.972 -30.371 1.000 113.707 46 PHE A CA 1
ATOM 2871 C C . PHE B 1 46 ? -17.675 -46.826 -29.474 1.000 124.179 46 PHE A C 1
ATOM 2872 O O . PHE B 1 46 ? -17.555 -45.649 -29.880 1.000 141.047 46 PHE A O 1
ATOM 2880 N N . GLU B 1 47 ? -18.232 -47.157 -28.305 1.000 124.225 47 GLU A N 1
ATOM 2881 C CA . GLU B 1 47 ? -18.653 -46.172 -27.273 1.000 126.680 47 GLU A CA 1
ATOM 2882 C C . GLU B 1 47 ? -17.424 -45.338 -26.882 1.000 124.920 47 GLU A C 1
ATOM 2883 O O . GLU B 1 47 ? -17.261 -44.235 -27.450 1.000 117.072 47 GLU A O 1
ATOM 2889 N N . LYS B 1 48 ? -16.561 -45.878 -26.012 1.000 120.060 48 LYS A N 1
ATOM 2890 C CA . LYS B 1 48 ? -15.423 -45.148 -25.388 1.000 119.061 48 LYS A CA 1
ATOM 2891 C C . LYS B 1 48 ? -14.492 -44.581 -26.468 1.000 118.172 48 LYS A C 1
ATOM 2892 O O . LYS B 1 48 ? -13.832 -43.567 -26.171 1.000 129.435 48 LYS A O 1
ATOM 2898 N N . PHE B 1 49 ? -14.437 -45.183 -27.665 1.000 111.680 49 PHE A N 1
ATOM 2899 C CA . PHE B 1 49 ? -13.656 -44.655 -28.822 1.000 116.440 49 PHE A CA 1
ATOM 2900 C C . PHE B 1 49 ? -14.174 -43.264 -29.224 1.000 121.267 49 PHE A C 1
ATOM 2901 O O . PHE B 1 49 ? -13.337 -42.366 -29.489 1.000 137.560 49 PHE A O 1
ATOM 2909 N N . LYS B 1 50 ? -15.497 -43.084 -29.287 1.000 119.514 50 LYS A N 1
ATOM 2910 C CA . LYS B 1 50 ? -16.115 -41.770 -29.619 1.000 119.168 50 LYS A CA 1
ATOM 2911 C C . LYS B 1 50 ? -16.296 -40.929 -28.346 1.000 115.723 50 LYS A C 1
ATOM 2912 O O . LYS B 1 50 ? -16.547 -39.718 -28.493 1.000 119.826 50 LYS A O 1
ATOM 2918 N N . ALA B 1 51 ? -16.158 -41.535 -27.159 1.000 114.452 51 ALA A N 1
ATOM 2919 C CA . ALA B 1 51 ? -16.259 -40.872 -25.833 1.000 118.954 51 ALA A CA 1
ATOM 2920 C C . ALA B 1 51 ? -14.868 -40.421 -25.362 1.000 123.398 51 ALA A C 1
ATOM 2921 O O . ALA B 1 51 ? -14.792 -39.610 -24.406 1.000 111.226 51 ALA A O 1
ATOM 2923 N N . CYS B 1 52 ? -13.806 -40.953 -25.977 1.000 114.289 52 CYS A N 1
ATOM 2924 C CA . CYS B 1 52 ? -12.403 -40.506 -25.760 1.000 106.623 52 CYS A CA 1
ATOM 2925 C C . CYS B 1 52 ? -12.117 -39.317 -26.689 1.000 98.599 52 CYS A C 1
ATOM 2926 O O . CYS B 1 52 ? -11.485 -38.352 -26.231 1.000 100.222 52 CYS A O 1
ATOM 2929 N N . ASP B 1 53 ? -12.589 -39.392 -27.935 1.000 89.865 53 ASP A N 1
ATOM 2930 C CA . ASP B 1 53 ? -12.634 -38.277 -28.918 1.000 95.852 53 ASP A CA 1
ATOM 2931 C C . ASP B 1 53 ? -11.211 -37.899 -29.336 1.000 98.689 53 ASP A C 1
ATOM 2932 O O . ASP B 1 53 ? -10.772 -36.787 -29.016 1.000 98.778 53 ASP A O 1
ATOM 2937 N N . PHE B 1 54 ? -10.539 -38.780 -30.072 1.000 92.361 54 PHE A N 1
ATOM 2938 C CA . PHE B 1 54 ? -9.084 -38.687 -30.340 1.000 79.680 54 PHE A CA 1
ATOM 2939 C C . PHE B 1 54 ? -8.811 -37.645 -31.438 1.000 75.916 54 PHE A C 1
ATOM 2940 O O . PHE B 1 54 ? -7.687 -37.137 -31.514 1.000 67.973 54 PHE A O 1
ATOM 2948 N N . ASN B 1 55 ? -9.795 -37.302 -32.265 1.000 74.412 55 ASN A N 1
ATOM 2949 C CA . ASN B 1 55 ? -9.597 -36.338 -33.383 1.000 76.393 55 ASN A CA 1
ATOM 2950 C C . ASN B 1 55 ? -9.545 -34.897 -32.845 1.000 82.476 55 ASN A C 1
ATOM 2951 O O . ASN B 1 55 ? -8.834 -34.053 -33.479 1.000 67.613 55 ASN A O 1
ATOM 2956 N N . LEU B 1 56 ? -10.261 -34.615 -31.744 1.000 75.447 56 LEU A N 1
ATOM 2957 C CA . LEU B 1 56 ? -10.208 -33.307 -31.027 1.000 78.992 56 LEU A CA 1
ATOM 2958 C C . LEU B 1 56 ? -8.807 -33.161 -30.431 1.000 80.873 56 LEU A C 1
ATOM 2959 O O . LEU B 1 56 ? -8.241 -32.052 -30.548 1.000 78.149 56 LEU A O 1
ATOM 2961 N N . LEU B 1 57 ? -8.275 -34.242 -29.842 1.000 71.151 57 LEU A N 1
ATOM 2962 C CA . LEU B 1 57 ? -6.877 -34.282 -29.344 1.000 68.515 57 LEU A CA 1
ATOM 2963 C C . LEU B 1 57 ? -5.931 -33.861 -30.475 1.000 63.342 57 LEU A C 1
ATOM 2964 O O . LEU B 1 57 ? -5.134 -32.957 -30.231 1.000 64.715 57 LEU A O 1
ATOM 2969 N N . GLY B 1 58 ? -6.040 -34.447 -31.662 1.000 57.350 58 GLY A N 1
ATOM 2970 C CA . GLY B 1 58 ? -5.207 -34.081 -32.824 1.000 57.161 58 GLY A CA 1
ATOM 2971 C C . GLY B 1 58 ? -5.346 -32.604 -33.179 1.000 61.733 58 GLY A C 1
ATOM 2972 O O . GLY B 1 58 ? -4.344 -31.997 -33.595 1.000 56.892 58 GLY A O 1
ATOM 2973 N N . ALA B 1 59 ? -6.553 -32.047 -33.061 1.000 65.063 59 ALA A N 1
ATOM 2974 C CA . ALA B 1 59 ? -6.886 -30.634 -33.376 1.000 68.108 59 ALA A CA 1
ATOM 2975 C C . ALA B 1 59 ? -6.341 -29.701 -32.283 1.000 56.556 59 ALA A C 1
ATOM 2976 O O . ALA B 1 59 ? -5.952 -28.592 -32.594 1.000 67.120 59 ALA A O 1
ATOM 2978 N N . LEU B 1 60 ? -6.332 -30.151 -31.038 1.000 52.262 60 LEU A N 1
ATOM 2979 C CA . LEU B 1 60 ? -5.787 -29.414 -29.877 1.000 55.328 60 LEU A CA 1
ATOM 2980 C C . LEU B 1 60 ? -4.258 -29.455 -29.855 1.000 51.058 60 LEU A C 1
ATOM 2981 O O . LEU B 1 60 ? -3.668 -28.629 -29.155 1.000 55.158 60 LEU A O 1
ATOM 2986 N N . VAL B 1 61 ? -3.623 -30.368 -30.577 1.000 48.706 61 VAL A N 1
ATOM 2987 C CA . VAL B 1 61 ? -2.216 -30.744 -30.265 1.000 49.307 61 VAL A CA 1
ATOM 2988 C C . VAL B 1 61 ? -1.357 -30.534 -31.511 1.000 46.505 61 VAL A C 1
ATOM 2989 O O . VAL B 1 61 ? -0.221 -30.085 -31.392 1.000 48.999 61 VAL A O 1
ATOM 2993 N N . GLY B 1 62 ? -1.883 -30.843 -32.676 1.000 47.052 62 GLY A N 1
ATOM 2994 C CA . GLY B 1 62 ? -1.092 -30.808 -33.909 1.000 50.152 62 GLY A CA 1
ATOM 2995 C C . GLY B 1 62 ? -0.876 -29.385 -34.401 1.000 57.795 62 GLY A C 1
ATOM 2996 O O . GLY B 1 62 ? -1.481 -28.448 -33.888 1.000 51.028 62 GLY A O 1
ATOM 2997 N N . PRO B 1 63 ? -0.032 -29.203 -35.435 1.000 59.253 63 PRO A N 1
ATOM 2998 C CA . PRO B 1 63 ? 0.215 -27.884 -36.002 1.000 63.868 63 PRO A CA 1
ATOM 2999 C C . PRO B 1 63 ? -1.101 -27.328 -36.572 1.000 70.749 63 PRO A C 1
ATOM 3000 O O . PRO B 1 63 ? -1.916 -28.109 -37.083 1.000 77.945 63 PRO A O 1
ATOM 3004 N N . LEU B 1 64 ? -1.325 -26.021 -36.397 1.000 70.006 64 LEU A N 1
ATOM 3005 C CA . LEU B 1 64 ? -2.419 -25.269 -37.071 1.000 69.866 64 LEU A CA 1
ATOM 3006 C C . LEU B 1 64 ? -1.955 -24.999 -38.506 1.000 76.284 64 LEU A C 1
ATOM 3007 O O . LEU B 1 64 ? -0.981 -24.237 -38.689 1.000 79.952 64 LEU A O 1
ATOM 3012 N N . GLY B 1 65 ? -2.554 -25.685 -39.478 1.000 71.812 65 GLY A N 1
ATOM 3013 C CA . GLY B 1 65 ? -2.091 -25.678 -40.875 1.000 68.409 65 GLY A CA 1
ATOM 3014 C C . GLY B 1 65 ? -3.193 -26.190 -41.775 1.000 74.321 65 GLY A C 1
ATOM 3015 O O . GLY B 1 65 ? -4.378 -25.910 -41.474 1.000 68.678 65 GLY A O 1
ATOM 3016 N N . THR B 1 66 ? -2.832 -26.986 -42.781 1.000 75.855 66 THR A N 1
ATOM 3017 C CA . THR B 1 66 ? -3.756 -27.484 -43.840 1.000 72.703 66 THR A CA 1
ATOM 3018 C C . THR B 1 66 ? -4.652 -28.577 -43.262 1.000 72.204 66 THR A C 1
ATOM 3019 O O . THR B 1 66 ? -4.390 -29.033 -42.136 1.000 89.018 66 THR A O 1
ATOM 3023 N N . LYS B 1 67 ? -5.695 -28.956 -43.995 1.000 84.843 67 LYS A N 1
ATOM 3024 C CA . LYS B 1 67 ? -6.641 -30.038 -43.598 1.000 82.153 67 LYS A CA 1
ATOM 3025 C C . LYS B 1 67 ? -5.919 -31.399 -43.667 1.000 80.231 67 LYS A C 1
ATOM 3026 O O . LYS B 1 67 ? -6.374 -32.333 -42.976 1.000 64.613 67 LYS A O 1
ATOM 3032 N N . GLU B 1 68 ? -4.861 -31.505 -44.488 1.000 75.353 68 GLU A N 1
ATOM 3033 C CA . GLU B 1 68 ? -4.031 -32.726 -44.660 1.000 80.595 68 GLU A CA 1
ATOM 3034 C C . GLU B 1 68 ? -3.145 -32.879 -43.419 1.000 83.814 68 GLU A C 1
ATOM 3035 O O . GLU B 1 68 ? -2.982 -34.019 -42.940 1.000 80.402 68 GLU A O 1
ATOM 3041 N N . GLU B 1 69 ? -2.622 -31.769 -42.894 1.000 77.802 69 GLU A N 1
ATOM 3042 C CA . GLU B 1 69 ? -1.800 -31.772 -41.657 1.000 69.887 69 GLU A CA 1
ATOM 3043 C C . GLU B 1 69 ? -2.689 -32.169 -40.477 1.000 60.620 69 GLU A C 1
ATOM 3044 O O . GLU B 1 69 ? -2.245 -32.981 -39.646 1.000 63.174 69 GLU A O 1
ATOM 3050 N N . LEU B 1 70 ? -3.923 -31.685 -40.412 1.000 54.647 70 LEU A N 1
ATOM 3051 C CA . LEU B 1 70 ? -4.825 -32.145 -39.323 1.000 61.133 70 LEU A CA 1
ATOM 3052 C C . LEU B 1 70 ? -5.134 -33.633 -39.511 1.000 64.704 70 LEU A C 1
ATOM 3053 O O . LEU B 1 70 ? -5.441 -34.315 -38.495 1.000 63.323 70 LEU A O 1
ATOM 3058 N N . ARG B 1 71 ? -5.095 -34.117 -40.760 1.000 69.259 71 ARG A N 1
ATOM 3059 C CA . ARG B 1 71 ? -5.401 -35.541 -41.062 1.000 69.302 71 ARG A CA 1
ATOM 3060 C C . ARG B 1 71 ? -4.355 -36.447 -40.389 1.000 59.010 71 ARG A C 1
ATOM 3061 O O . ARG B 1 71 ? -4.757 -37.295 -39.559 1.000 55.239 71 ARG A O 1
ATOM 3069 N N . ILE B 1 72 ? -3.077 -36.234 -40.711 1.000 50.805 72 ILE A N 1
ATOM 3070 C CA . ILE B 1 72 ? -1.931 -36.973 -40.117 1.000 63.898 72 ILE A CA 1
ATOM 3071 C C . ILE B 1 72 ? -1.909 -36.801 -38.596 1.000 59.094 72 ILE A C 1
ATOM 3072 O O . ILE B 1 72 ? -1.566 -37.776 -37.949 1.000 66.157 72 ILE A O 1
ATOM 3077 N N . SER B 1 73 ? -2.288 -35.647 -38.035 1.000 65.705 73 SER A N 1
ATOM 3078 C CA . SER B 1 73 ? -2.315 -35.411 -36.561 1.000 61.483 73 SER A CA 1
ATOM 3079 C C . SER B 1 73 ? -3.365 -36.320 -35.916 1.000 60.437 73 SER A C 1
ATOM 3080 O O . SER B 1 73 ? -3.071 -36.894 -34.834 1.000 53.495 73 SER A O 1
ATOM 3083 N N . CYS B 1 74 ? -4.543 -36.448 -36.536 1.000 54.218 74 CYS A N 1
ATOM 3084 C CA . CYS B 1 74 ? -5.644 -37.327 -36.047 1.000 60.454 74 CYS A CA 1
ATOM 3085 C C . CYS B 1 74 ? -5.280 -38.802 -36.273 1.000 54.108 74 CYS A C 1
ATOM 3086 O O . CYS B 1 74 ? -5.669 -39.657 -35.461 1.000 46.371 74 CYS A O 1
ATOM 3089 N N . ASP B 1 75 ? -4.514 -39.100 -37.315 1.000 53.136 75 ASP A N 1
ATOM 3090 C CA . ASP B 1 75 ? -4.091 -40.498 -37.598 1.000 57.244 75 ASP A CA 1
ATOM 3091 C C . ASP B 1 75 ? -3.170 -40.979 -36.475 1.000 64.742 75 ASP A C 1
ATOM 3092 O O . ASP B 1 75 ? -3.296 -42.165 -36.042 1.000 60.608 75 ASP A O 1
ATOM 3097 N N . LEU B 1 76 ? -2.282 -40.108 -35.988 1.000 59.634 76 LEU A N 1
ATOM 3098 C CA . LEU B 1 76 ? -1.319 -40.545 -34.952 1.000 58.950 76 LEU A CA 1
ATOM 3099 C C . LEU B 1 76 ? -2.129 -40.973 -33.729 1.000 55.219 76 LEU A C 1
ATOM 3100 O O . LEU B 1 76 ? -1.913 -42.069 -33.225 1.000 53.955 76 LEU A O 1
ATOM 3105 N N . MET B 1 77 ? -3.050 -40.137 -33.281 1.000 53.383 77 MET A N 1
ATOM 3106 C CA . MET B 1 77 ? -3.776 -40.390 -32.015 1.000 60.392 77 MET A CA 1
ATOM 3107 C C . MET B 1 77 ? -4.588 -41.664 -32.174 1.000 52.124 77 MET A C 1
ATOM 3108 O O . MET B 1 77 ? -4.669 -42.467 -31.223 1.000 60.008 77 MET A O 1
ATOM 3113 N N . ASN B 1 78 ? -5.155 -41.814 -33.358 1.000 56.063 78 ASN A N 1
ATOM 3114 C CA . ASN B 1 78 ? -6.026 -42.941 -33.738 1.000 54.741 78 ASN A CA 1
ATOM 3115 C C . ASN B 1 78 ? -5.162 -44.207 -33.783 1.000 60.062 78 ASN A C 1
ATOM 3116 O O . ASN B 1 78 ? -5.542 -45.227 -33.129 1.000 62.450 78 ASN A O 1
ATOM 3121 N N . PHE B 1 79 ? -4.007 -44.131 -34.457 1.000 54.164 79 PHE A N 1
ATOM 3122 C CA . PHE B 1 79 ? -3.013 -45.235 -34.504 1.000 53.065 79 PHE A CA 1
ATOM 3123 C C . PHE B 1 79 ? -2.611 -45.691 -33.093 1.000 59.453 79 PHE A C 1
ATOM 3124 O O . PHE B 1 79 ? -2.557 -46.932 -32.891 1.000 55.571 79 PHE A O 1
ATOM 3132 N N . TYR B 1 80 ? -2.333 -44.766 -32.153 1.000 58.288 80 TYR A N 1
ATOM 3133 C CA . TYR B 1 80 ? -1.978 -45.114 -30.747 1.000 59.144 80 TYR A CA 1
ATOM 3134 C C . TYR B 1 80 ? -3.055 -46.032 -30.158 1.000 62.001 80 TYR A C 1
ATOM 3135 O O . TYR B 1 80 ? -2.710 -47.023 -29.486 1.000 59.001 80 TYR A O 1
ATOM 3144 N N . PHE B 1 81 ? -4.325 -45.707 -30.393 1.000 61.342 81 PHE A N 1
ATOM 3145 C CA . PHE B 1 81 ? -5.486 -46.476 -29.873 1.000 70.554 81 PHE A CA 1
ATOM 3146 C C . PHE B 1 81 ? -5.552 -47.840 -30.565 1.000 66.723 81 PHE A C 1
ATOM 3147 O O . PHE B 1 81 ? -5.681 -48.851 -29.862 1.000 69.221 81 PHE A O 1
ATOM 3155 N N . ALA B 1 82 ? -5.470 -47.850 -31.897 1.000 63.676 82 ALA A N 1
ATOM 3156 C CA . ALA B 1 82 ? -5.577 -49.071 -32.737 1.000 65.645 82 ALA A CA 1
ATOM 3157 C C . ALA B 1 82 ? -4.432 -50.034 -32.398 1.000 61.386 82 ALA A C 1
ATOM 3158 O O . ALA B 1 82 ? -4.678 -51.236 -32.288 1.000 66.416 82 ALA A O 1
ATOM 3160 N N . PHE B 1 83 ? -3.231 -49.522 -32.162 1.000 59.512 83 PHE A N 1
ATOM 3161 C CA . PHE B 1 83 ? -2.085 -50.364 -31.766 1.000 57.738 83 PHE A CA 1
ATOM 3162 C C . PHE B 1 83 ? -2.387 -51.054 -30.431 1.000 64.345 83 PHE A C 1
ATOM 3163 O O . PHE B 1 83 ? -2.137 -52.280 -30.339 1.000 64.015 83 PHE A O 1
ATOM 3171 N N . ASP B 1 84 ? -2.899 -50.326 -29.433 1.000 66.542 84 ASP A N 1
ATOM 3172 C CA . ASP B 1 84 ? -3.216 -50.898 -28.088 1.000 70.395 84 ASP A CA 1
ATOM 3173 C C . ASP B 1 84 ? -4.277 -52.000 -28.208 1.000 66.648 84 ASP A C 1
ATOM 3174 O O . ASP B 1 84 ? -4.134 -53.031 -27.526 1.000 72.057 84 ASP A O 1
ATOM 3179 N N . GLU B 1 85 ? -5.289 -51.777 -29.046 1.000 60.710 85 GLU A N 1
ATOM 3180 C CA . GLU B 1 85 ? -6.409 -52.717 -29.286 1.000 73.550 85 GLU A CA 1
ATOM 3181 C C . GLU B 1 85 ? -5.864 -53.971 -29.972 1.000 72.946 85 GLU A C 1
ATOM 3182 O O . GLU B 1 85 ? -6.106 -55.055 -29.461 1.000 74.865 85 GLU A O 1
ATOM 3188 N N . TYR B 1 86 ? -5.111 -53.817 -31.052 1.000 71.232 86 TYR A N 1
ATOM 3189 C CA . TYR B 1 86 ? -4.535 -54.956 -31.806 1.000 67.162 86 TYR A CA 1
ATOM 3190 C C . TYR B 1 86 ? -3.639 -55.804 -30.900 1.000 67.754 86 TYR A C 1
ATOM 3191 O O . TYR B 1 86 ? -3.592 -56.995 -31.152 1.000 76.609 86 TYR A O 1
ATOM 3200 N N . THR B 1 87 ? -2.939 -55.229 -29.912 1.000 68.383 87 THR A N 1
ATOM 3201 C CA . THR B 1 87 ? -1.982 -55.972 -29.039 1.000 57.521 87 THR A CA 1
ATOM 3202 C C . THR B 1 87 ? -2.573 -56.224 -27.649 1.000 59.282 87 THR A C 1
ATOM 3203 O O . THR B 1 87 ? -1.809 -56.705 -26.804 1.000 64.280 87 THR A O 1
ATOM 3207 N N . ASP B 1 88 ? -3.868 -55.949 -27.440 1.000 62.948 88 ASP A N 1
ATOM 3208 C CA . ASP B 1 88 ? -4.567 -56.037 -26.124 1.000 75.088 88 ASP A CA 1
ATOM 3209 C C . ASP B 1 88 ? -4.481 -57.468 -25.570 1.000 80.801 88 ASP A C 1
ATOM 3210 O O . ASP B 1 88 ? -4.090 -57.622 -24.407 1.000 80.575 88 ASP A O 1
ATOM 3215 N N . LEU B 1 89 ? -4.802 -58.474 -26.392 1.000 87.713 89 LEU A N 1
ATOM 3216 C CA . LEU B 1 89 ? -4.877 -59.902 -25.985 1.000 83.143 89 LEU A CA 1
ATOM 3217 C C . LEU B 1 89 ? -3.566 -60.631 -26.320 1.000 88.076 89 LEU A C 1
ATOM 3218 O O . LEU B 1 89 ? -3.528 -61.860 -26.116 1.000 94.753 89 LEU A O 1
ATOM 3223 N N . ALA B 1 90 ? -2.527 -59.921 -26.790 1.000 77.326 90 ALA A N 1
ATOM 3224 C CA . ALA B 1 90 ? -1.213 -60.507 -27.151 1.000 77.998 90 ALA A CA 1
ATOM 3225 C C . ALA B 1 90 ? -0.345 -60.677 -25.904 1.000 68.210 90 ALA A C 1
ATOM 3226 O O . ALA B 1 90 ? -0.478 -59.870 -25.017 1.000 74.776 90 ALA A O 1
ATOM 3228 N N . SER B 1 91 ? 0.539 -61.681 -25.880 1.000 70.174 91 SER A N 1
ATOM 3229 C CA . SER B 1 91 ? 1.583 -61.885 -24.834 1.000 69.858 91 SER A CA 1
ATOM 3230 C C . SER B 1 91 ? 2.669 -60.812 -24.952 1.000 64.135 91 SER A C 1
ATOM 3231 O O . SER B 1 91 ? 2.708 -60.107 -25.985 1.000 67.438 91 SER A O 1
ATOM 3234 N N . ALA B 1 92 ? 3.599 -60.774 -23.996 1.000 66.052 92 ALA A N 1
ATOM 3235 C CA . ALA B 1 92 ? 4.751 -59.844 -24.031 1.000 69.522 92 ALA A CA 1
ATOM 3236 C C . ALA B 1 92 ? 5.563 -60.067 -25.329 1.000 79.868 92 ALA A C 1
ATOM 3237 O O . ALA B 1 92 ? 5.640 -59.123 -26.148 1.000 73.534 92 ALA A O 1
ATOM 3239 N N . ASP B 1 93 ? 6.098 -61.271 -25.571 1.000 75.630 93 ASP A N 1
ATOM 3240 C CA . ASP B 1 93 ? 7.023 -61.529 -26.714 1.000 69.367 93 ASP A CA 1
ATOM 3241 C C . ASP B 1 93 ? 6.275 -61.336 -28.041 1.000 65.299 93 ASP A C 1
ATOM 3242 O O . ASP B 1 93 ? 6.933 -60.961 -29.040 1.000 59.769 93 ASP A O 1
ATOM 3247 N N . GLU B 1 94 ? 4.967 -61.591 -28.069 1.000 52.483 94 GLU A N 1
ATOM 3248 C CA . GLU B 1 94 ? 4.136 -61.368 -29.272 1.000 56.966 94 GLU A CA 1
ATOM 3249 C C . GLU B 1 94 ? 4.042 -59.867 -29.552 1.000 72.206 94 GLU A C 1
ATOM 3250 O O . GLU B 1 94 ? 4.284 -59.472 -30.724 1.000 66.420 94 GLU A O 1
ATOM 3256 N N . ALA B 1 95 ? 3.691 -59.076 -28.520 1.000 64.613 95 ALA A N 1
ATOM 3257 C CA . ALA B 1 95 ? 3.598 -57.593 -28.569 1.000 58.936 95 ALA A CA 1
ATOM 3258 C C . ALA B 1 95 ? 4.918 -56.982 -29.079 1.000 50.012 95 ALA A C 1
ATOM 3259 O O . ALA B 1 95 ? 4.840 -56.089 -29.919 1.000 48.121 95 ALA A O 1
ATOM 3261 N N . LYS B 1 96 ? 6.079 -57.496 -28.684 1.000 51.580 96 LYS A N 1
ATOM 3262 C CA . LYS B 1 96 ? 7.387 -56.926 -29.098 1.000 58.401 96 LYS A CA 1
ATOM 3263 C C . LYS B 1 96 ? 7.549 -57.121 -30.610 1.000 57.877 96 LYS A C 1
ATOM 3264 O O . LYS B 1 96 ? 8.069 -56.218 -31.300 1.000 53.006 96 LYS A O 1
ATOM 3270 N N . VAL B 1 97 ? 7.124 -58.273 -31.112 1.000 58.594 97 VAL A N 1
ATOM 3271 C CA . VAL B 1 97 ? 7.257 -58.628 -32.554 1.000 57.894 97 VAL A CA 1
ATOM 3272 C C . VAL B 1 97 ? 6.371 -57.675 -33.367 1.000 51.800 97 VAL A C 1
ATOM 3273 O O . VAL B 1 97 ? 6.824 -57.179 -34.395 1.000 51.825 97 VAL A O 1
ATOM 3277 N N . ILE B 1 98 ? 5.135 -57.476 -32.934 1.000 51.944 98 ILE A N 1
ATOM 3278 C CA . ILE B 1 98 ? 4.145 -56.588 -33.601 1.000 54.999 98 ILE A CA 1
ATOM 3279 C C . ILE B 1 98 ? 4.689 -55.155 -33.614 1.000 52.597 98 ILE A C 1
ATOM 3280 O O . ILE B 1 98 ? 4.638 -54.530 -34.671 1.000 52.763 98 ILE A O 1
ATOM 3285 N N . ALA B 1 99 ? 5.258 -54.699 -32.506 1.000 46.783 99 ALA A N 1
ATOM 3286 C CA . ALA B 1 99 ? 5.872 -53.362 -32.387 1.000 52.838 99 ALA A CA 1
ATOM 3287 C C . ALA B 1 99 ? 7.086 -53.273 -33.333 1.000 51.240 99 ALA A C 1
ATOM 3288 O O . ALA B 1 99 ? 7.259 -52.230 -34.021 1.000 46.601 99 ALA A O 1
ATOM 3290 N N . ARG B 1 100 ? 7.869 -54.333 -33.444 1.000 50.076 100 ARG A N 1
ATOM 3291 C CA . ARG B 1 100 ? 9.064 -54.353 -34.340 1.000 61.496 100 ARG A CA 1
ATOM 3292 C C . ARG B 1 100 ? 8.596 -54.280 -35.802 1.000 52.452 100 ARG A C 1
ATOM 3293 O O . ARG B 1 100 ? 9.211 -53.531 -36.627 1.000 54.799 100 ARG A O 1
ATOM 3301 N N . ASP B 1 101 ? 7.490 -54.946 -36.100 1.000 48.784 101 ASP A N 1
ATOM 3302 C CA . ASP B 1 101 ? 6.951 -54.988 -37.479 1.000 51.863 101 ASP A CA 1
ATOM 3303 C C . ASP B 1 101 ? 6.404 -53.600 -37.818 1.000 49.661 101 ASP A C 1
ATOM 3304 O O . ASP B 1 101 ? 6.764 -53.075 -38.861 1.000 50.071 101 ASP A O 1
ATOM 3309 N N . VAL B 1 102 ? 5.596 -53.018 -36.941 1.000 50.232 102 VAL A N 1
ATOM 3310 C CA . VAL B 1 102 ? 5.117 -51.619 -37.092 1.000 47.673 102 VAL A CA 1
ATOM 3311 C C . VAL B 1 102 ? 6.288 -50.664 -37.337 1.000 47.235 102 VAL A C 1
ATOM 3312 O O . VAL B 1 102 ? 6.189 -49.827 -38.237 1.000 50.181 102 VAL A O 1
ATOM 3316 N N . MET B 1 103 ? 7.359 -50.745 -36.568 1.000 44.552 103 MET A N 1
ATOM 3317 C CA . MET B 1 103 ? 8.500 -49.822 -36.771 1.000 49.421 103 MET A CA 1
ATOM 3318 C C . MET B 1 103 ? 9.106 -50.052 -38.156 1.000 57.254 103 MET A C 1
ATOM 3319 O O . MET B 1 103 ? 9.631 -49.069 -38.734 1.000 55.850 103 MET A O 1
ATOM 3324 N N . GLU B 1 104 ? 9.039 -51.283 -38.672 1.000 58.726 104 GLU A N 1
ATOM 3325 C CA . GLU B 1 104 ? 9.615 -51.630 -39.996 1.000 59.392 104 GLU A CA 1
ATOM 3326 C C . GLU B 1 104 ? 8.735 -51.003 -41.072 1.000 56.095 104 GLU A C 1
ATOM 3327 O O . GLU B 1 104 ? 9.299 -50.485 -42.081 1.000 52.176 104 GLU A O 1
ATOM 3333 N N . SER B 1 105 ? 7.417 -51.035 -40.850 1.000 53.031 105 SER A N 1
ATOM 3334 C CA . SER B 1 105 ? 6.403 -50.364 -41.703 1.000 46.697 105 SER A CA 1
ATOM 3335 C C . SER B 1 105 ? 6.698 -48.861 -41.797 1.000 54.567 105 SER A C 1
ATOM 3336 O O . SER B 1 105 ? 6.609 -48.334 -42.910 1.000 58.494 105 SER A O 1
ATOM 3339 N N . PHE B 1 106 ? 7.065 -48.202 -40.688 1.000 51.858 106 PHE A N 1
ATOM 3340 C CA . PHE B 1 106 ? 7.471 -46.771 -40.669 1.000 51.915 106 PHE A CA 1
ATOM 3341 C C . PHE B 1 106 ? 8.756 -46.576 -41.496 1.000 58.209 106 PHE A C 1
ATOM 3342 O O . PHE B 1 106 ? 8.837 -45.624 -42.282 1.000 67.321 106 PHE A O 1
ATOM 3350 N N . ARG B 1 107 ? 9.749 -47.440 -41.305 1.000 61.480 107 ARG A N 1
ATOM 3351 C CA . ARG B 1 107 ? 11.069 -47.385 -41.993 1.000 61.367 107 ARG A CA 1
ATOM 3352 C C . ARG B 1 107 ? 10.925 -47.599 -43.519 1.000 62.302 107 ARG A C 1
ATOM 3353 O O . ARG B 1 107 ? 11.740 -47.036 -44.249 1.000 67.994 107 ARG A O 1
ATOM 3361 N N . HIS B 1 108 ? 9.961 -48.405 -43.985 1.000 63.850 108 HIS A N 1
ATOM 3362 C CA . HIS B 1 108 ? 9.874 -48.887 -45.393 1.000 61.846 108 HIS A CA 1
ATOM 3363 C C . HIS B 1 108 ? 8.411 -48.893 -45.837 1.000 58.797 108 HIS A C 1
ATOM 3364 O O . HIS B 1 108 ? 7.822 -49.966 -45.856 1.000 68.858 108 HIS A O 1
ATOM 3371 N N . THR B 1 109 ? 7.873 -47.738 -46.235 1.000 59.851 109 THR A N 1
ATOM 3372 C CA . THR B 1 109 ? 6.452 -47.557 -46.645 1.000 64.616 109 THR A CA 1
ATOM 3373 C C . THR B 1 109 ? 6.201 -48.172 -48.032 1.000 63.926 109 THR A C 1
ATOM 3374 O O . THR B 1 109 ? 5.012 -48.364 -48.367 1.000 59.705 109 THR A O 1
ATOM 3378 N N . ASP B 1 110 ? 7.276 -48.418 -48.796 1.000 63.512 110 ASP A N 1
ATOM 3379 C CA . ASP B 1 110 ? 7.265 -48.964 -50.183 1.000 77.352 110 ASP A CA 1
ATOM 3380 C C . ASP B 1 110 ? 6.906 -50.457 -50.135 1.000 82.646 110 ASP A C 1
ATOM 3381 O O . ASP B 1 110 ? 6.029 -50.858 -50.921 1.000 88.444 110 ASP A O 1
ATOM 3386 N N . LYS B 1 111 ? 7.523 -51.222 -49.221 1.000 82.235 111 LYS A N 1
ATOM 3387 C CA . LYS B 1 111 ? 7.315 -52.689 -49.030 1.000 77.639 111 LYS A CA 1
ATOM 3388 C C . LYS B 1 111 ? 5.880 -52.975 -48.593 1.000 70.809 111 LYS A C 1
ATOM 3389 O O . LYS B 1 111 ? 5.272 -52.185 -47.874 1.000 66.705 111 LYS A O 1
ATOM 3395 N N . PRO B 1 112 ? 5.281 -54.109 -49.015 1.000 76.280 112 PRO A N 1
ATOM 3396 C CA . PRO B 1 112 ? 3.928 -54.463 -48.579 1.000 67.410 112 PRO A CA 1
ATOM 3397 C C . PRO B 1 112 ? 3.892 -54.912 -47.104 1.000 64.289 112 PRO A C 1
ATOM 3398 O O . PRO B 1 112 ? 4.901 -55.357 -46.563 1.000 53.010 112 PRO A O 1
ATOM 3402 N N . SER B 1 113 ? 2.732 -54.756 -46.472 1.000 53.908 113 SER A N 1
ATOM 3403 C CA . SER B 1 113 ? 2.473 -55.171 -45.077 1.000 58.993 113 SER A CA 1
ATOM 3404 C C . SER B 1 113 ? 1.934 -56.600 -45.085 1.000 60.456 113 SER A C 1
ATOM 3405 O O . SER B 1 113 ? 1.661 -57.098 -46.178 1.000 68.508 113 SER A O 1
ATOM 3408 N N . HIS B 1 114 ? 1.796 -57.225 -43.911 1.000 57.742 114 HIS A N 1
ATOM 3409 C CA . HIS B 1 114 ? 1.344 -58.632 -43.794 1.000 58.351 114 HIS A CA 1
ATOM 3410 C C . HIS B 1 114 ? 0.191 -58.788 -42.806 1.000 56.947 114 HIS A C 1
ATOM 3411 O O . HIS B 1 114 ? -0.188 -59.935 -42.563 1.000 55.832 114 HIS A O 1
ATOM 3418 N N . ASN B 1 115 ? -0.333 -57.711 -42.218 1.000 52.870 115 ASN A N 1
ATOM 3419 C CA . ASN B 1 115 ? -1.489 -57.809 -41.279 1.000 53.700 115 ASN A CA 1
ATOM 3420 C C . ASN B 1 115 ? -2.103 -56.419 -41.111 1.000 55.878 115 ASN A C 1
ATOM 3421 O O . ASN B 1 115 ? -1.533 -55.442 -41.664 1.000 58.090 115 ASN A O 1
ATOM 3426 N N . LYS B 1 116 ? -3.261 -56.353 -40.440 1.000 57.849 116 LYS A N 1
ATOM 3427 C CA . LYS B 1 116 ? -4.066 -55.114 -40.268 1.000 59.238 116 LYS A CA 1
ATOM 3428 C C . LYS B 1 116 ? -3.223 -53.960 -39.707 1.000 58.328 116 LYS A C 1
ATOM 3429 O O . LYS B 1 116 ? -3.303 -52.863 -40.250 1.000 65.496 116 LYS A O 1
ATOM 3435 N N . ILE B 1 117 ? -2.417 -54.216 -38.677 1.000 59.522 117 ILE A N 1
ATOM 3436 C CA . ILE B 1 117 ? -1.727 -53.156 -37.897 1.000 55.235 117 ILE A CA 1
ATOM 3437 C C . ILE B 1 117 ? -0.476 -52.670 -38.634 1.000 56.515 117 ILE A C 1
ATOM 3438 O O . ILE B 1 117 ? -0.167 -51.458 -38.539 1.000 52.508 117 ILE A O 1
ATOM 3443 N N . THR B 1 118 ? 0.202 -53.527 -39.389 1.000 52.863 118 THR A N 1
ATOM 3444 C CA . THR B 1 118 ? 1.371 -53.101 -40.209 1.000 58.710 118 THR A CA 1
ATOM 3445 C C . THR B 1 118 ? 0.882 -52.299 -41.417 1.000 56.626 118 THR A C 1
ATOM 3446 O O . THR B 1 118 ? 1.611 -51.420 -41.844 1.000 59.982 118 THR A O 1
ATOM 3450 N N . GLU B 1 119 ? -0.312 -52.581 -41.931 1.000 56.228 119 GLU A N 1
ATOM 3451 C CA . GLU B 1 119 ? -0.855 -51.866 -43.110 1.000 56.660 119 GLU A CA 1
ATOM 3452 C C . GLU B 1 119 ? -1.273 -50.469 -42.630 1.000 62.926 119 GLU A C 1
ATOM 3453 O O . GLU B 1 119 ? -0.823 -49.472 -43.254 1.000 59.267 119 GLU A O 1
ATOM 3459 N N . MET B 1 120 ? -2.045 -50.396 -41.539 1.000 62.443 120 MET A N 1
ATOM 3460 C CA . MET B 1 120 ? -2.443 -49.114 -40.904 1.000 62.169 120 MET A CA 1
ATOM 3461 C C . MET B 1 120 ? -1.195 -48.269 -40.643 1.000 56.192 120 MET A C 1
ATOM 3462 O O . MET B 1 120 ? -1.157 -47.148 -41.110 1.000 67.280 120 MET A O 1
ATOM 3467 N N . ALA B 1 121 ? -0.178 -48.825 -39.996 1.000 56.023 121 ALA A N 1
ATOM 3468 C CA . ALA B 1 121 ? 1.099 -48.131 -39.710 1.000 53.163 121 ALA A CA 1
ATOM 3469 C C . ALA B 1 121 ? 1.737 -47.625 -41.012 1.000 57.875 121 ALA A C 1
ATOM 3470 O O . ALA B 1 121 ? 2.288 -46.478 -41.036 1.000 48.598 121 ALA A O 1
ATOM 3472 N N . ARG B 1 122 ? 1.699 -48.443 -42.067 1.000 59.760 122 ARG A N 1
ATOM 3473 C CA . ARG B 1 122 ? 2.365 -48.106 -43.350 1.000 63.808 122 ARG A CA 1
ATOM 3474 C C . ARG B 1 122 ? 1.596 -46.950 -44.016 1.000 62.579 122 ARG A C 1
ATOM 3475 O O . ARG B 1 122 ? 2.269 -45.982 -44.494 1.000 59.391 122 ARG A O 1
ATOM 3483 N N . GLN B 1 123 ? 0.261 -47.043 -44.024 1.000 51.565 123 GLN A N 1
ATOM 3484 C CA . GLN B 1 123 ? -0.649 -46.068 -44.668 1.000 56.387 123 GLN A CA 1
ATOM 3485 C C . GLN B 1 123 ? -0.557 -44.722 -43.937 1.000 61.939 123 GLN A C 1
ATOM 3486 O O . GLN B 1 123 ? -0.718 -43.677 -44.583 1.000 67.678 123 GLN A O 1
ATOM 3492 N N . PHE B 1 124 ? -0.346 -44.728 -42.624 1.000 63.907 124 PHE A N 1
ATOM 3493 C CA . PHE B 1 124 ? -0.346 -43.492 -41.805 1.000 62.940 124 PHE A CA 1
ATOM 3494 C C . PHE B 1 124 ? 0.987 -42.776 -42.049 1.000 63.430 124 PHE A C 1
ATOM 3495 O O . PHE B 1 124 ? 0.974 -41.524 -42.281 1.000 57.925 124 PHE A O 1
ATOM 3503 N N . PHE B 1 125 ? 2.089 -43.527 -42.099 1.000 52.733 125 PHE A N 1
ATOM 3504 C CA . PHE B 1 125 ? 3.442 -42.920 -42.187 1.000 60.995 125 PHE A CA 1
ATOM 3505 C C . PHE B 1 125 ? 3.741 -42.463 -43.616 1.000 59.775 125 PHE A C 1
ATOM 3506 O O . PHE B 1 125 ? 4.420 -41.437 -43.765 1.000 69.490 125 PHE A O 1
ATOM 3514 N N . GLU B 1 126 ? 3.331 -43.220 -44.634 1.000 64.848 126 GLU A N 1
ATOM 3515 C CA . GLU B 1 126 ? 3.482 -42.797 -46.060 1.000 62.772 126 GLU A CA 1
ATOM 3516 C C . GLU B 1 126 ? 2.767 -41.458 -46.275 1.000 58.790 126 GLU A C 1
ATOM 3517 O O . GLU B 1 126 ? 3.386 -40.541 -46.871 1.000 57.103 126 GLU A O 1
ATOM 3523 N N . ARG B 1 127 ? 1.526 -41.346 -45.785 1.000 50.601 127 ARG A N 1
ATOM 3524 C CA . ARG B 1 127 ? 0.751 -40.080 -45.814 1.000 62.574 127 ARG A CA 1
ATOM 3525 C C . ARG B 1 127 ? 1.544 -38.968 -45.096 1.000 69.189 127 ARG A C 1
ATOM 3526 O O . ARG B 1 127 ? 1.722 -37.878 -45.666 1.000 69.097 127 ARG A O 1
ATOM 3534 N N . THR B 1 128 ? 2.026 -39.245 -43.883 1.000 67.607 128 THR A N 1
ATOM 3535 C CA . THR B 1 128 ? 2.781 -38.282 -43.048 1.000 61.147 128 THR A CA 1
ATOM 3536 C C . THR B 1 128 ? 3.978 -37.761 -43.837 1.000 58.886 128 THR A C 1
ATOM 3537 O O . THR B 1 128 ? 4.204 -36.548 -43.779 1.000 60.074 128 THR A O 1
ATOM 3541 N N . ILE B 1 129 ? 4.733 -38.641 -44.492 1.000 53.521 129 ILE A N 1
ATOM 3542 C CA . ILE B 1 129 ? 5.979 -38.261 -45.241 1.000 63.921 129 ILE A CA 1
ATOM 3543 C C . ILE B 1 129 ? 5.616 -37.585 -46.575 1.000 64.605 129 ILE A C 1
ATOM 3544 O O . ILE B 1 129 ? 6.417 -36.782 -47.077 1.000 63.009 129 ILE A O 1
ATOM 3549 N N . ASN B 1 130 ? 4.441 -37.881 -47.122 1.000 68.131 130 ASN A N 1
ATOM 3550 C CA . ASN B 1 130 ? 3.905 -37.156 -48.299 1.000 77.924 130 ASN A CA 1
ATOM 3551 C C . ASN B 1 130 ? 3.714 -35.691 -47.915 1.000 75.989 130 ASN A C 1
ATOM 3552 O O . ASN B 1 130 ? 4.057 -34.837 -48.735 1.000 72.809 130 ASN A O 1
ATOM 3557 N N . THR B 1 131 ? 3.173 -35.437 -46.723 1.000 74.096 131 THR A N 1
ATOM 3558 C CA . THR B 1 131 ? 2.811 -34.081 -46.244 1.000 72.367 131 THR A CA 1
ATOM 3559 C C . THR B 1 131 ? 4.086 -33.335 -45.825 1.000 68.123 131 THR A C 1
ATOM 3560 O O . THR B 1 131 ? 4.328 -32.258 -46.346 1.000 75.410 131 THR A O 1
ATOM 3564 N N . VAL B 1 132 ? 4.877 -33.885 -44.905 1.000 64.048 132 VAL A N 1
ATOM 3565 C CA . VAL B 1 132 ? 5.968 -33.137 -44.213 1.000 61.200 132 VAL A CA 1
ATOM 3566 C C . VAL B 1 132 ? 7.304 -33.320 -44.931 1.000 57.601 132 VAL A C 1
ATOM 3567 O O . VAL B 1 132 ? 8.242 -32.609 -44.553 1.000 63.921 132 VAL A O 1
ATOM 3571 N N . GLY B 1 133 ? 7.403 -34.217 -45.906 1.000 57.763 133 GLY A N 1
ATOM 3572 C CA . GLY B 1 133 ? 8.641 -34.424 -46.674 1.000 56.737 133 GLY A CA 1
ATOM 3573 C C . GLY B 1 133 ? 9.534 -35.452 -46.008 1.000 68.922 133 GLY A C 1
ATOM 3574 O O . GLY B 1 133 ? 9.103 -36.037 -45.004 1.000 77.929 133 GLY A O 1
ATOM 3575 N N . ASN B 1 134 ? 10.738 -35.668 -46.548 1.000 69.981 134 ASN A N 1
ATOM 3576 C CA . ASN B 1 134 ? 11.728 -36.637 -46.015 1.000 77.843 134 ASN A CA 1
ATOM 3577 C C . ASN B 1 134 ? 12.392 -36.002 -44.804 1.000 74.603 134 ASN A C 1
ATOM 3578 O O . ASN B 1 134 ? 12.581 -34.782 -44.828 1.000 76.639 134 ASN A O 1
ATOM 3583 N N . ASP B 1 135 ? 12.743 -36.809 -43.806 1.000 70.581 135 ASP A N 1
ATOM 3584 C CA . ASP B 1 135 ? 13.448 -36.334 -42.585 1.000 73.924 135 ASP A CA 1
ATOM 3585 C C . ASP B 1 135 ? 14.207 -37.532 -42.006 1.000 77.806 135 ASP A C 1
ATOM 3586 O O . ASP B 1 135 ? 13.759 -38.177 -41.055 1.000 70.387 135 ASP A O 1
ATOM 3591 N N . PRO B 1 136 ? 15.350 -37.926 -42.610 1.000 77.357 136 PRO A N 1
ATOM 3592 C CA . PRO B 1 136 ? 16.095 -39.087 -42.136 1.000 73.525 136 PRO A CA 1
ATOM 3593 C C . PRO B 1 136 ? 16.287 -39.057 -40.614 1.000 68.175 136 PRO A C 1
ATOM 3594 O O . PRO B 1 136 ? 15.917 -40.015 -39.992 1.000 60.886 136 PRO A O 1
ATOM 3598 N N . THR B 1 137 ? 16.850 -37.981 -40.061 1.000 62.117 137 THR A N 1
ATOM 3599 C CA . THR B 1 137 ? 17.205 -37.903 -38.619 1.000 57.863 137 THR A CA 1
ATOM 3600 C C . THR B 1 137 ? 15.935 -37.866 -37.746 1.000 56.688 137 THR A C 1
ATOM 3601 O O . THR B 1 137 ? 15.938 -38.409 -36.649 1.000 57.319 137 THR A O 1
ATOM 3605 N N . GLY B 1 138 ? 14.902 -37.204 -38.221 1.000 57.467 138 GLY A N 1
ATOM 3606 C CA . GLY B 1 138 ? 13.647 -37.037 -37.497 1.000 57.363 138 GLY A CA 1
ATOM 3607 C C . GLY B 1 138 ? 12.943 -38.357 -37.439 1.000 61.508 138 GLY A C 1
ATOM 3608 O O . GLY B 1 138 ? 12.321 -38.644 -36.388 1.000 53.673 138 GLY A O 1
ATOM 3609 N N . ILE B 1 139 ? 13.017 -39.124 -38.531 1.000 63.929 139 ILE A N 1
ATOM 3610 C CA . ILE B 1 139 ? 12.339 -40.450 -38.624 1.000 61.063 139 ILE A CA 1
ATOM 3611 C C . ILE B 1 139 ? 13.013 -41.380 -37.626 1.000 60.818 139 ILE A C 1
ATOM 3612 O O . ILE B 1 139 ? 12.262 -42.063 -36.895 1.000 59.125 139 ILE A O 1
ATOM 3617 N N . GLU B 1 140 ? 14.348 -41.341 -37.539 1.000 53.440 140 GLU A N 1
ATOM 3618 C CA . GLU B 1 140 ? 15.102 -42.201 -36.591 1.000 62.449 140 GLU A CA 1
ATOM 3619 C C . GLU B 1 140 ? 14.713 -41.803 -35.155 1.000 62.508 140 GLU A C 1
ATOM 3620 O O . GLU B 1 140 ? 14.591 -42.683 -34.297 1.000 53.557 140 GLU A O 1
ATOM 3626 N N . GLN B 1 141 ? 14.565 -40.511 -34.882 1.000 49.009 141 GLN A N 1
ATOM 3627 C CA . GLN B 1 141 ? 14.221 -40.058 -33.526 1.000 55.504 141 GLN A CA 1
ATOM 3628 C C . GLN B 1 141 ? 12.834 -40.617 -33.172 1.000 49.995 141 GLN A C 1
ATOM 3629 O O . GLN B 1 141 ? 12.708 -41.226 -32.115 1.000 49.608 141 GLN A O 1
ATOM 3635 N N . PHE B 1 142 ? 11.844 -40.420 -34.046 1.000 45.886 142 PHE A N 1
ATOM 3636 C CA . PHE B 1 142 ? 10.461 -40.875 -33.824 1.000 43.506 142 PHE A CA 1
ATOM 3637 C C . PHE B 1 142 ? 10.422 -42.386 -33.622 1.000 45.892 142 PHE A C 1
ATOM 3638 O O . PHE B 1 142 ? 9.628 -42.837 -32.801 1.000 47.600 142 PHE A O 1
ATOM 3646 N N . ILE B 1 143 ? 11.158 -43.161 -34.417 1.000 47.279 143 ILE A N 1
ATOM 3647 C CA . ILE B 1 143 ? 11.081 -44.640 -34.306 1.000 47.983 143 ILE A CA 1
ATOM 3648 C C . ILE B 1 143 ? 11.699 -45.016 -32.959 1.000 46.997 143 ILE A C 1
ATOM 3649 O O . ILE B 1 143 ? 11.173 -45.965 -32.329 1.000 47.047 143 ILE A O 1
ATOM 3654 N N . ALA B 1 144 ? 12.784 -44.339 -32.557 1.000 42.573 144 ALA A N 1
ATOM 3655 C CA . ALA B 1 144 ? 13.429 -44.608 -31.256 1.000 46.814 144 ALA A CA 1
ATOM 3656 C C . ALA B 1 144 ? 12.419 -44.285 -30.127 1.000 51.004 144 ALA A C 1
ATOM 3657 O O . ALA B 1 144 ? 12.364 -45.055 -29.140 1.000 49.335 144 ALA A O 1
ATOM 3659 N N . ASP B 1 145 ? 11.655 -43.199 -30.250 1.000 48.718 145 ASP A N 1
ATOM 3660 C CA . ASP B 1 145 ? 10.681 -42.780 -29.213 1.000 49.340 145 ASP A CA 1
ATOM 3661 C C . ASP B 1 145 ? 9.574 -43.821 -29.167 1.000 44.947 145 ASP A C 1
ATOM 3662 O O . ASP B 1 145 ? 9.170 -44.206 -28.051 1.000 45.728 145 ASP A O 1
ATOM 3667 N N . PHE B 1 146 ? 9.174 -44.327 -30.333 1.000 44.875 146 PHE A N 1
ATOM 3668 C CA . PHE B 1 146 ? 8.029 -45.259 -30.482 1.000 45.864 146 PHE A CA 1
ATOM 3669 C C . PHE B 1 146 ? 8.445 -46.621 -29.920 1.000 51.912 146 PHE A C 1
ATOM 3670 O O . PHE B 1 146 ? 7.622 -47.310 -29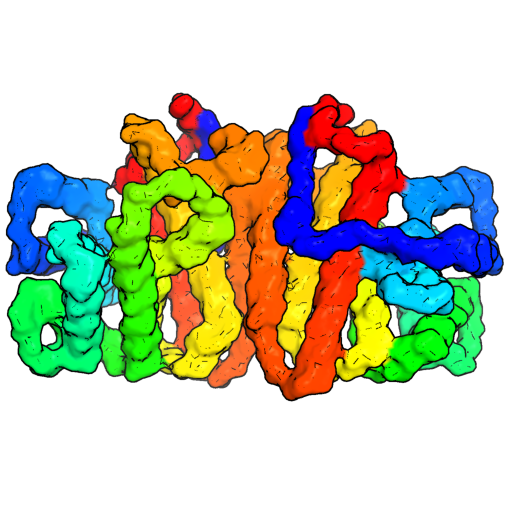.314 1.000 48.995 146 PHE A O 1
ATOM 3678 N N . ASP B 1 147 ? 9.709 -46.988 -30.094 1.000 52.064 147 ASP A N 1
ATOM 3679 C CA . ASP B 1 147 ? 10.291 -48.229 -29.514 1.000 51.892 147 ASP A CA 1
ATOM 3680 C C . ASP B 1 147 ? 10.241 -48.173 -27.975 1.000 52.430 147 ASP A C 1
ATOM 3681 O O . ASP B 1 147 ? 9.704 -49.112 -27.370 1.000 47.528 147 ASP A O 1
ATOM 3686 N N . ALA B 1 148 ? 10.817 -47.136 -27.356 1.000 45.129 148 ALA A N 1
ATOM 3687 C CA . ALA B 1 148 ? 10.801 -46.962 -25.893 1.000 47.927 148 ALA A CA 1
ATOM 3688 C C . ALA B 1 148 ? 9.336 -46.902 -25.363 1.000 46.478 148 ALA A C 1
ATOM 3689 O O . ALA B 1 148 ? 9.073 -47.459 -24.303 1.000 49.272 148 ALA A O 1
ATOM 3691 N N . TYR B 1 149 ? 8.396 -46.321 -26.102 1.000 47.016 149 TYR A N 1
ATOM 3692 C CA . TYR B 1 149 ? 6.958 -46.221 -25.737 1.000 45.117 149 TYR A CA 1
ATOM 3693 C C . TYR B 1 149 ? 6.326 -47.619 -25.720 1.000 50.319 149 TYR A C 1
ATOM 3694 O O . TYR B 1 149 ? 5.710 -47.981 -24.674 1.000 44.225 149 TYR A O 1
ATOM 3703 N N . THR B 1 150 ? 6.418 -48.380 -26.821 1.000 45.306 150 THR A N 1
ATOM 3704 C CA . THR B 1 150 ? 5.839 -49.759 -26.941 1.000 46.638 150 THR A CA 1
ATOM 3705 C C . THR B 1 150 ? 6.496 -50.699 -25.913 1.000 51.797 150 THR A C 1
ATOM 3706 O O . THR B 1 150 ? 5.765 -51.442 -25.210 1.000 48.820 150 THR A O 1
ATOM 3710 N N . THR B 1 151 ? 7.822 -50.649 -25.786 1.000 46.262 151 THR A N 1
ATOM 3711 C CA . THR B 1 151 ? 8.547 -51.441 -24.763 1.000 51.812 151 THR A CA 1
ATOM 3712 C C . THR B 1 151 ? 7.941 -51.159 -23.387 1.000 51.441 151 THR A C 1
ATOM 3713 O O . THR B 1 151 ? 7.608 -52.119 -22.708 1.000 54.166 151 THR A O 1
ATOM 3717 N N . SER B 1 152 ? 7.804 -49.898 -22.993 1.000 50.065 152 SER A N 1
ATOM 3718 C CA . SER B 1 152 ? 7.414 -49.511 -21.609 1.000 49.013 152 SER A CA 1
ATOM 3719 C C . SER B 1 152 ? 6.017 -50.060 -21.286 1.000 49.523 152 SER A C 1
ATOM 3720 O O . SER B 1 152 ? 5.843 -50.573 -20.180 1.000 48.842 152 SER A O 1
ATOM 3723 N N . ILE B 1 153 ? 5.072 -49.992 -22.235 1.000 50.975 153 ILE A N 1
ATOM 3724 C CA . ILE B 1 153 ? 3.662 -50.453 -22.067 1.000 55.543 153 ILE A CA 1
ATOM 3725 C C . ILE B 1 153 ? 3.614 -51.982 -22.022 1.000 66.521 153 ILE A C 1
ATOM 3726 O O . ILE B 1 153 ? 2.806 -52.519 -21.219 1.000 63.476 153 ILE A O 1
ATOM 3731 N N . ILE B 1 154 ? 4.393 -52.640 -22.889 1.000 68.591 154 ILE A N 1
ATOM 3732 C CA . ILE B 1 154 ? 4.469 -54.127 -22.991 1.000 73.087 154 ILE A CA 1
ATOM 3733 C C . ILE B 1 154 ? 5.070 -54.685 -21.690 1.000 69.048 154 ILE A C 1
ATOM 3734 O O . ILE B 1 154 ? 4.623 -55.752 -21.281 1.000 78.301 154 ILE A O 1
ATOM 3739 N N . GLN B 1 155 ? 6.006 -53.980 -21.049 1.000 68.939 155 GLN A N 1
ATOM 3740 C CA . GLN B 1 155 ? 6.721 -54.453 -19.833 1.000 77.928 155 GLN A CA 1
ATOM 3741 C C . GLN B 1 155 ? 5.942 -54.077 -18.563 1.000 85.477 155 GLN A C 1
ATOM 3742 O O . GLN B 1 155 ? 6.140 -54.737 -17.524 1.000 98.093 155 GLN A O 1
ATOM 3748 N N . GLU B 1 156 ? 5.095 -53.057 -18.627 1.000 78.475 156 GLU A N 1
ATOM 3749 C CA . GLU B 1 156 ? 4.229 -52.669 -17.489 1.000 83.505 156 GLU A CA 1
ATOM 3750 C C . GLU B 1 156 ? 3.098 -53.696 -17.375 1.000 94.906 156 GLU A C 1
ATOM 3751 O O . GLU B 1 156 ? 2.722 -54.048 -16.250 1.000 112.971 156 GLU A O 1
ATOM 3757 N N . ALA B 1 157 ? 2.580 -54.168 -18.506 1.000 91.194 157 ALA A N 1
ATOM 3758 C CA . ALA B 1 157 ? 1.460 -55.132 -18.559 1.000 99.743 157 ALA A CA 1
ATOM 3759 C C . ALA B 1 157 ? 1.964 -56.546 -18.220 1.000 108.889 157 ALA A C 1
ATOM 3760 O O . ALA B 1 157 ? 1.104 -57.440 -18.038 1.000 111.923 157 ALA A O 1
ATOM 3762 N N . ASP B 1 158 ? 3.292 -56.729 -18.140 1.000 113.031 158 ASP A N 1
ATOM 3763 C CA . ASP B 1 158 ? 4.004 -58.023 -17.922 1.000 110.308 158 ASP A CA 1
ATOM 3764 C C . ASP B 1 158 ? 4.458 -58.109 -16.460 1.000 101.405 158 ASP A C 1
ATOM 3765 O O . ASP B 1 158 ? 4.516 -59.220 -15.917 1.000 101.056 158 ASP A O 1
ATOM 3770 N N . ASP B 1 159 ? 4.775 -56.965 -15.857 1.000 104.506 159 ASP A N 1
ATOM 3771 C CA . ASP B 1 159 ? 5.140 -56.818 -14.422 1.000 107.217 159 ASP A CA 1
ATOM 3772 C C . ASP B 1 159 ? 3.856 -56.833 -13.586 1.000 109.717 159 ASP A C 1
ATOM 3773 O O . ASP B 1 159 ? 3.901 -57.289 -12.424 1.000 108.132 159 ASP A O 1
ATOM 3778 N N . ARG B 1 160 ? 2.759 -56.336 -14.164 1.000 109.018 160 ARG A N 1
ATOM 3779 C CA . ARG B 1 160 ? 1.445 -56.188 -13.492 1.000 109.470 160 ARG A CA 1
ATOM 3780 C C . ARG B 1 160 ? 1.112 -57.488 -12.747 1.000 112.829 160 ARG A C 1
ATOM 3781 O O . ARG B 1 160 ? 1.700 -58.528 -13.086 1.000 124.905 160 ARG A O 1
ATOM 3789 N N . ALA B 1 161 ? 0.214 -57.411 -11.760 1.000 110.510 161 ALA A N 1
ATOM 3790 C CA . ALA B 1 161 ? -0.118 -58.479 -10.795 1.000 114.134 161 ALA A CA 1
ATOM 3791 C C . ALA B 1 161 ? 1.108 -58.725 -9.915 1.000 108.887 161 ALA A C 1
ATOM 3792 O O . ALA B 1 161 ? 1.505 -59.892 -9.759 1.000 112.891 161 ALA A O 1
ATOM 3794 N N . SER B 1 162 ? 1.682 -57.643 -9.379 1.000 112.722 162 SER A N 1
ATOM 3795 C CA . SER B 1 162 ? 2.754 -57.651 -8.348 1.000 117.061 162 SER A CA 1
ATOM 3796 C C . SER B 1 162 ? 2.336 -56.772 -7.156 1.000 122.512 162 SER A C 1
ATOM 3797 O O . SER B 1 162 ? 1.455 -55.884 -7.342 1.000 117.784 162 SER A O 1
ATOM 3800 N N . GLY B 1 163 ? 2.965 -57.000 -5.991 1.000 108.651 163 GLY A N 1
ATOM 3801 C CA . GLY B 1 163 ? 2.615 -56.389 -4.691 1.000 100.333 163 GLY A CA 1
ATOM 3802 C C . GLY B 1 163 ? 3.246 -55.020 -4.460 1.000 98.005 163 GLY A C 1
ATOM 3803 O O . GLY B 1 163 ? 2.801 -54.325 -3.521 1.000 85.817 163 GLY A O 1
ATOM 3804 N N . HIS B 1 164 ? 4.231 -54.619 -5.274 1.000 102.836 164 HIS A N 1
ATOM 3805 C CA . HIS B 1 164 ? 5.011 -53.363 -5.087 1.000 98.602 164 HIS A CA 1
ATOM 3806 C C . HIS B 1 164 ? 4.113 -52.128 -5.305 1.000 94.428 164 HIS A C 1
ATOM 3807 O O . HIS B 1 164 ? 3.538 -51.966 -6.425 1.000 79.421 164 HIS A O 1
ATOM 3814 N N . ILE B 1 165 ? 4.016 -51.273 -4.278 1.000 85.561 165 ILE A N 1
ATOM 3815 C CA . ILE B 1 165 ? 3.565 -49.851 -4.406 1.000 91.042 165 ILE A CA 1
ATOM 3816 C C . ILE B 1 165 ? 4.755 -49.055 -4.991 1.000 86.759 165 ILE A C 1
ATOM 3817 O O . ILE B 1 165 ? 5.806 -48.989 -4.330 1.000 74.737 165 ILE A O 1
ATOM 3822 N N . ARG B 1 166 ? 4.644 -48.524 -6.214 1.000 84.166 166 ARG A N 1
ATOM 3823 C CA . ARG B 1 166 ? 5.775 -47.836 -6.901 1.000 73.235 166 ARG A CA 1
ATOM 3824 C C . ARG B 1 166 ? 6.077 -46.502 -6.202 1.000 64.723 166 ARG A C 1
ATOM 3825 O O . ARG B 1 166 ? 5.111 -45.782 -5.842 1.000 56.220 166 ARG A O 1
ATOM 3833 N N . SER B 1 167 ? 7.364 -46.212 -5.971 1.000 52.420 167 SER A N 1
ATOM 3834 C CA . SER B 1 167 ? 7.839 -44.928 -5.401 1.000 52.472 167 SER A CA 1
ATOM 3835 C C . SER B 1 167 ? 7.589 -43.824 -6.414 1.000 52.630 167 SER A C 1
ATOM 3836 O O . SER B 1 167 ? 7.245 -44.128 -7.563 1.000 54.430 167 SER A O 1
ATOM 3839 N N . VAL B 1 168 ? 7.792 -42.582 -6.015 1.000 51.973 168 VAL A N 1
ATOM 3840 C CA . VAL B 1 168 ? 7.566 -41.422 -6.916 1.000 48.881 168 VAL A CA 1
ATOM 3841 C C . VAL B 1 168 ? 8.601 -41.491 -8.047 1.000 50.027 168 VAL A C 1
ATOM 3842 O O . VAL B 1 168 ? 8.228 -41.286 -9.207 1.000 56.235 168 VAL A O 1
ATOM 3846 N N . GLU B 1 169 ? 9.849 -41.804 -7.733 1.000 50.555 169 GLU A N 1
ATOM 3847 C CA . GLU B 1 169 ? 10.951 -41.798 -8.730 1.000 62.397 169 GLU A CA 1
ATOM 3848 C C . GLU B 1 169 ? 10.668 -42.878 -9.779 1.000 66.873 169 GLU A C 1
ATOM 3849 O O . GLU B 1 169 ? 10.812 -42.599 -10.978 1.000 59.802 169 GLU A O 1
ATOM 3855 N N . ASP B 1 170 ? 10.256 -44.067 -9.338 1.000 55.802 170 ASP A N 1
ATOM 3856 C CA . ASP B 1 170 ? 9.995 -45.200 -10.261 1.000 57.053 170 ASP A CA 1
ATOM 3857 C C . ASP B 1 170 ? 8.710 -44.911 -11.061 1.000 51.444 170 ASP A C 1
ATOM 3858 O O . ASP B 1 170 ? 8.665 -45.263 -12.245 1.000 49.003 170 ASP A O 1
ATOM 3863 N N . TYR B 1 171 ? 7.711 -44.241 -10.479 1.000 47.127 171 TYR A N 1
ATOM 3864 C CA . TYR B 1 171 ? 6.520 -43.801 -11.247 1.000 50.066 171 TYR A CA 1
ATOM 3865 C C . TYR B 1 171 ? 6.969 -42.931 -12.440 1.000 52.444 171 TYR A C 1
ATOM 3866 O O . TYR B 1 171 ? 6.419 -43.134 -13.525 1.000 50.230 171 TYR A O 1
ATOM 3875 N N . PHE B 1 172 ? 7.898 -41.987 -12.255 1.000 52.359 172 PHE A N 1
ATOM 3876 C CA . PHE B 1 172 ? 8.284 -41.020 -13.321 1.000 55.571 172 PHE A CA 1
ATOM 3877 C C . PHE B 1 172 ? 9.106 -41.753 -14.389 1.000 53.975 172 PHE A C 1
ATOM 3878 O O . PHE B 1 172 ? 8.833 -41.583 -15.567 1.000 51.537 172 PHE A O 1
ATOM 3886 N N . ILE B 1 173 ? 10.065 -42.566 -13.982 1.000 54.057 173 ILE A N 1
ATOM 3887 C CA . ILE B 1 173 ? 10.928 -43.307 -14.931 1.000 55.835 173 ILE A CA 1
ATOM 3888 C C . ILE B 1 173 ? 10.037 -44.139 -15.870 1.000 60.298 173 ILE A C 1
ATOM 3889 O O . ILE B 1 173 ? 10.322 -44.184 -17.086 1.000 57.041 173 ILE A O 1
ATOM 3894 N N . LEU B 1 174 ? 8.994 -44.784 -15.349 1.000 55.794 174 LEU A N 1
ATOM 3895 C CA . LEU B 1 174 ? 8.066 -45.552 -16.214 1.000 56.324 174 LEU A CA 1
ATOM 3896 C C . LEU B 1 174 ? 7.214 -44.600 -17.051 1.000 52.165 174 LEU A C 1
ATOM 3897 O O . LEU B 1 174 ? 7.098 -44.850 -18.264 1.000 49.116 174 LEU A O 1
ATOM 3902 N N . ARG B 1 175 ? 6.587 -43.600 -16.426 1.000 47.894 175 ARG A N 1
ATOM 3903 C CA . ARG B 1 175 ? 5.490 -42.830 -17.068 1.000 47.102 175 ARG A CA 1
ATOM 3904 C C . ARG B 1 175 ? 6.060 -41.929 -18.170 1.000 44.983 175 ARG A C 1
ATOM 3905 O O . ARG B 1 175 ? 5.345 -41.627 -19.090 1.000 44.920 175 ARG A O 1
ATOM 3913 N N . ARG B 1 176 ? 7.306 -41.516 -18.073 1.000 42.411 176 ARG A N 1
ATOM 3914 C CA . ARG B 1 176 ? 7.950 -40.743 -19.156 1.000 49.157 176 ARG A CA 1
ATOM 3915 C C . ARG B 1 176 ? 7.901 -41.538 -20.479 1.000 50.220 176 ARG A C 1
ATOM 3916 O O . ARG B 1 176 ? 7.905 -40.879 -21.542 1.000 54.834 176 ARG A O 1
ATOM 3924 N N . ASP B 1 177 ? 7.843 -42.876 -20.454 1.000 48.289 177 ASP A N 1
ATOM 3925 C CA . ASP B 1 177 ? 7.752 -43.663 -21.706 1.000 52.170 177 ASP A CA 1
ATOM 3926 C C . ASP B 1 177 ? 6.311 -44.044 -21.987 1.000 53.412 177 ASP A C 1
ATOM 3927 O O . ASP B 1 177 ? 5.921 -44.035 -23.166 1.000 52.549 177 ASP A O 1
ATOM 3932 N N . THR B 1 178 ? 5.539 -44.296 -20.946 1.000 49.892 178 THR A N 1
ATOM 3933 C CA . THR B 1 178 ? 4.175 -44.857 -21.045 1.000 46.394 178 THR A CA 1
ATOM 3934 C C . THR B 1 178 ? 3.185 -43.822 -21.574 1.000 47.635 178 THR A C 1
ATOM 3935 O O . THR B 1 178 ? 2.231 -44.238 -22.298 1.000 52.281 178 THR A O 1
ATOM 3939 N N . CYS B 1 179 ? 3.297 -42.550 -21.173 1.000 45.199 179 CYS A N 1
ATOM 3940 C CA . CYS B 1 179 ? 2.283 -41.515 -21.527 1.000 48.789 179 CYS A CA 1
ATOM 3941 C C . CYS B 1 179 ? 2.256 -41.191 -23.032 1.000 46.432 179 CYS A C 1
ATOM 3942 O O . CYS B 1 179 ? 1.325 -40.536 -23.435 1.000 49.210 179 CYS A O 1
ATOM 3945 N N . GLY B 1 180 ? 3.261 -41.583 -23.824 1.000 45.830 180 GLY A N 1
ATOM 3946 C CA . GLY B 1 180 ? 3.294 -41.359 -25.281 1.000 45.903 180 GLY A CA 1
ATOM 3947 C C . GLY B 1 180 ? 3.612 -39.913 -25.643 1.000 54.686 180 GLY A C 1
ATOM 3948 O O . GLY B 1 180 ? 3.419 -39.547 -26.821 1.000 53.121 180 GLY A O 1
ATOM 3949 N N . GLY B 1 181 ? 4.105 -39.116 -24.690 1.000 48.943 181 GLY A N 1
ATOM 3950 C CA . GLY B 1 181 ? 4.587 -37.753 -24.959 1.000 48.696 181 GLY A CA 1
ATOM 3951 C C . GLY B 1 181 ? 5.714 -37.761 -25.985 1.000 47.641 181 GLY A C 1
ATOM 3952 O O . GLY B 1 181 ? 5.633 -37.003 -26.934 1.000 49.842 181 GLY A O 1
ATOM 3953 N N . LYS B 1 182 ? 6.731 -38.595 -25.795 1.000 43.869 182 LYS A N 1
ATOM 3954 C CA . LYS B 1 182 ? 8.001 -38.547 -26.561 1.000 48.168 182 LYS A CA 1
ATOM 3955 C C . LYS B 1 182 ? 7.753 -38.822 -28.034 1.000 46.636 182 LYS A C 1
ATOM 3956 O O . LYS B 1 182 ? 8.162 -38.014 -28.859 1.000 48.168 182 LYS A O 1
ATOM 3962 N N . PRO B 1 183 ? 7.051 -39.909 -28.411 1.000 49.758 183 PRO A N 1
ATOM 3963 C CA . PRO B 1 183 ? 6.724 -40.154 -29.814 1.000 46.495 183 PRO A CA 1
ATOM 3964 C C . PRO B 1 183 ? 5.800 -39.098 -30.428 1.000 45.446 183 PRO A C 1
ATOM 3965 O O . PRO B 1 183 ? 5.943 -38.851 -31.608 1.000 46.067 183 PRO A O 1
ATOM 3969 N N . SER B 1 184 ? 4.903 -38.489 -29.651 1.000 42.684 184 SER A N 1
ATOM 3970 C CA . SER B 1 184 ? 4.057 -37.366 -30.128 1.000 40.689 184 SER A CA 1
ATOM 3971 C C . SER B 1 184 ? 4.942 -36.168 -30.513 1.000 41.614 184 SER A C 1
ATOM 3972 O O . SER B 1 184 ? 4.686 -35.567 -31.570 1.000 43.881 184 SER A O 1
ATOM 3975 N N . PHE B 1 185 ? 5.866 -35.772 -29.641 1.000 41.464 185 PHE A N 1
ATOM 3976 C CA . PHE B 1 185 ? 6.781 -34.624 -29.841 1.000 43.221 185 PHE A CA 1
ATOM 3977 C C . PHE B 1 185 ? 7.618 -34.866 -31.101 1.000 47.209 185 PHE A C 1
ATOM 3978 O O . PHE B 1 185 ? 7.832 -33.914 -31.890 1.000 45.452 185 PHE A O 1
ATOM 3986 N N . SER B 1 186 ? 8.208 -36.048 -31.228 1.000 49.425 186 SER A N 1
ATOM 3987 C CA . SER B 1 186 ? 9.189 -36.307 -32.315 1.000 47.575 186 SER A CA 1
ATOM 3988 C C . SER B 1 186 ? 8.404 -36.388 -33.619 1.000 44.631 186 SER A C 1
ATOM 3989 O O . SER B 1 186 ? 8.941 -35.969 -34.657 1.000 54.743 186 SER A O 1
ATOM 3992 N N . PHE B 1 187 ? 7.155 -36.853 -33.561 1.000 48.134 187 PHE A N 1
ATOM 3993 C CA . PHE B 1 187 ? 6.267 -36.929 -34.748 1.000 47.091 187 PHE A CA 1
ATOM 3994 C C . PHE B 1 187 ? 5.937 -35.512 -35.249 1.000 46.974 187 PHE A C 1
ATOM 3995 O O . PHE B 1 187 ? 6.150 -35.211 -36.442 1.000 45.963 187 PHE A O 1
ATOM 4003 N N . PHE B 1 188 ? 5.501 -34.621 -34.364 1.000 46.744 188 PHE A N 1
ATOM 4004 C CA . PHE B 1 188 ? 5.104 -33.244 -34.751 1.000 43.930 188 PHE A CA 1
ATOM 4005 C C . PHE B 1 188 ? 6.320 -32.436 -35.178 1.000 43.069 188 PHE A C 1
ATOM 4006 O O . PHE B 1 188 ? 6.128 -31.394 -35.817 1.000 48.483 188 PHE A O 1
ATOM 4014 N N . GLY B 1 189 ? 7.516 -32.918 -34.852 1.000 44.729 189 GLY A N 1
ATOM 4015 C CA . GLY B 1 189 ? 8.798 -32.336 -35.268 1.000 47.509 189 GLY A CA 1
ATOM 4016 C C . GLY B 1 189 ? 9.270 -32.869 -36.612 1.000 49.633 189 GLY A C 1
ATOM 4017 O O . GLY B 1 189 ? 10.342 -32.403 -37.046 1.000 49.900 189 GLY A O 1
ATOM 4018 N N . LEU B 1 190 ? 8.563 -33.832 -37.223 1.000 53.775 190 LEU A N 1
ATOM 4019 C CA . LEU B 1 190 ? 8.952 -34.427 -38.543 1.000 53.909 190 LEU A CA 1
ATOM 4020 C C . LEU B 1 190 ? 8.905 -33.336 -39.614 1.000 52.695 190 LEU A C 1
ATOM 4021 O O . LEU B 1 190 ? 7.832 -32.720 -39.778 1.000 56.690 190 LEU A O 1
ATOM 4026 N N . GLY B 1 191 ? 10.009 -33.147 -40.329 1.000 57.183 191 GLY A N 1
ATOM 4027 C CA . GLY B 1 191 ? 10.134 -32.157 -41.416 1.000 61.797 191 GLY A CA 1
ATOM 4028 C C . GLY B 1 191 ? 11.158 -31.098 -41.058 1.000 61.573 191 GLY A C 1
ATOM 4029 O O . GLY B 1 191 ? 11.647 -30.443 -41.959 1.000 70.222 191 GLY A O 1
ATOM 4030 N N . LEU B 1 192 ? 11.485 -30.940 -39.777 1.000 55.025 192 LEU A N 1
ATOM 4031 C CA . LEU B 1 192 ? 12.376 -29.855 -39.298 1.000 52.690 192 LEU A CA 1
ATOM 4032 C C . LEU B 1 192 ? 13.824 -30.263 -39.559 1.000 55.613 192 LEU A C 1
ATOM 4033 O O . LEU B 1 192 ? 14.706 -29.392 -39.445 1.000 53.587 192 LEU A O 1
ATOM 4038 N N . ASN B 1 193 ? 14.081 -31.530 -39.886 1.000 57.009 193 ASN A N 1
ATOM 4039 C CA . ASN B 1 193 ? 15.453 -31.982 -40.253 1.000 63.052 193 ASN A CA 1
ATOM 4040 C C . ASN B 1 193 ? 16.431 -31.490 -39.188 1.000 60.395 193 ASN A C 1
ATOM 4041 O O . ASN B 1 193 ? 17.365 -30.745 -39.523 1.000 70.917 193 ASN A O 1
ATOM 4046 N N . ILE B 1 194 ? 16.173 -31.850 -37.937 1.000 61.334 194 ILE A N 1
ATOM 4047 C CA . ILE B 1 194 ? 17.072 -31.521 -36.806 1.000 59.692 194 ILE A CA 1
ATOM 4048 C C . ILE B 1 194 ? 18.209 -32.531 -36.842 1.000 56.328 194 ILE A C 1
ATOM 4049 O O . ILE B 1 194 ? 17.979 -33.716 -37.043 1.000 70.510 194 ILE A O 1
ATOM 4054 N N . PRO B 1 195 ? 19.470 -32.098 -36.677 1.000 58.965 195 PRO A N 1
ATOM 4055 C CA . PRO B 1 195 ? 20.594 -33.028 -36.638 1.000 64.170 195 PRO A CA 1
ATOM 4056 C C . PRO B 1 195 ? 20.567 -34.030 -35.473 1.000 70.270 195 PRO A C 1
ATOM 4057 O O . PRO B 1 195 ? 20.256 -33.667 -34.325 1.000 71.315 195 PRO A O 1
ATOM 4061 N N . LYS B 1 196 ? 20.949 -35.265 -35.778 1.000 63.366 196 LYS A N 1
ATOM 4062 C CA . LYS B 1 196 ? 21.108 -36.350 -34.777 1.000 71.341 196 LYS A CA 1
ATOM 4063 C C . LYS B 1 196 ? 21.831 -35.835 -33.515 1.000 67.037 196 LYS A C 1
ATOM 4064 O O . LYS B 1 196 ? 21.377 -36.193 -32.410 1.000 70.475 196 LYS A O 1
ATOM 4070 N N . GLU B 1 197 ? 22.875 -35.011 -33.644 1.000 68.273 197 GLU A N 1
ATOM 4071 C CA . GLU B 1 197 ? 23.679 -34.469 -32.496 1.000 75.765 197 GLU A CA 1
ATOM 4072 C C . GLU B 1 197 ? 22.848 -33.517 -31.614 1.000 71.020 197 GLU A C 1
ATOM 4073 O O . GLU B 1 197 ? 23.140 -33.430 -30.419 1.000 68.278 197 GLU A O 1
ATOM 4079 N N . VAL B 1 198 ? 21.874 -32.801 -32.171 1.000 61.921 198 VAL A N 1
ATOM 4080 C CA . VAL B 1 198 ? 20.983 -31.895 -31.392 1.000 60.497 198 VAL A CA 1
ATOM 4081 C C . VAL B 1 198 ? 19.971 -32.747 -30.611 1.000 61.890 198 VAL A C 1
ATOM 4082 O O . VAL B 1 198 ? 19.665 -32.396 -29.488 1.000 67.296 198 VAL A O 1
ATOM 4086 N N . PHE B 1 199 ? 19.476 -33.846 -31.167 1.000 61.340 199 PHE A N 1
ATOM 4087 C CA . PHE B 1 199 ? 18.608 -34.784 -30.414 1.000 58.019 199 PHE A CA 1
ATOM 4088 C C . PHE B 1 199 ? 19.357 -35.391 -29.219 1.000 63.285 199 PHE A C 1
ATOM 4089 O O . PHE B 1 199 ? 18.705 -35.675 -28.208 1.000 76.743 199 PHE A O 1
ATOM 4097 N N . ALA B 1 200 ? 20.667 -35.605 -29.304 1.000 58.730 200 ALA A N 1
ATOM 4098 C CA . ALA B 1 200 ? 21.436 -36.279 -28.234 1.000 62.918 200 ALA A CA 1
ATOM 4099 C C . ALA B 1 200 ? 22.007 -35.253 -27.258 1.000 63.998 200 ALA A C 1
ATOM 4100 O O . ALA B 1 200 ? 22.617 -35.700 -26.278 1.000 80.946 200 ALA A O 1
ATOM 4102 N N . HIS B 1 201 ? 21.837 -33.952 -27.518 1.000 63.615 201 HIS A N 1
ATOM 4103 C CA . HIS B 1 201 ? 22.248 -32.860 -26.593 1.000 72.176 201 HIS A CA 1
ATOM 4104 C C . HIS B 1 201 ? 21.463 -32.972 -25.287 1.000 75.689 201 HIS A C 1
ATOM 4105 O O . HIS B 1 201 ? 20.235 -33.052 -25.324 1.000 62.454 201 HIS A O 1
ATOM 4112 N N . PRO B 1 202 ? 22.139 -33.008 -24.113 1.000 73.595 202 PRO A N 1
ATOM 4113 C CA . PRO B 1 202 ? 21.463 -33.252 -22.833 1.000 84.249 202 PRO A CA 1
ATOM 4114 C C . PRO B 1 202 ? 20.363 -32.238 -22.469 1.000 71.778 202 PRO A C 1
ATOM 4115 O O . PRO B 1 202 ? 19.452 -32.586 -21.748 1.000 71.814 202 PRO A O 1
ATOM 4119 N N . MET B 1 203 ? 20.491 -31.016 -22.973 1.000 66.683 203 MET A N 1
ATOM 4120 C CA . MET B 1 203 ? 19.505 -29.921 -22.797 1.000 74.383 203 MET A CA 1
ATOM 4121 C C . MET B 1 203 ? 18.249 -30.220 -23.623 1.000 74.155 203 MET A C 1
ATOM 4122 O O . MET B 1 203 ? 17.138 -29.952 -23.117 1.000 78.948 203 MET A O 1
ATOM 4127 N N . PHE B 1 204 ? 18.412 -30.786 -24.825 1.000 63.605 204 PHE A N 1
ATOM 4128 C CA . PHE B 1 204 ? 17.296 -31.304 -25.655 1.000 61.967 204 PHE A CA 1
ATOM 4129 C C . PHE B 1 204 ? 16.556 -32.422 -24.904 1.000 59.512 204 PHE A C 1
ATOM 4130 O O . PHE B 1 204 ? 15.296 -32.435 -24.960 1.000 53.755 204 PHE A O 1
ATOM 4138 N N . ILE B 1 205 ? 17.299 -33.324 -24.244 1.000 50.436 205 ILE A N 1
ATOM 4139 C CA . ILE B 1 205 ? 16.733 -34.535 -23.592 1.000 56.458 205 ILE A CA 1
ATOM 4140 C C . ILE B 1 205 ? 16.000 -34.088 -22.324 1.000 58.727 205 ILE A C 1
ATOM 4141 O O . ILE B 1 205 ? 14.911 -34.627 -22.053 1.000 51.178 205 ILE A O 1
ATOM 4146 N N . SER B 1 206 ? 16.602 -33.123 -21.620 1.000 59.710 206 SER A N 1
ATOM 4147 C CA . SER B 1 206 ? 16.157 -32.553 -20.324 1.000 63.467 206 SER A CA 1
ATOM 4148 C C . SER B 1 206 ? 14.820 -31.829 -20.532 1.000 51.454 206 SER A C 1
ATOM 4149 O O . SER B 1 206 ? 13.880 -32.159 -19.798 1.000 52.657 206 SER A O 1
ATOM 4152 N N . MET B 1 207 ? 14.735 -30.941 -21.525 1.000 50.134 207 MET A N 1
ATOM 4153 C CA . MET B 1 207 ? 13.484 -30.237 -21.944 1.000 48.454 207 MET A CA 1
ATOM 4154 C C . MET B 1 207 ? 12.416 -31.258 -22.346 1.000 47.513 207 MET A C 1
ATOM 4155 O O . MET B 1 207 ? 11.246 -31.127 -21.906 1.000 45.885 207 MET A O 1
ATOM 4160 N N . THR B 1 208 ? 12.814 -32.280 -23.097 1.000 44.657 208 THR A N 1
ATOM 4161 C CA . THR B 1 208 ? 11.938 -33.403 -23.517 1.000 46.912 208 THR A CA 1
ATOM 4162 C C . THR B 1 208 ? 11.391 -34.106 -22.268 1.000 45.472 208 THR A C 1
ATOM 4163 O O . THR B 1 208 ? 10.181 -34.434 -22.249 1.000 43.451 208 THR A O 1
ATOM 4167 N N . GLU B 1 209 ? 12.251 -34.420 -21.298 1.000 48.096 209 GLU A N 1
ATOM 4168 C CA . GLU B 1 209 ? 11.838 -35.106 -20.045 1.000 50.789 209 GLU A CA 1
ATOM 4169 C C . GLU B 1 209 ? 10.873 -34.183 -19.262 1.000 47.442 209 GLU A C 1
ATOM 4170 O O . GLU B 1 209 ? 9.809 -34.652 -18.821 1.000 50.042 209 GLU A O 1
ATOM 4172 N N . SER B 1 210 ? 11.204 -32.905 -19.124 1.000 46.307 210 SER A N 1
ATOM 4173 C CA . SER B 1 210 ? 10.370 -31.936 -18.377 1.000 46.792 210 SER A CA 1
ATOM 4174 C C . SER B 1 210 ? 8.965 -31.894 -19.008 1.000 46.361 210 SER A C 1
ATOM 4175 O O . SER B 1 210 ? 7.986 -32.035 -18.287 1.000 41.947 210 SER A O 1
ATOM 4178 N N . ALA B 1 211 ? 8.859 -31.810 -20.327 1.000 45.022 211 ALA A N 1
ATOM 4179 C CA . ALA B 1 211 ? 7.554 -31.744 -21.032 1.000 48.651 211 ALA A CA 1
ATOM 4180 C C . ALA B 1 211 ? 6.788 -33.067 -20.888 1.000 47.420 211 ALA A C 1
ATOM 4181 O O . ALA B 1 211 ? 5.537 -33.070 -20.814 1.000 42.789 211 ALA A O 1
ATOM 4183 N N . THR B 1 212 ? 7.498 -34.181 -20.839 1.000 45.837 212 THR A N 1
ATOM 4184 C CA . THR B 1 212 ? 6.833 -35.482 -20.671 1.000 49.561 212 THR A CA 1
ATOM 4185 C C . THR B 1 212 ? 6.229 -35.591 -19.263 1.000 47.178 212 THR A C 1
ATOM 4186 O O . THR B 1 212 ? 5.118 -36.114 -19.164 1.000 41.582 212 THR A O 1
ATOM 4190 N N . ASP B 1 213 ? 6.949 -35.190 -18.214 1.000 45.105 213 ASP A N 1
ATOM 4191 C CA . ASP B 1 213 ? 6.432 -35.190 -16.821 1.000 50.172 213 ASP A CA 1
ATOM 4192 C C . ASP B 1 213 ? 5.129 -34.401 -16.768 1.000 48.969 213 ASP A C 1
ATOM 4193 O O . ASP B 1 213 ? 4.185 -34.862 -16.104 1.000 42.235 213 ASP A O 1
ATOM 4198 N N . LEU B 1 214 ? 5.074 -33.268 -17.458 1.000 47.640 214 LEU A N 1
ATOM 4199 C CA . LEU B 1 214 ? 3.857 -32.423 -17.476 1.000 51.788 214 LEU A CA 1
ATOM 4200 C C . LEU B 1 214 ? 2.709 -33.194 -18.136 1.000 47.384 214 LEU A C 1
ATOM 4201 O O . LEU B 1 214 ? 1.558 -33.106 -17.640 1.000 50.222 214 LEU A O 1
ATOM 4206 N N . ILE B 1 215 ? 2.981 -33.934 -19.202 1.000 47.199 215 ILE A N 1
ATOM 4207 C CA . ILE B 1 215 ? 1.918 -34.749 -19.862 1.000 52.826 215 ILE A CA 1
ATOM 4208 C C . ILE B 1 215 ? 1.441 -35.855 -18.911 1.000 53.351 215 ILE A C 1
ATOM 4209 O O . ILE B 1 215 ? 0.199 -36.059 -18.798 1.000 50.568 215 ILE A O 1
ATOM 4214 N N . ALA B 1 216 ? 2.375 -36.542 -18.253 1.000 47.864 216 ALA A N 1
ATOM 4215 C CA . ALA B 1 216 ? 2.056 -37.645 -17.316 1.000 46.241 216 ALA A CA 1
ATOM 4216 C C . ALA B 1 216 ? 1.228 -37.100 -16.144 1.000 44.324 216 ALA A C 1
ATOM 4217 O O . ALA B 1 216 ? 0.143 -37.633 -15.928 1.000 53.792 216 ALA A O 1
ATOM 4219 N N . ILE B 1 217 ? 1.663 -36.021 -15.487 1.000 48.905 217 ILE A N 1
ATOM 4220 C CA . ILE B 1 217 ? 1.051 -35.550 -14.206 1.000 55.927 217 ILE A CA 1
ATOM 4221 C C . ILE B 1 217 ? -0.270 -34.822 -14.484 1.000 55.724 217 ILE A C 1
ATOM 4222 O O . ILE B 1 217 ? -1.159 -34.927 -13.645 1.000 63.340 217 ILE A O 1
ATOM 4227 N N . THR B 1 218 ? -0.430 -34.142 -15.616 1.000 60.856 218 THR A N 1
ATOM 4228 C CA . THR B 1 218 ? -1.719 -33.481 -15.948 1.000 59.763 218 THR A CA 1
ATOM 4229 C C . THR B 1 218 ? -2.754 -34.580 -16.192 1.000 60.920 218 THR A C 1
ATOM 4230 O O . THR B 1 218 ? -3.828 -34.513 -15.575 1.000 62.179 218 THR A O 1
ATOM 4234 N N . ASN B 1 219 ? -2.403 -35.595 -16.975 1.000 53.948 219 ASN A N 1
ATOM 4235 C CA . ASN B 1 219 ? -3.279 -36.756 -17.262 1.000 54.579 219 ASN A CA 1
ATOM 4236 C C . ASN B 1 219 ? -3.711 -37.464 -15.955 1.000 55.348 219 ASN A C 1
ATOM 4237 O O . ASN B 1 219 ? -4.891 -37.807 -15.822 1.000 65.957 219 ASN A O 1
ATOM 4242 N N . ASP B 1 220 ? -2.785 -37.742 -15.042 1.000 49.960 220 ASP A N 1
ATOM 4243 C CA . ASP B 1 220 ? -3.114 -38.418 -13.768 1.000 48.743 220 ASP A CA 1
ATOM 4244 C C . ASP B 1 220 ? -4.014 -37.519 -12.942 1.000 61.262 220 ASP A C 1
ATOM 4245 O O . ASP B 1 220 ? -5.023 -38.022 -12.483 1.000 60.352 220 ASP A O 1
ATOM 4250 N N . MET B 1 221 ? -3.662 -36.238 -12.797 1.000 62.418 221 MET A N 1
ATOM 4251 C CA . MET B 1 221 ? -4.459 -35.300 -11.966 1.000 72.195 221 MET A CA 1
ATOM 4252 C C . MET B 1 221 ? -5.876 -35.197 -12.539 1.000 62.918 221 MET A C 1
ATOM 4253 O O . MET B 1 221 ? -6.821 -35.258 -11.737 1.000 72.703 221 MET A O 1
ATOM 4258 N N . HIS B 1 222 ? -6.018 -35.164 -13.857 1.000 62.044 222 HIS A N 1
ATOM 4259 C CA . HIS B 1 222 ? -7.325 -34.984 -14.544 1.000 63.074 222 HIS A CA 1
ATOM 4260 C C . HIS B 1 222 ? -8.090 -36.309 -14.598 1.000 68.559 222 HIS A C 1
ATOM 4261 O O . HIS B 1 222 ? -9.304 -36.283 -14.852 1.000 76.863 222 HIS A O 1
ATOM 4268 N N . SER B 1 223 ? -7.439 -37.435 -14.344 1.000 69.062 223 SER A N 1
ATOM 4269 C CA . SER B 1 223 ? -8.126 -38.746 -14.380 1.000 68.311 223 SER A CA 1
ATOM 4270 C C . SER B 1 223 ? -8.262 -39.328 -12.974 1.000 69.723 223 SER A C 1
ATOM 4271 O O . SER B 1 223 ? -8.833 -40.425 -12.885 1.000 80.669 223 SER A O 1
ATOM 4274 N N . TYR B 1 224 ? -7.748 -38.651 -11.936 1.000 72.938 224 TYR A N 1
ATOM 4275 C CA . TYR B 1 224 ? -7.596 -39.243 -10.579 1.000 73.517 224 TYR A CA 1
ATOM 4276 C C . TYR B 1 224 ? -8.973 -39.450 -9.953 1.000 86.507 224 TYR A C 1
ATOM 4277 O O . TYR B 1 224 ? -9.136 -40.481 -9.247 1.000 74.061 224 TYR A O 1
ATOM 4286 N N . ASN B 1 225 ? -9.885 -38.492 -10.164 1.000 94.164 225 ASN A N 1
ATOM 4287 C CA . ASN B 1 225 ? -11.270 -38.566 -9.635 1.000 96.230 225 ASN A CA 1
ATOM 4288 C C . ASN B 1 225 ? -11.948 -39.790 -10.256 1.000 86.041 225 ASN A C 1
ATOM 4289 O O . ASN B 1 225 ? -12.512 -40.566 -9.486 1.000 82.780 225 ASN A O 1
ATOM 4294 N N . LEU B 1 226 ? -11.856 -39.964 -11.581 1.000 95.770 226 LEU A N 1
ATOM 4295 C CA . LEU B 1 226 ? -12.437 -41.129 -12.311 1.000 97.098 226 LEU A CA 1
ATOM 4296 C C . LEU B 1 226 ? -11.827 -42.408 -11.727 1.000 102.186 226 LEU A C 1
ATOM 4297 O O . LEU B 1 226 ? -12.596 -43.287 -11.254 1.000 101.253 226 LEU A O 1
ATOM 4302 N N . GLU B 1 227 ? -10.490 -42.472 -11.738 1.000 100.443 227 GLU A N 1
ATOM 4303 C CA . GLU B 1 227 ? -9.663 -43.654 -11.356 1.000 101.771 227 GLU A CA 1
ATOM 4304 C C . GLU B 1 227 ? -10.026 -44.131 -9.934 1.000 103.769 227 GLU A C 1
ATOM 4305 O O . GLU B 1 227 ? -9.998 -45.356 -9.700 1.000 76.455 227 GLU A O 1
ATOM 4311 N N . GLN B 1 228 ? -10.313 -43.204 -9.005 1.000 108.827 228 GLN A N 1
ATOM 4312 C CA . GLN B 1 228 ? -10.557 -43.500 -7.563 1.000 99.017 228 GLN A CA 1
ATOM 4313 C C . GLN B 1 228 ? -12.066 -43.651 -7.318 1.000 106.760 228 GLN A C 1
ATOM 4314 O O . GLN B 1 228 ? -12.409 -44.361 -6.359 1.000 104.418 228 GLN A O 1
ATOM 4320 N N . SER B 1 229 ? -12.923 -43.048 -8.160 1.000 118.534 229 SER A N 1
ATOM 4321 C CA . SER B 1 229 ? -14.403 -43.237 -8.155 1.000 116.080 229 SER A CA 1
ATOM 4322 C C . SER B 1 229 ? -14.727 -44.696 -8.489 1.000 125.987 229 SER A C 1
ATOM 4323 O O . SER B 1 229 ? -15.920 -45.055 -8.454 1.000 129.899 229 SER A O 1
ATOM 4326 N N . ARG B 1 230 ? -13.697 -45.481 -8.828 1.000 133.639 230 ARG A N 1
ATOM 4327 C CA . ARG B 1 230 ? -13.788 -46.900 -9.265 1.000 149.255 230 ARG A CA 1
ATOM 4328 C C . ARG B 1 230 ? -12.777 -47.790 -8.510 1.000 158.419 230 ARG A C 1
ATOM 4329 O O . ARG B 1 230 ? -12.679 -48.974 -8.874 1.000 168.695 230 ARG A O 1
ATOM 4337 N N . GLY B 1 231 ? -12.063 -47.280 -7.496 1.000 161.077 231 GLY A N 1
ATOM 4338 C CA . GLY B 1 231 ? -11.092 -48.064 -6.699 1.000 152.271 231 GLY A CA 1
ATOM 4339 C C . GLY B 1 231 ? -10.228 -47.186 -5.807 1.000 161.356 231 GLY A C 1
ATOM 4340 O O . GLY B 1 231 ? -10.799 -46.462 -4.972 1.000 183.157 231 GLY A O 1
ATOM 4341 N N . LEU B 1 232 ? -8.898 -47.282 -5.939 1.000 162.332 232 LEU A N 1
ATOM 4342 C CA . LEU B 1 232 ? -7.913 -46.328 -5.341 1.000 148.409 232 LEU A CA 1
ATOM 4343 C C . LEU B 1 232 ? -6.825 -45.936 -6.353 1.000 138.015 232 LEU A C 1
ATOM 4344 O O . LEU B 1 232 ? -6.063 -45.006 -6.012 1.000 133.918 232 LEU A O 1
ATOM 4349 N N . ASP B 1 233 ? -6.749 -46.626 -7.509 1.000 136.135 233 ASP A N 1
ATOM 4350 C CA . ASP B 1 233 ? -5.816 -46.388 -8.650 1.000 112.426 233 ASP A CA 1
ATOM 4351 C C . ASP B 1 233 ? -4.380 -46.302 -8.129 1.000 100.536 233 ASP A C 1
ATOM 4352 O O . ASP B 1 233 ? -3.861 -45.193 -7.967 1.000 97.118 233 ASP A O 1
ATOM 4357 N N . GLY B 1 234 ? -3.764 -47.457 -7.896 1.000 104.396 234 GLY A N 1
ATOM 4358 C CA . GLY B 1 234 ? -2.437 -47.575 -7.270 1.000 97.770 234 GLY A CA 1
ATOM 4359 C C . GLY B 1 234 ? -1.318 -47.169 -8.205 1.000 93.400 234 GLY A C 1
ATOM 4360 O O . GLY B 1 234 ? -0.157 -47.210 -7.744 1.000 111.191 234 GLY A O 1
ATOM 4361 N N . HIS B 1 235 ? -1.636 -46.806 -9.459 1.000 79.512 235 HIS A N 1
ATOM 4362 C CA . HIS B 1 235 ? -0.640 -46.468 -10.516 1.000 77.011 235 HIS A CA 1
ATOM 4363 C C . HIS B 1 235 ? -0.668 -44.956 -10.824 1.000 75.022 235 HIS A C 1
ATOM 4364 O O . HIS B 1 235 ? 0.103 -44.500 -11.712 1.000 76.710 235 HIS A O 1
ATOM 4371 N N . ASN B 1 236 ? -1.449 -44.175 -10.068 1.000 62.140 236 ASN A N 1
ATOM 4372 C CA . ASN B 1 236 ? -1.517 -42.698 -10.210 1.000 57.705 236 ASN A CA 1
ATOM 4373 C C . ASN B 1 236 ? -0.371 -42.045 -9.425 1.000 53.457 236 ASN A C 1
ATOM 4374 O O . ASN B 1 236 ? 0.025 -42.566 -8.359 1.000 48.467 236 ASN A O 1
ATOM 4379 N N . VAL B 1 237 ? 0.131 -40.922 -9.920 1.000 51.145 237 VAL A N 1
ATOM 4380 C CA . VAL B 1 237 ? 1.225 -40.172 -9.250 1.000 46.396 237 VAL A CA 1
ATOM 4381 C C . VAL B 1 237 ? 0.694 -39.669 -7.898 1.000 45.293 237 VAL A C 1
ATOM 4382 O O . VAL B 1 237 ? 1.465 -39.585 -6.942 1.000 45.758 237 VAL A O 1
ATOM 4386 N N . ILE B 1 238 ? -0.591 -39.357 -7.799 1.000 46.103 238 ILE A N 1
ATOM 4387 C CA . ILE B 1 238 ? -1.177 -38.859 -6.521 1.000 48.829 238 ILE A CA 1
ATOM 4388 C C . ILE B 1 238 ? -1.082 -39.970 -5.474 1.000 46.771 238 ILE A C 1
ATOM 4389 O O . ILE B 1 238 ? -0.743 -39.676 -4.334 1.000 53.101 238 ILE A O 1
ATOM 4394 N N . THR B 1 239 ? -1.341 -41.215 -5.858 1.000 51.228 239 THR A N 1
ATOM 4395 C CA . THR B 1 239 ? -1.254 -42.367 -4.939 1.000 50.049 239 THR A CA 1
ATOM 4396 C C . THR B 1 239 ? 0.198 -42.515 -4.486 1.000 50.795 239 THR A C 1
ATOM 4397 O O . THR B 1 239 ? 0.422 -42.672 -3.303 1.000 47.856 239 THR A O 1
ATOM 4401 N N . ALA B 1 240 ? 1.151 -42.455 -5.406 1.000 46.825 240 ALA A N 1
ATOM 4402 C CA . ALA B 1 240 ? 2.586 -42.593 -5.094 1.000 47.539 240 ALA A CA 1
ATOM 4403 C C . ALA B 1 240 ? 3.014 -41.505 -4.077 1.000 48.037 240 ALA A C 1
ATOM 4404 O O . ALA B 1 240 ? 3.722 -41.819 -3.107 1.000 45.456 240 ALA A O 1
ATOM 4406 N N . ILE B 1 241 ? 2.576 -40.265 -4.268 1.000 44.865 241 ILE A N 1
ATOM 4407 C CA . ILE B 1 241 ? 2.946 -39.102 -3.399 1.000 50.726 241 ILE A CA 1
ATOM 4408 C C . ILE B 1 241 ? 2.308 -39.280 -2.011 1.000 48.110 241 ILE A C 1
ATOM 4409 O O . ILE B 1 241 ? 3.008 -39.123 -0.988 1.000 41.485 241 ILE A O 1
ATOM 4414 N N . MET B 1 242 ? 1.019 -39.587 -1.949 1.000 50.279 242 MET A N 1
ATOM 4415 C CA . MET B 1 242 ? 0.367 -39.784 -0.622 1.000 56.534 242 MET A CA 1
ATOM 4416 C C . MET B 1 242 ? 1.090 -40.892 0.146 1.000 48.180 242 MET A C 1
ATOM 4417 O O . MET B 1 242 ? 1.399 -40.698 1.324 1.000 50.464 242 MET A O 1
ATOM 4422 N N . HIS B 1 243 ? 1.353 -42.011 -0.513 1.000 54.301 243 HIS A N 1
ATOM 4423 C CA . HIS B 1 243 ? 2.009 -43.171 0.132 1.000 57.419 243 HIS A CA 1
ATOM 4424 C C . HIS B 1 243 ? 3.390 -42.709 0.603 1.000 60.591 243 HIS A C 1
ATOM 4425 O O . HIS B 1 243 ? 3.659 -42.761 1.804 1.000 59.663 243 HIS A O 1
ATOM 4432 N N . GLU B 1 244 ? 4.201 -42.166 -0.301 1.000 61.429 244 GLU A N 1
ATOM 4433 C CA . GLU B 1 244 ? 5.637 -41.925 -0.021 1.000 54.162 244 GLU A CA 1
ATOM 4434 C C . GLU B 1 244 ? 5.802 -40.789 0.991 1.000 46.573 244 GLU A C 1
ATOM 4435 O O . GLU B 1 244 ? 6.776 -40.800 1.692 1.000 48.650 244 GLU A O 1
ATOM 4441 N N . TYR B 1 245 ? 4.940 -39.787 1.026 1.000 50.937 245 TYR A N 1
ATOM 4442 C CA . TYR B 1 245 ? 5.160 -38.586 1.884 1.000 50.440 245 TYR A CA 1
ATOM 4443 C C . TYR B 1 245 ? 4.189 -38.592 3.071 1.000 50.840 245 TYR A C 1
ATOM 4444 O O . TYR B 1 245 ? 4.266 -37.695 3.880 1.000 54.846 245 TYR A O 1
ATOM 4453 N N . LYS B 1 246 ? 3.293 -39.579 3.136 1.000 56.892 246 LYS A N 1
ATOM 4454 C CA . LYS B 1 246 ? 2.341 -39.814 4.250 1.000 66.591 246 LYS A CA 1
ATOM 4455 C C . LYS B 1 246 ? 1.483 -38.570 4.425 1.000 60.382 246 LYS A C 1
ATOM 4456 O O . LYS B 1 246 ? 1.291 -38.160 5.540 1.000 73.879 246 LYS A O 1
ATOM 4462 N N . ILE B 1 247 ? 0.966 -38.037 3.323 1.000 59.555 247 ILE A N 1
ATOM 4463 C CA . ILE B 1 247 ? 0.121 -36.812 3.290 1.000 56.215 247 ILE A CA 1
ATOM 4464 C C . ILE B 1 247 ? -1.200 -37.190 2.636 1.000 55.308 247 ILE A C 1
ATOM 4465 O O . ILE B 1 247 ? -1.195 -38.183 1.916 1.000 57.010 247 ILE A O 1
ATOM 4470 N N . ASN B 1 248 ? -2.266 -36.429 2.887 1.000 55.019 248 ASN A N 1
ATOM 4471 C CA . ASN B 1 248 ? -3.605 -36.680 2.293 1.000 63.209 248 ASN A CA 1
ATOM 4472 C C . ASN B 1 248 ? -3.644 -36.153 0.849 1.000 63.410 248 ASN A C 1
ATOM 4473 O O . ASN B 1 248 ? -2.680 -35.487 0.408 1.000 59.180 248 ASN A O 1
ATOM 4478 N N . LEU B 1 249 ? -4.755 -36.424 0.167 1.000 58.122 249 LEU A N 1
ATOM 4479 C CA . LEU B 1 249 ? -5.047 -36.003 -1.220 1.000 62.152 249 LEU A CA 1
ATOM 4480 C C . LEU B 1 249 ? -4.776 -34.505 -1.403 1.000 62.650 249 LEU A C 1
ATOM 4481 O O . LEU B 1 249 ? -4.034 -34.160 -2.347 1.000 47.932 249 LEU A O 1
ATOM 4486 N N . GLN B 1 250 ? -5.381 -33.645 -0.573 1.000 51.891 250 GLN A N 1
ATOM 4487 C CA . GLN B 1 250 ? -5.187 -32.184 -0.665 1.000 56.374 250 GLN A CA 1
ATOM 4488 C C . GLN B 1 250 ? -3.680 -31.899 -0.678 1.000 52.340 250 GLN A C 1
ATOM 4489 O O . GLN B 1 250 ? -3.257 -31.086 -1.478 1.000 49.384 250 GLN A O 1
ATOM 4495 N N . GLY B 1 251 ? -2.926 -32.527 0.218 1.000 55.529 251 GLY A N 1
ATOM 4496 C CA . GLY B 1 251 ? -1.476 -32.327 0.368 1.000 55.625 251 GLY A CA 1
ATOM 4497 C C . GLY B 1 251 ? -0.765 -32.694 -0.919 1.000 49.861 251 GLY A C 1
ATOM 4498 O O . GLY B 1 251 ? 0.040 -31.889 -1.371 1.000 46.133 251 GLY A O 1
ATOM 4499 N N . ALA B 1 252 ? -1.079 -33.857 -1.481 1.000 46.238 252 ALA A N 1
ATOM 4500 C CA . ALA B 1 252 ? -0.445 -34.389 -2.710 1.000 49.197 252 ALA A CA 1
ATOM 4501 C C . ALA B 1 252 ? -0.698 -33.439 -3.892 1.000 49.747 252 ALA A C 1
ATOM 4502 O O . ALA B 1 252 ? 0.197 -33.305 -4.752 1.000 46.031 252 ALA A O 1
ATOM 4504 N N . LEU B 1 253 ? -1.836 -32.740 -3.917 1.000 49.622 253 LEU A N 1
ATOM 4505 C CA . LEU B 1 253 ? -2.170 -31.828 -5.043 1.000 50.777 253 LEU A CA 1
ATOM 4506 C C . LEU B 1 253 ? -1.350 -30.550 -4.917 1.000 45.556 253 LEU A C 1
ATOM 4507 O O . LEU B 1 253 ? -0.922 -30.039 -5.933 1.000 50.128 253 LEU A O 1
ATOM 4512 N N . TYR B 1 254 ? -1.158 -30.036 -3.713 1.000 48.011 254 TYR A N 1
ATOM 4513 C CA . TYR B 1 254 ? -0.281 -28.860 -3.482 1.000 46.749 254 TYR A CA 1
ATOM 4514 C C . TYR B 1 254 ? 1.156 -29.229 -3.874 1.000 42.629 254 TYR A C 1
ATOM 4515 O O . TYR B 1 254 ? 1.917 -28.386 -4.412 1.000 40.645 254 TYR A O 1
ATOM 4524 N N . TRP B 1 255 ? 1.520 -30.468 -3.583 1.000 42.354 255 TRP A N 1
ATOM 4525 C CA . TRP B 1 255 ? 2.863 -31.020 -3.830 1.000 44.926 255 TRP A CA 1
ATOM 4526 C C . TRP B 1 255 ? 3.090 -30.980 -5.332 1.000 45.617 255 TRP A C 1
ATOM 4527 O O . TRP B 1 255 ? 4.135 -30.521 -5.727 1.000 44.039 255 TRP A O 1
ATOM 4538 N N . LEU B 1 256 ? 2.117 -31.467 -6.106 1.000 46.271 256 LEU A N 1
ATOM 4539 C CA . LEU B 1 256 ? 2.190 -31.516 -7.581 1.000 44.511 256 LEU A CA 1
ATOM 4540 C C . LEU B 1 256 ? 2.335 -30.099 -8.123 1.000 45.292 256 LEU A C 1
ATOM 4541 O O . LEU B 1 256 ? 3.110 -29.924 -9.051 1.000 42.572 256 LEU A O 1
ATOM 4546 N N . SER B 1 257 ? 1.527 -29.164 -7.626 1.000 42.330 257 SER A N 1
ATOM 4547 C CA . SER B 1 257 ? 1.594 -27.745 -8.051 1.000 44.555 257 SER A CA 1
ATOM 4548 C C . SER B 1 257 ? 3.047 -27.237 -7.932 1.000 43.470 257 SER A C 1
ATOM 4549 O O . SER B 1 257 ? 3.555 -26.582 -8.865 1.000 41.970 257 SER A O 1
ATOM 4552 N N . GLY B 1 258 ? 3.727 -27.526 -6.826 1.000 42.134 258 GLY A N 1
ATOM 4553 C CA . GLY B 1 258 ? 5.136 -27.110 -6.626 1.000 41.721 258 GLY A CA 1
ATOM 4554 C C . GLY B 1 258 ? 6.074 -27.828 -7.588 1.000 39.428 258 GLY A C 1
ATOM 4555 O O . GLY B 1 258 ? 7.023 -27.167 -8.125 1.000 38.331 258 GLY A O 1
ATOM 4556 N N . TYR B 1 259 ? 5.853 -29.137 -7.772 1.000 41.030 259 TYR A N 1
ATOM 4557 C CA . TYR B 1 259 ? 6.644 -30.011 -8.688 1.000 42.271 259 TYR A CA 1
ATOM 4558 C C . TYR B 1 259 ? 6.479 -29.528 -10.126 1.000 43.947 259 TYR A C 1
ATOM 4559 O O . TYR B 1 259 ? 7.477 -29.464 -10.878 1.000 44.839 259 TYR A O 1
ATOM 4568 N N . ALA B 1 260 ? 5.256 -29.168 -10.510 1.000 44.306 260 ALA A N 1
ATOM 4569 C CA . ALA B 1 260 ? 4.968 -28.672 -11.869 1.000 44.478 260 ALA A CA 1
ATOM 4570 C C . ALA B 1 260 ? 5.669 -27.330 -12.061 1.000 43.821 260 ALA A C 1
ATOM 4571 O O . ALA B 1 260 ? 6.249 -27.094 -13.155 1.000 43.495 260 ALA A O 1
ATOM 4573 N N . THR B 1 261 ? 5.633 -26.465 -11.046 1.000 42.009 261 THR A N 1
ATOM 4574 C CA . THR B 1 261 ? 6.152 -25.086 -11.183 1.000 43.098 261 THR A CA 1
ATOM 4575 C C . THR B 1 261 ? 7.641 -25.160 -11.501 1.000 44.717 261 THR A C 1
ATOM 4576 O O . THR B 1 261 ? 8.066 -24.436 -12.413 1.000 40.178 261 THR A O 1
ATOM 4580 N N . LYS B 1 262 ? 8.366 -26.012 -10.784 1.000 40.383 262 LYS A N 1
ATOM 4581 C CA . LYS B 1 262 ? 9.818 -26.160 -10.965 1.000 44.422 262 LYS A CA 1
ATOM 4582 C C . LYS B 1 262 ? 10.076 -26.750 -12.352 1.000 46.044 262 LYS A C 1
ATOM 4583 O O . LYS B 1 262 ? 10.989 -26.269 -13.037 1.000 42.585 262 LYS A O 1
ATOM 4589 N N . THR B 1 263 ? 9.292 -27.746 -12.746 1.000 43.856 263 THR A N 1
ATOM 4590 C CA . THR B 1 263 ? 9.481 -28.458 -14.029 1.000 47.426 263 THR A CA 1
ATOM 4591 C C . THR B 1 263 ? 9.347 -27.472 -15.195 1.000 44.864 263 THR A C 1
ATOM 4592 O O . THR B 1 263 ? 10.198 -27.482 -16.080 1.000 45.651 263 THR A O 1
ATOM 4596 N N . ILE B 1 264 ? 8.284 -26.674 -15.181 1.000 44.183 264 ILE A N 1
ATOM 4597 C CA . ILE B 1 264 ? 7.979 -25.642 -16.208 1.000 41.183 264 ILE A CA 1
ATOM 4598 C C . ILE B 1 264 ? 9.107 -24.626 -16.246 1.000 42.591 264 ILE A C 1
ATOM 4599 O O . ILE B 1 264 ? 9.558 -24.306 -17.364 1.000 45.000 264 ILE A O 1
ATOM 4604 N N . ALA B 1 265 ? 9.514 -24.096 -15.088 1.000 45.911 265 ALA A N 1
ATOM 4605 C CA . ALA B 1 265 ? 10.557 -23.046 -14.987 1.000 52.416 265 ALA A CA 1
ATOM 4606 C C . ALA B 1 265 ? 11.892 -23.567 -15.573 1.000 49.771 265 ALA A C 1
ATOM 4607 O O . ALA B 1 265 ? 12.616 -22.764 -16.167 1.000 52.441 265 ALA A O 1
ATOM 4609 N N . LYS B 1 266 ? 12.207 -24.851 -15.403 1.000 47.962 266 LYS A N 1
ATOM 4610 C CA . LYS B 1 266 ? 13.445 -25.461 -15.933 1.000 50.684 266 LYS A CA 1
ATOM 4611 C C . LYS B 1 266 ? 13.306 -25.687 -17.440 1.000 51.391 266 LYS A C 1
ATOM 4612 O O . LYS B 1 266 ? 14.325 -25.594 -18.141 1.000 47.240 266 LYS A O 1
ATOM 4618 N N . PHE B 1 267 ? 12.102 -25.992 -17.922 1.000 47.750 267 PHE A N 1
ATOM 4619 C CA . PHE B 1 267 ? 11.833 -26.117 -19.375 1.000 47.630 267 PHE A CA 1
ATOM 4620 C C . PHE B 1 267 ? 12.152 -24.771 -20.028 1.000 47.274 267 PHE A C 1
ATOM 4621 O O . PHE B 1 267 ? 12.925 -24.748 -21.017 1.000 45.938 267 PHE A O 1
ATOM 4629 N N . ILE B 1 268 ? 11.638 -23.678 -19.463 1.000 42.840 268 ILE A N 1
ATOM 4630 C CA . ILE B 1 268 ? 11.766 -22.331 -20.086 1.000 46.906 268 ILE A CA 1
ATOM 4631 C C . ILE B 1 268 ? 13.213 -21.843 -19.978 1.000 50.987 268 ILE A C 1
ATOM 4632 O O . ILE B 1 268 ? 13.749 -21.345 -20.986 1.000 49.503 268 ILE A O 1
ATOM 4637 N N . SER B 1 269 ? 13.821 -21.985 -18.806 1.000 51.002 269 SER A N 1
ATOM 4638 C CA . SER B 1 269 ? 15.251 -21.663 -18.585 1.000 55.395 269 SER A CA 1
ATOM 4639 C C . SER B 1 269 ? 16.130 -22.439 -19.593 1.000 52.572 269 SER A C 1
ATOM 4640 O O . SER B 1 269 ? 16.993 -21.821 -20.248 1.000 55.915 269 SER A O 1
ATOM 4643 N N . ASP B 1 270 ? 15.927 -23.749 -19.728 1.000 55.916 270 ASP A N 1
ATOM 4644 C CA . ASP B 1 270 ? 16.718 -24.618 -20.637 1.000 53.103 270 ASP A CA 1
ATOM 4645 C C . ASP B 1 270 ? 16.558 -24.137 -22.081 1.000 58.367 270 ASP A C 1
ATOM 4646 O O . ASP B 1 270 ? 17.572 -24.109 -22.819 1.000 54.056 270 ASP A O 1
ATOM 4651 N N . ARG B 1 271 ? 15.339 -23.783 -22.483 1.000 51.866 271 ARG A N 1
ATOM 4652 C CA . ARG B 1 271 ? 15.089 -23.260 -23.849 1.000 56.362 271 ARG A CA 1
ATOM 4653 C C . ARG B 1 271 ? 15.960 -22.012 -24.105 1.000 54.648 271 ARG A C 1
ATOM 4654 O O . ARG B 1 271 ? 16.665 -21.970 -25.115 1.000 53.946 271 ARG A O 1
ATOM 4662 N N . LYS B 1 272 ? 15.937 -21.056 -23.181 1.000 55.933 272 LYS A N 1
ATOM 4663 C CA . LYS B 1 272 ? 16.669 -19.760 -23.238 1.000 56.339 272 LYS A CA 1
ATOM 4664 C C . LYS B 1 272 ? 18.183 -20.004 -23.245 1.000 59.124 272 LYS A C 1
ATOM 4665 O O . LYS B 1 272 ? 18.860 -19.113 -23.746 1.000 64.936 272 LYS A O 1
ATOM 4671 N N . ASN B 1 273 ? 18.684 -21.161 -22.773 1.000 56.216 273 ASN A N 1
ATOM 4672 C CA . ASN B 1 273 ? 20.146 -21.459 -22.651 1.000 61.540 273 ASN A CA 1
ATOM 4673 C C . ASN B 1 273 ? 20.608 -22.553 -23.610 1.000 59.256 273 ASN A C 1
ATOM 4674 O O . ASN B 1 273 ? 21.738 -23.025 -23.445 1.000 69.547 273 ASN A O 1
ATOM 4679 N N . LEU B 1 274 ? 19.797 -22.950 -24.580 1.000 58.201 274 LEU A N 1
ATOM 4680 C CA . LEU B 1 274 ? 20.271 -23.920 -25.590 1.000 62.378 274 LEU A CA 1
ATOM 4681 C C . LEU B 1 274 ? 21.525 -23.345 -26.240 1.000 65.325 274 LEU A C 1
ATOM 4682 O O . LEU B 1 274 ? 21.625 -22.134 -26.403 1.000 63.885 274 LEU A O 1
ATOM 4687 N N . PRO B 1 275 ? 22.507 -24.176 -26.657 1.000 72.014 275 PRO A N 1
ATOM 4688 C CA . PRO B 1 275 ? 23.588 -23.702 -27.516 1.000 70.922 275 PRO A CA 1
ATOM 4689 C C . PRO B 1 275 ? 23.032 -23.374 -28.900 1.000 76.964 275 PRO A C 1
ATOM 4690 O O . PRO B 1 275 ? 21.923 -23.775 -29.193 1.000 81.817 275 PRO A O 1
ATOM 4694 N N . SER B 1 276 ? 23.789 -22.591 -29.668 1.000 83.694 276 SER A N 1
ATOM 4695 C CA . SER B 1 276 ? 23.517 -22.272 -31.088 1.000 80.249 276 SER A CA 1
ATOM 4696 C C . SER B 1 276 ? 24.22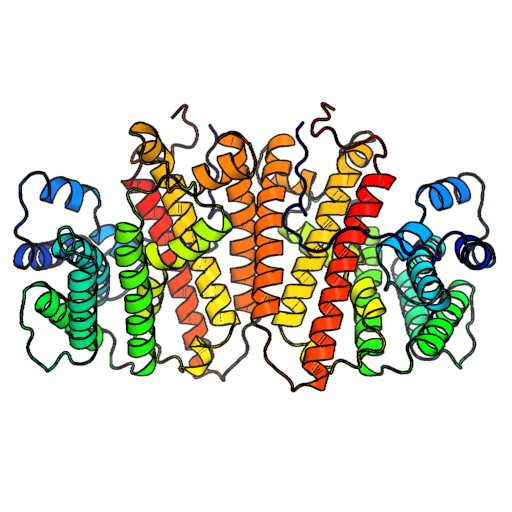8 -23.315 -31.936 1.000 86.006 276 SER A C 1
ATOM 4697 O O . SER B 1 276 ? 25.329 -23.748 -31.511 1.000 73.406 276 SER A O 1
ATOM 4700 N N . TRP B 1 277 ? 23.578 -23.717 -33.034 1.000 88.153 277 TRP A N 1
ATOM 4701 C CA . TRP B 1 277 ? 24.090 -24.637 -34.085 1.000 83.690 277 TRP A CA 1
ATOM 4702 C C . TRP B 1 277 ? 23.955 -23.967 -35.460 1.000 85.440 277 TRP A C 1
ATOM 4703 O O . TRP B 1 277 ? 23.884 -24.696 -36.475 1.000 91.235 277 TRP A O 1
ATOM 4714 N N . GLY B 1 278 ? 23.870 -22.634 -35.487 1.000 82.770 278 GLY A N 1
ATOM 4715 C CA . GLY B 1 278 ? 23.743 -21.830 -36.715 1.000 85.275 278 GLY A CA 1
ATOM 4716 C C . GLY B 1 278 ? 22.311 -21.360 -36.919 1.000 88.730 278 GLY A C 1
ATOM 4717 O O . GLY B 1 278 ? 21.417 -21.759 -36.193 1.000 83.500 278 GLY A O 1
ATOM 4718 N N . PRO B 1 279 ? 22.041 -20.504 -37.923 1.000 100.785 279 PRO A N 1
ATOM 4719 C CA . PRO B 1 279 ? 20.709 -19.926 -38.092 1.000 96.328 279 PRO A CA 1
ATOM 4720 C C . PRO B 1 279 ? 19.620 -20.934 -38.483 1.000 84.093 279 PRO A C 1
ATOM 4721 O O . PRO B 1 279 ? 18.489 -20.681 -38.152 1.000 90.213 279 PRO A O 1
ATOM 4725 N N . VAL B 1 280 ? 19.969 -21.981 -39.239 1.000 80.972 280 VAL A N 1
ATOM 4726 C CA . VAL B 1 280 ? 18.980 -22.909 -39.874 1.000 80.299 280 VAL A CA 1
ATOM 4727 C C . VAL B 1 280 ? 18.444 -23.854 -38.783 1.000 81.920 280 VAL A C 1
ATOM 4728 O O . VAL B 1 280 ? 17.214 -24.035 -38.733 1.000 60.185 280 VAL A O 1
ATOM 4732 N N . VAL B 1 281 ? 19.344 -24.406 -37.952 1.000 78.152 281 VAL A N 1
ATOM 4733 C CA . VAL B 1 281 ? 19.061 -25.416 -36.892 1.000 82.134 281 VAL A CA 1
ATOM 4734 C C . VAL B 1 281 ? 18.340 -24.711 -35.733 1.000 79.968 281 VAL A C 1
ATOM 4735 O O . VAL B 1 281 ? 17.308 -25.194 -35.278 1.000 68.074 281 VAL A O 1
ATOM 4739 N N . ASP B 1 282 ? 18.868 -23.578 -35.301 1.000 75.269 282 ASP A N 1
ATOM 4740 C CA . ASP B 1 282 ? 18.237 -22.718 -34.275 1.000 73.765 282 ASP A CA 1
ATOM 4741 C C . ASP B 1 282 ? 16.769 -22.467 -34.644 1.000 69.253 282 ASP A C 1
ATOM 4742 O O . ASP B 1 282 ? 15.927 -22.609 -33.751 1.000 68.436 282 ASP A O 1
ATOM 4747 N N . ARG B 1 283 ? 16.441 -22.097 -35.889 1.000 62.336 283 ARG A N 1
ATOM 4748 C CA . ARG B 1 283 ? 15.012 -21.850 -36.248 1.000 56.889 283 ARG A CA 1
ATOM 4749 C C . ARG B 1 283 ? 14.255 -23.173 -36.079 1.000 60.475 283 ARG A C 1
ATOM 4750 O O . ARG B 1 283 ? 13.063 -23.126 -35.750 1.000 58.097 283 ARG A O 1
ATOM 4752 N N . ALA B 1 284 ? 14.932 -24.304 -36.318 1.000 59.772 284 ALA A N 1
ATOM 4753 C CA . ALA B 1 284 ? 14.327 -25.653 -36.314 1.000 65.522 284 ALA A CA 1
ATOM 4754 C C . ALA B 1 284 ? 13.970 -25.994 -34.871 1.000 59.143 284 ALA A C 1
ATOM 4755 O O . ALA B 1 284 ? 12.812 -26.372 -34.630 1.000 53.033 284 ALA A O 1
ATOM 4757 N N . VAL B 1 285 ? 14.932 -25.791 -33.976 1.000 50.593 285 VAL A N 1
ATOM 4758 C CA . VAL B 1 285 ? 14.819 -26.107 -32.530 1.000 58.010 285 VAL A CA 1
ATOM 4759 C C . VAL B 1 285 ? 13.828 -25.134 -31.882 1.000 56.976 285 VAL A C 1
ATOM 4760 O O . VAL B 1 285 ? 13.111 -25.557 -30.976 1.000 57.167 285 VAL A O 1
ATOM 4764 N N . GLU B 1 286 ? 13.755 -23.888 -32.357 1.000 51.355 286 GLU A N 1
ATOM 4765 C CA . GLU B 1 286 ? 12.797 -22.905 -31.824 1.000 51.379 286 GLU A CA 1
ATOM 4766 C C . GLU B 1 286 ? 11.413 -23.465 -32.146 1.000 54.665 286 GLU A C 1
ATOM 4767 O O . GLU B 1 286 ? 10.574 -23.563 -31.225 1.000 48.754 286 GLU A O 1
ATOM 4773 N N . GLN B 1 287 ? 11.226 -23.920 -33.391 1.000 53.656 287 GLN A N 1
ATOM 4774 C CA . GLN B 1 287 ? 9.914 -24.410 -33.879 1.000 55.338 287 GLN A CA 1
ATOM 4775 C C . GLN B 1 287 ? 9.589 -25.731 -33.165 1.000 52.748 287 GLN A C 1
ATOM 4776 O O . GLN B 1 287 ? 8.410 -25.942 -32.823 1.000 59.472 287 GLN A O 1
ATOM 4782 N N . TYR B 1 288 ? 10.584 -26.583 -32.918 1.000 46.790 288 TYR A N 1
ATOM 4783 C CA . TYR B 1 288 ? 10.383 -27.925 -32.338 1.000 44.504 288 TYR A CA 1
ATOM 4784 C C . TY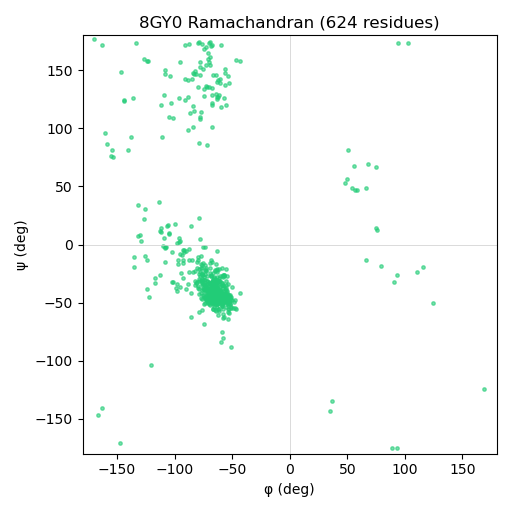R B 1 288 ? 9.693 -27.755 -30.968 1.000 52.169 288 TYR A C 1
ATOM 4785 O O . TYR B 1 288 ? 8.660 -28.405 -30.731 1.000 49.137 288 TYR A O 1
ATOM 4794 N N . PHE B 1 289 ? 10.259 -26.926 -30.084 1.000 46.298 289 PHE A N 1
ATOM 4795 C CA . PHE B 1 289 ? 9.777 -26.759 -28.683 1.000 53.623 289 PHE A CA 1
ATOM 4796 C C . PHE B 1 289 ? 8.535 -25.862 -28.641 1.000 50.812 289 PHE A C 1
ATOM 4797 O O . PHE B 1 289 ? 7.677 -26.113 -27.756 1.000 49.088 289 PHE A O 1
ATOM 4805 N N . ASP B 1 290 ? 8.362 -24.950 -29.605 1.000 47.902 290 ASP A N 1
ATOM 4806 C CA . ASP B 1 290 ? 7.051 -24.279 -29.808 1.000 46.738 290 ASP A CA 1
ATOM 4807 C C . ASP B 1 290 ? 5.971 -25.338 -30.003 1.000 46.064 290 ASP A C 1
ATOM 4808 O O . ASP B 1 290 ? 4.911 -25.220 -29.388 1.000 47.147 290 ASP A O 1
ATOM 4813 N N . ARG B 1 291 ? 6.237 -26.364 -30.803 1.000 48.225 291 ARG A N 1
ATOM 4814 C CA . ARG B 1 291 ? 5.253 -27.441 -31.069 1.000 42.352 291 ARG A CA 1
ATOM 4815 C C . ARG B 1 291 ? 5.060 -28.298 -29.822 1.000 42.408 291 ARG A C 1
ATOM 4816 O O . ARG B 1 291 ? 3.898 -28.724 -29.565 1.000 44.588 291 ARG A O 1
ATOM 4824 N N . VAL B 1 292 ? 6.151 -28.614 -29.112 1.000 39.731 292 VAL A N 1
ATOM 4825 C CA . VAL B 1 292 ? 6.083 -29.333 -27.799 1.000 41.833 292 VAL A CA 1
ATOM 4826 C C . VAL B 1 292 ? 5.198 -28.506 -26.842 1.000 45.720 292 VAL A C 1
ATOM 4827 O O . VAL B 1 292 ? 4.374 -29.085 -26.135 1.000 43.467 292 VAL A O 1
ATOM 4831 N N . GLY B 1 293 ? 5.371 -27.187 -26.806 1.000 43.308 293 GLY A N 1
ATOM 4832 C CA . GLY B 1 293 ? 4.549 -26.297 -25.976 1.000 46.645 293 GLY A CA 1
ATOM 4833 C C . GLY B 1 293 ? 3.077 -26.472 -26.268 1.000 50.197 293 GLY A C 1
ATOM 4834 O O . GLY B 1 293 ? 2.264 -26.590 -25.302 1.000 48.478 293 GLY A O 1
ATOM 4835 N N . ARG B 1 294 ? 2.734 -26.480 -27.555 1.000 49.514 294 ARG A N 1
ATOM 4836 C CA . ARG B 1 294 ? 1.327 -26.579 -27.990 1.000 45.419 294 ARG A CA 1
ATOM 4837 C C . ARG B 1 294 ? 0.848 -27.979 -27.626 1.000 44.909 294 ARG A C 1
ATOM 4838 O O . ARG B 1 294 ? -0.277 -28.125 -27.143 1.000 45.559 294 ARG A O 1
ATOM 4846 N N . CYS B 1 295 ? 1.718 -28.966 -27.791 1.000 40.976 295 CYS A N 1
ATOM 4847 C CA . CYS B 1 295 ? 1.376 -30.383 -27.500 1.000 46.859 295 CYS A CA 1
ATOM 4848 C C . CYS B 1 295 ? 1.031 -30.599 -26.020 1.000 45.521 295 CYS A C 1
ATOM 4849 O O . CYS B 1 295 ? 0.128 -31.355 -25.713 1.000 43.972 295 CYS A O 1
ATOM 4852 N N . VAL B 1 296 ? 1.798 -30.004 -25.117 1.000 46.835 296 VAL A N 1
ATOM 4853 C CA . VAL B 1 296 ? 1.606 -30.184 -23.650 1.000 47.156 296 VAL A CA 1
ATOM 4854 C C . VAL B 1 296 ? 0.289 -29.519 -23.266 1.000 47.443 296 VAL A C 1
ATOM 4855 O O . VAL B 1 296 ? -0.423 -30.085 -22.443 1.000 52.998 296 VAL A O 1
ATOM 4859 N N . ARG B 1 297 ? 0.041 -28.316 -23.779 1.000 48.504 297 ARG A N 1
ATOM 4860 C CA . ARG B 1 297 ? -1.177 -27.539 -23.452 1.000 46.855 297 ARG A CA 1
ATOM 4861 C C . ARG B 1 297 ? -2.373 -28.308 -23.993 1.000 50.276 297 ARG A C 1
ATOM 4862 O O . ARG B 1 297 ? -3.340 -28.504 -23.236 1.000 55.862 297 ARG A O 1
ATOM 4870 N N . GLY B 1 298 ? -2.286 -28.720 -25.256 1.000 49.577 298 GLY A N 1
ATOM 4871 C CA . GLY B 1 298 ? -3.323 -29.507 -25.948 1.000 54.042 298 GLY A CA 1
ATOM 4872 C C . GLY B 1 298 ? -3.691 -30.793 -25.228 1.000 50.972 298 GLY A C 1
ATOM 4873 O O . GLY B 1 298 ? -4.884 -31.036 -25.134 1.000 53.353 298 GLY A O 1
ATOM 4874 N N . TYR B 1 299 ? -2.722 -31.568 -24.723 1.000 57.130 299 TYR A N 1
ATOM 4875 C CA . TYR B 1 299 ? -2.970 -32.804 -23.930 1.000 60.946 299 TYR A CA 1
ATOM 4876 C C . TYR B 1 299 ? -3.728 -32.411 -22.659 1.000 63.691 299 TYR A C 1
ATOM 4877 O O . TYR B 1 299 ? -4.694 -33.079 -22.350 1.000 59.878 299 TYR A O 1
ATOM 4886 N N . ASP B 1 300 ? -3.248 -31.406 -21.921 1.000 63.800 300 ASP A N 1
ATOM 4887 C CA . ASP B 1 300 ? -3.891 -30.935 -20.666 1.000 66.010 300 ASP A CA 1
ATOM 4888 C C . ASP B 1 300 ? -5.333 -30.529 -20.984 1.000 62.236 300 ASP A C 1
ATOM 4889 O O . ASP B 1 300 ? -6.230 -30.917 -20.231 1.000 68.785 300 ASP A O 1
ATOM 4894 N N . ALA B 1 301 ? -5.552 -29.802 -22.075 1.000 64.165 301 ALA A N 1
ATOM 4895 C CA . ALA B 1 301 ? -6.896 -29.323 -22.464 1.000 67.603 301 ALA A CA 1
ATOM 4896 C C . ALA B 1 301 ? -7.824 -30.536 -22.604 1.000 78.053 301 ALA A C 1
ATOM 4897 O O . ALA B 1 301 ? -8.774 -30.668 -21.798 1.000 85.782 301 ALA A O 1
ATOM 4899 N N . TRP B 1 302 ? -7.495 -31.418 -23.551 1.000 77.551 302 TRP A N 1
ATOM 4900 C CA . TRP B 1 302 ? -8.252 -32.649 -23.891 1.000 71.827 302 TRP A CA 1
ATOM 4901 C C . TRP B 1 302 ? -8.497 -33.503 -22.628 1.000 68.758 302 TRP A C 1
ATOM 4902 O O . TRP B 1 302 ? -9.652 -33.890 -22.420 1.000 74.681 302 TRP A O 1
ATOM 4913 N N . SER B 1 303 ? -7.476 -33.761 -21.787 1.000 71.198 303 SER A N 1
ATOM 4914 C CA . SER B 1 303 ? -7.545 -34.722 -20.651 1.000 69.214 303 SER A CA 1
ATOM 4915 C C . SER B 1 303 ? -8.315 -34.147 -19.451 1.000 79.944 303 SER A C 1
ATOM 4916 O O . SER B 1 303 ? -8.745 -34.943 -18.582 1.000 77.864 303 SER A O 1
ATOM 4919 N N . TYR B 1 304 ? -8.462 -32.828 -19.370 1.000 97.503 304 TYR A N 1
ATOM 4920 C CA . TYR B 1 304 ? -9.369 -32.165 -18.398 1.000 107.389 304 TYR A CA 1
ATOM 4921 C C . TYR B 1 304 ? -10.819 -32.327 -18.872 1.000 100.910 304 TYR A C 1
ATOM 4922 O O . TYR B 1 304 ? -11.686 -32.638 -18.026 1.000 80.735 304 TYR A O 1
ATOM 4931 N N . GLU B 1 305 ? -11.062 -32.132 -20.174 1.000 90.774 305 GLU A N 1
ATOM 4932 C CA . GLU B 1 305 ? -12.426 -32.134 -20.756 1.000 91.562 305 GLU A CA 1
ATOM 4933 C C . GLU B 1 305 ? -12.985 -33.571 -20.823 1.000 100.050 305 GLU A C 1
ATOM 4934 O O . GLU B 1 305 ? -14.201 -33.729 -20.609 1.000 109.359 305 GLU A O 1
A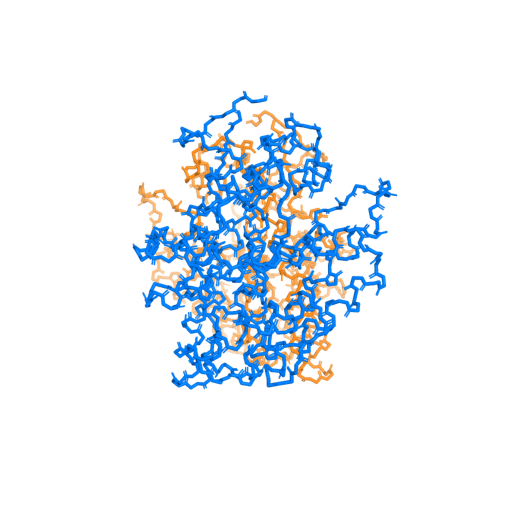TOM 4940 N N . THR B 1 306 ? -12.144 -34.583 -21.086 1.000 101.485 306 THR A N 1
ATOM 4941 C CA . THR B 1 306 ? -12.545 -36.004 -21.332 1.000 104.949 306 THR A CA 1
ATOM 4942 C C . THR B 1 306 ? -12.855 -36.717 -19.998 1.000 112.957 306 THR A C 1
ATOM 4943 O O . THR B 1 306 ? -13.998 -37.191 -19.835 1.000 128.313 306 THR A O 1
ATOM 4947 N N . LYS B 1 307 ? -11.889 -36.770 -19.072 1.000 104.180 307 LYS A N 1
ATOM 4948 C CA . LYS B 1 307 ? -11.853 -37.714 -17.916 1.000 99.627 307 LYS A CA 1
ATOM 4949 C C . LYS B 1 307 ? -12.809 -37.259 -16.799 1.000 105.262 307 LYS A C 1
ATOM 4950 O O . LYS B 1 307 ? -13.182 -38.092 -15.944 1.000 106.522 307 LYS A O 1
ATOM 4956 N N . ARG B 1 308 ? -13.178 -35.979 -16.792 1.000 111.886 308 ARG A N 1
ATOM 4957 C CA . ARG B 1 308 ? -14.237 -35.418 -15.917 1.000 122.403 308 ARG A CA 1
ATOM 4958 C C . ARG B 1 308 ? -14.709 -34.085 -16.506 1.000 132.315 308 ARG A C 1
ATOM 4959 O O . ARG B 1 308 ? -14.048 -33.049 -16.225 1.000 119.638 308 ARG A O 1
ATOM 4967 N N . TYR B 1 309 ? -15.807 -34.116 -17.278 1.000 146.307 309 TYR A N 1
ATOM 4968 C CA . TYR B 1 309 ? -16.277 -32.999 -18.146 1.000 152.877 309 TYR A CA 1
ATOM 4969 C C . TYR B 1 309 ? -16.558 -31.757 -17.286 1.000 160.245 309 TYR A C 1
ATOM 4970 O O . TYR B 1 309 ? -15.653 -30.891 -17.203 1.000 153.994 309 TYR A O 1
ATOM 4979 N N . TYR B 1 310 ? -17.755 -31.680 -16.680 1.000 161.459 310 TYR A N 1
ATOM 4980 C CA . TYR B 1 310 ? -18.226 -30.610 -15.753 1.000 160.693 310 TYR A CA 1
ATOM 4981 C C . TYR B 1 310 ? -17.693 -29.232 -16.209 1.000 168.335 310 TYR A C 1
ATOM 4982 O O . TYR B 1 310 ? -17.804 -28.933 -17.417 1.000 165.970 310 TYR A O 1
ATOM 4991 N N . GLY B 1 311 ? -17.174 -28.402 -15.288 1.000 177.657 311 GLY A N 1
ATOM 4992 C CA . GLY B 1 311 ? -16.608 -27.060 -15.565 1.000 170.300 311 GLY A CA 1
ATOM 4993 C C . GLY B 1 311 ? -15.470 -26.717 -14.611 1.000 173.896 311 GLY A C 1
ATOM 4994 O O . GLY B 1 311 ? -15.039 -27.625 -13.875 1.000 195.864 311 GLY A O 1
ATOM 4995 N N . LYS B 1 312 ? -14.990 -25.464 -14.616 1.000 168.049 312 LYS A N 1
ATOM 4996 C CA . LYS B 1 312 ? -13.872 -24.982 -13.747 1.000 159.241 312 LYS A CA 1
ATOM 4997 C C . LYS B 1 312 ? -14.401 -23.989 -12.700 1.000 160.855 312 LYS A C 1
ATOM 4998 O O . LYS B 1 312 ? -14.450 -22.784 -13.018 1.000 163.570 312 LYS A O 1
ATOM 5004 N N . ASN B 1 313 ? -14.769 -24.476 -11.504 1.000 165.758 313 ASN A N 1
ATOM 5005 C CA . ASN B 1 313 ? -15.171 -23.651 -10.324 1.000 157.140 313 ASN A CA 1
ATOM 5006 C C . ASN B 1 313 ? -13.987 -23.572 -9.337 1.000 158.060 313 ASN A C 1
ATOM 5007 O O . ASN B 1 313 ? -13.837 -22.504 -8.683 1.000 131.573 313 ASN A O 1
ATOM 5012 N N . GLY B 1 314 ? -13.163 -24.634 -9.262 1.000 157.567 314 GLY A N 1
ATOM 5013 C CA . GLY B 1 314 ? -11.950 -24.742 -8.419 1.000 147.503 314 GLY A CA 1
ATOM 5014 C C . GLY B 1 314 ? -11.999 -25.955 -7.494 1.000 142.460 314 GLY A C 1
ATOM 5015 O O . GLY B 1 314 ? -11.012 -26.737 -7.496 1.000 97.658 314 GLY A O 1
ATOM 5016 N N . LEU B 1 315 ? -13.119 -26.106 -6.761 1.000 149.279 315 LEU A N 1
ATOM 5017 C CA . LEU B 1 315 ? -13.351 -27.074 -5.644 1.000 138.258 315 LEU A CA 1
ATOM 5018 C C . LEU B 1 315 ? -14.223 -28.242 -6.134 1.000 137.426 315 LEU A C 1
ATOM 5019 O O . LEU B 1 315 ? -15.113 -27.999 -6.966 1.000 151.579 315 LEU A O 1
ATOM 5024 N N . GLU B 1 316 ? -13.973 -29.458 -5.630 1.000 135.610 316 GLU A N 1
ATOM 5025 C CA . GLU B 1 316 ? -14.770 -30.687 -5.911 1.000 137.791 316 GLU A CA 1
ATOM 5026 C C . GLU B 1 316 ? -14.612 -31.674 -4.741 1.000 133.958 316 GLU A C 1
ATOM 5027 O O . GLU B 1 316 ? -13.799 -32.604 -4.878 1.000 143.159 316 GLU A O 1
ATOM 5033 N N . ILE B 1 317 ? -15.363 -31.483 -3.643 1.000 130.590 317 ILE A N 1
ATOM 5034 C CA . ILE B 1 317 ? -15.318 -32.338 -2.409 1.000 121.462 317 ILE A CA 1
ATOM 5035 C C . ILE B 1 317 ? -15.861 -33.730 -2.764 1.000 119.704 317 ILE A C 1
ATOM 5036 O O . ILE B 1 317 ? -17.095 -33.891 -2.848 1.000 136.104 317 ILE A O 1
ATOM 5041 N N . GLN B 1 318 ? -14.952 -34.688 -2.967 1.000 115.639 318 GLN A N 1
ATOM 5042 C CA . GLN B 1 318 ? -15.239 -36.096 -3.348 1.000 119.215 318 GLN A CA 1
ATOM 5043 C C . GLN B 1 318 ? -14.718 -37.024 -2.245 1.000 130.294 318 GLN A C 1
ATOM 5044 O O . GLN B 1 318 ? -14.692 -36.667 -1.063 1.000 131.265 318 GLN A O 1
#

B-factor: mean 71.54, std 25.03, range [37.88, 195.86]

Organism: NCBI:txid84607

Secondary structure (DSSP, 8-state):
-B---TTTT--------TTSSSSHHHHHHHHTTTS-PPTTHHHHHHHHTHHHHHHHHS-S--HHHHHHHHHHHHHHHHHHHHTTT--HHHHHHHHHHHHHHHH-SSSPPSSHHHHHHHHHHHHHHHHH---HHHHHHHHHHHHHHHHHHHHHHHH-S------HHHHHHHHHHHT-HHHHHHHHTTTS---HHHHTSHHHHHHHHHHHHHHHHHHHHHHHHHHHTTS--TTSHHHHHHHHHT--HHHHHHHHHHHHHHHHHHHHHHHHTPPP--HHHHHHHHHHHHHHHHHHHHHHHHHHHHHS-S---SB---/-B---TTTT--------TTTTSSHHHHHHHHHTTS-PPTTHHHHHHHH-HHHHHHHHS-S--HHHHHHHHHHHHHHHHHHHHTTTS-HHHHHHHHHHHHHHHH-SSSPPSSHHHHHHHHHHHHHHHHH---HHHHHHHHHHHHHHHHHHHHHTTT-S--PPPPHHHHHHHHHHHT-HHHHHHHHTTTS---HHHHTSHHHHHHHHHHHHHHHHHHHHHHHHHHHHTT-TTSSHHHHHHHHHT--HHHHHHHHHHHHHHHHHHHHHHHHTPPP--HHHHHHHHHHHHHHHHHHHHHHHHHHHHHS-SSS--B---

Radius of gyration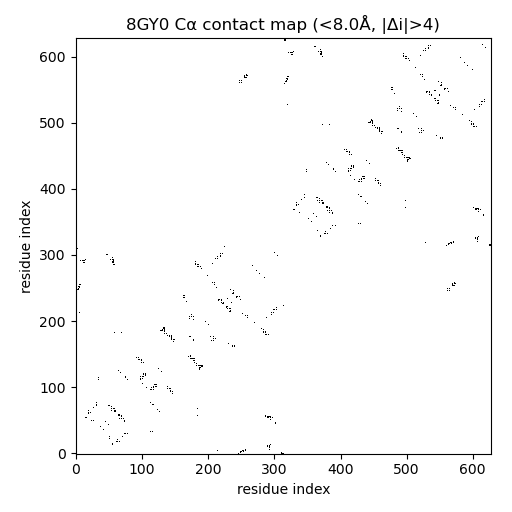: 28.14 Å; Cα contacts (8 Å, |Δi|>4): 779; chains: 2; bounding box: 72×66×74 Å

Solvent-accessible surface area: 28245 Å² total; per-residue (Å²): 48,73,57,5,73,6,0,114,51,2,77,38,127,115,69,114,2,105,34,7,111,86,9,57,93,99,0,35,39,28,0,120,75,30,31,151,39,98,118,58,83,100,57,132,7,57,76,46,32,32,0,10,3,0,0,4,3,0,37,88,34,80,104,84,46,1,25,9,1,0,0,1,8,0,1,22,31,3,8,57,67,84,16,101,177,32,63,25,102,98,5,84,87,29,3,146,27,0,16,58,12,5,104,96,36,134,51,125,36,126,52,125,4,2,45,1,0,38,42,0,1,68,47,0,33,113,47,40,31,121,1,91,45,2,28,86,46,1,4,56,15,1,63,34,16,1,54,10,42,14,88,44,72,100,70,52,114,80,81,133,93,48,39,6,126,64,6,8,104,42,37,48,35,28,19,4,0,45,1,0,4,2,4,10,4,3,29,29,75,2,35,159,115,0,18,67,33,37,10,7,91,16,0,19,35,0,0,0,0,0,2,0,0,0,35,6,12,25,5,18,32,81,35,56,71,204,67,99,33,50,118,3,0,0,28,6,0,53,100,68,25,192,15,98,35,45,0,0,3,28,0,0,6,0,8,0,18,9,0,2,51,11,0,70,50,8,57,166,58,35,48,82,66,32,117,124,24,46,137,10,7,85,58,6,0,61,54,2,0,33,0,0,28,1,21,14,12,15,0,70,60,36,47,71,158,130,51,206,71,32,137,41,180,60,46,70,58,6,63,8,0,115,55,2,80,36,127,113,68,145,2,110,36,25,76,93,12,51,94,59,0,30,53,21,0,123,73,23,29,159,37,99,110,111,98,98,104,100,6,70,68,40,49,32,0,18,6,0,0,13,3,1,38,89,35,76,106,78,47,0,31,8,1,0,0,0,2,0,1,26,35,0,6,56,67,81,18,99,172,33,58,20,104,100,6,94,88,28,3,137,26,0,21,62,11,4,106,66,30,125,111,130,35,129,46,122,0,2,45,2,0,38,49,0,0,68,51,0,34,118,46,41,31,121,1,91,42,3,28,78,43,0,7,56,18,1,63,37,16,1,52,10,43,16,92,27,79,98,76,106,104,79,74,137,92,49,38,6,127,66,7,8,104,34,31,62,33,27,30,3,0,50,0,0,5,3,6,13,4,6,30,33,78,1,35,152,121,0,21,68,38,40,9,6,93,17,0,20,24,0,0,0,0,0,2,1,0,1,49,5,14,26,4,17,30,47,60,46,53,187,52,129,25,40,78,2,0,0,21,4,0,41,103,66,26,188,16,102,50,39,0,0,7,27,0,0,6,0,8,0,19,6,0,2,52,5,0,71,35,9,56,169,57,36,50,86,74,30,122,119,18,46,65,11,6,101,78,7,0,58,54,2,0,33,0,0,30,0,24,13,11,24,2,58,78,42,42,65,154,153,50,169,133,33,98,71,139,133

InterPro domains:
  IPR008949 Isoprenoid synthase domain superfamily [G3DSA:1.10.600.10] (2-337)
  IPR008949 Isoprenoid synthase domain superfamily [SSF48576] (8-306)
  IPR034686 Terpene cyclase-like 2 [PTHR35201] (16-323)
  IPR034686 Terpene cyclase-like 2 [SFLDG01020] (3-313)